Protein AF-A0A7S3DHS0-F1 (afdb_monomer_lite)

Secondary structure (DSSP, 8-state):
-HHHIIIIIS--SSTTPPPHHHHHHHHHHHHTT-BTTTB-TT---TTS---SSSSSS--------HHHHHHHHHHHHHHHHHHGGGGT--SS----HHHHHHHTSTTHHHHHHHHHHHHHH--TT-HHHHHHHHH-S--HHHHHHHHHHHHHHHHT-GGGT--TT----PPPHHHHHHHHHHT-HHHHHHHHHHHHHHHHHHHHGGGSTTTTT----STHHHHHHHHHHHHHH-HHHHHHHHHSGGGHHHHHHHHHHHHHHTTSSTTHHHHHHHHHHHHHHHTSHHHHHHHTSB-S---TT-SSPSS--BHHHHHHHHHHHHHHTTSGGGGGHHHHHHHHHHHHTT-SS--HHHHHHHHHHHHHHHHHHHHHHHHHTT----------PPPPPP-----------TTTHHHHHHHHHHHHHHHHHHHHHHHHHHHHHHHHHHHHHHHHTTS----PPPPTT-SS-----

pLDDT: mean 70.24, std 20.03, range [29.36, 96.0]

InterPro domains:
  IPR026705 HID1/Ecm30 [PF12722] (13-351)
  IPR026705 HID1/Ecm30 [PTHR21575] (18-349)

Structure (mmCIF, N/CA/C/O backbone):
data_AF-A0A7S3DHS0-F1
#
_entry.id   AF-A0A7S3DHS0-F1
#
loop_
_atom_site.group_PDB
_atom_site.id
_atom_site.type_symbol
_atom_site.label_atom_id
_atom_site.label_alt_id
_atom_site.label_comp_id
_atom_site.label_asym_id
_atom_site.label_entity_id
_atom_site.label_seq_id
_atom_site.pdbx_PDB_ins_code
_atom_site.Cartn_x
_atom_site.Cartn_y
_atom_site.Cartn_z
_atom_site.occupancy
_atom_site.B_iso_or_equiv
_atom_site.auth_seq_id
_atom_site.auth_comp_id
_atom_site.auth_asym_id
_atom_site.auth_atom_id
_atom_site.pdbx_PDB_model_num
ATOM 1 N N . MET A 1 1 ? -14.045 -25.131 14.639 1.00 63.12 1 MET A N 1
ATOM 2 C CA . MET A 1 1 ? -13.812 -23.672 14.746 1.00 63.12 1 MET A CA 1
ATOM 3 C C . MET A 1 1 ? -14.986 -22.861 14.208 1.00 63.12 1 MET A C 1
ATOM 5 O O . MET A 1 1 ? -15.593 -22.154 14.997 1.00 63.12 1 MET A O 1
ATOM 9 N N . GLN A 1 2 ? -15.382 -23.029 12.941 1.00 68.38 2 GLN A N 1
ATOM 10 C CA . GLN A 1 2 ? -16.522 -22.325 12.324 1.00 68.38 2 GLN A CA 1
ATOM 11 C C . GLN A 1 2 ? -17.827 -22.399 13.139 1.00 68.38 2 GLN A C 1
ATOM 13 O O . GLN A 1 2 ? -18.355 -21.374 13.555 1.00 68.38 2 GLN A O 1
ATOM 18 N N . LYS A 1 3 ? -18.266 -23.612 13.499 1.00 74.19 3 LYS A N 1
ATOM 19 C CA . LYS A 1 3 ? -19.457 -23.823 14.340 1.00 74.19 3 LYS A CA 1
ATOM 20 C C . LYS A 1 3 ? -19.386 -23.101 15.692 1.00 74.19 3 LYS A C 1
ATOM 22 O O . LYS A 1 3 ? -20.349 -22.467 16.096 1.00 74.19 3 LYS A O 1
ATOM 27 N N . TRP A 1 4 ? -18.236 -23.158 16.371 1.00 80.94 4 TRP A N 1
ATOM 28 C CA . TRP A 1 4 ? -18.047 -22.454 17.643 1.00 80.94 4 TRP A CA 1
ATOM 29 C C . TRP A 1 4 ? -18.216 -20.948 17.461 1.00 80.94 4 TRP A C 1
ATOM 31 O O . TRP A 1 4 ? -18.949 -20.326 18.211 1.00 80.94 4 TRP A O 1
ATOM 41 N N . ARG A 1 5 ? -17.598 -20.361 16.438 1.00 75.69 5 ARG A N 1
ATOM 42 C CA . ARG A 1 5 ? -17.698 -18.926 16.171 1.00 75.69 5 ARG A CA 1
ATOM 43 C C . ARG A 1 5 ? -19.134 -18.513 15.842 1.00 75.69 5 ARG A C 1
ATOM 45 O O . ARG A 1 5 ? -19.631 -17.554 16.428 1.00 75.69 5 ARG A O 1
ATOM 52 N N . ASP A 1 6 ? -19.805 -19.221 14.943 1.00 80.44 6 ASP A N 1
ATOM 53 C CA . ASP A 1 6 ? -21.162 -18.851 14.534 1.00 80.44 6 ASP A CA 1
ATOM 54 C C . ASP A 1 6 ? -22.158 -19.016 15.695 1.00 80.44 6 ASP A C 1
ATOM 56 O O . ASP A 1 6 ? -23.020 -18.162 15.893 1.00 80.44 6 ASP A O 1
ATOM 60 N N . GLU A 1 7 ? -21.987 -20.046 16.531 1.00 82.56 7 GLU A N 1
ATOM 61 C CA . GLU A 1 7 ? -22.860 -20.309 17.682 1.00 82.56 7 GLU A CA 1
ATOM 62 C C . GLU A 1 7 ? -22.520 -19.492 18.940 1.00 82.56 7 GLU A C 1
ATOM 64 O O . GLU A 1 7 ? -23.425 -19.219 19.729 1.00 82.56 7 GLU A O 1
ATOM 69 N N . TYR A 1 8 ? -21.258 -19.097 19.150 1.00 82.75 8 TYR A N 1
ATOM 70 C CA . TYR A 1 8 ? -20.826 -18.359 20.349 1.00 82.75 8 TYR A CA 1
ATOM 71 C C . TYR A 1 8 ? -20.532 -16.882 20.107 1.00 82.75 8 TYR A C 1
ATOM 73 O O . TYR A 1 8 ? -20.894 -16.063 20.949 1.00 82.75 8 TYR A O 1
ATOM 81 N N . MET A 1 9 ? -19.848 -16.525 19.018 1.00 86.25 9 MET A N 1
ATOM 82 C CA . MET A 1 9 ? -19.480 -15.131 18.749 1.00 86.25 9 MET A CA 1
ATOM 83 C C . MET A 1 9 ? -20.605 -14.388 18.045 1.00 86.25 9 MET A C 1
ATOM 85 O O . MET A 1 9 ? -20.939 -13.278 18.451 1.00 86.25 9 MET A O 1
ATOM 89 N N . TRP A 1 10 ? -21.206 -14.999 17.025 1.00 88.25 10 TRP A N 1
ATOM 90 C CA . TRP A 1 10 ? -22.152 -14.308 16.148 1.00 88.25 10 TRP A CA 1
ATOM 91 C C . TRP A 1 10 ? -23.624 -14.617 16.413 1.00 88.25 10 TRP A C 1
ATOM 93 O O . TRP A 1 10 ? -24.494 -13.958 15.843 1.00 88.25 10 TRP A O 1
ATOM 103 N N . LYS A 1 11 ? -23.927 -15.576 17.292 1.00 86.12 11 LYS A N 1
ATOM 104 C CA . LYS A 1 11 ? -25.299 -15.851 17.714 1.00 86.12 11 LYS A CA 1
ATOM 105 C C . LYS A 1 11 ? -25.810 -14.724 18.607 1.00 86.12 11 LYS A C 1
ATOM 107 O O . LYS A 1 11 ? -25.241 -14.435 19.661 1.00 86.12 11 LYS A O 1
ATOM 112 N N . VAL A 1 12 ? -26.914 -14.119 18.192 1.00 85.56 12 VAL A N 1
ATOM 113 C CA . VAL A 1 12 ? -27.645 -13.131 18.986 1.00 85.56 12 VAL A CA 1
ATOM 114 C C . VAL A 1 12 ? -28.438 -13.866 20.072 1.00 85.56 12 VAL A C 1
ATOM 116 O O . VAL A 1 12 ? -29.141 -14.833 19.780 1.00 85.56 12 VAL A O 1
ATOM 119 N N . GLN A 1 13 ? -28.276 -13.460 21.337 1.00 78.56 13 GLN A N 1
ATOM 120 C CA . GLN A 1 13 ? -28.912 -14.138 22.477 1.00 78.56 13 GLN A CA 1
ATOM 121 C C . GLN A 1 13 ? -30.364 -13.696 22.694 1.00 78.56 13 GLN A C 1
ATOM 123 O O . GLN A 1 13 ? -31.185 -14.516 23.107 1.00 78.56 13 GLN A O 1
ATOM 128 N N . LYS A 1 14 ? -30.684 -12.432 22.398 1.00 82.69 14 LYS A N 1
ATOM 129 C CA . LYS A 1 14 ? -32.039 -11.871 22.434 1.00 82.69 14 LYS A CA 1
ATOM 130 C C . LYS A 1 14 ? -32.261 -10.928 21.262 1.00 82.69 14 LYS A C 1
ATOM 132 O O . LYS A 1 14 ? -31.343 -10.237 20.833 1.00 82.69 14 LYS A O 1
ATOM 137 N N . GLU A 1 15 ? -33.487 -10.891 20.764 1.00 74.50 15 GLU A N 1
ATOM 138 C CA . GLU A 1 15 ? -33.879 -10.023 19.657 1.00 74.50 15 GLU A CA 1
ATOM 139 C C . GLU A 1 15 ? -33.606 -8.545 19.999 1.00 74.50 15 GLU A C 1
ATOM 141 O O . GLU A 1 15 ? -33.992 -8.064 21.064 1.00 74.50 15 GLU A O 1
ATOM 146 N N . GLY A 1 16 ? -32.861 -7.851 19.130 1.00 76.88 16 GLY A N 1
ATOM 147 C CA . GLY A 1 16 ? -32.389 -6.477 19.350 1.00 76.88 16 GLY A CA 1
ATOM 148 C C . GLY A 1 16 ? -31.020 -6.338 20.038 1.00 76.88 16 GLY A C 1
ATOM 149 O O . GLY A 1 16 ? -30.477 -5.234 20.072 1.00 76.88 16 GLY A O 1
ATOM 150 N N . GLU A 1 17 ? -30.421 -7.420 20.550 1.00 86.88 17 GLU A N 1
ATOM 151 C CA . GLU A 1 17 ? -29.062 -7.386 21.105 1.00 86.88 17 GLU A CA 1
ATOM 152 C C . GLU A 1 17 ? -27.987 -7.593 20.030 1.00 86.88 17 GLU A C 1
ATOM 154 O O . GLU A 1 17 ? -28.158 -8.318 19.050 1.00 86.88 17 GLU A O 1
ATOM 159 N N . LYS A 1 18 ? -26.828 -6.972 20.251 1.00 87.94 18 LYS A N 1
ATOM 160 C CA . LYS A 1 18 ? -25.637 -7.167 19.420 1.00 87.94 18 LYS A CA 1
ATOM 161 C C . LYS A 1 18 ? -24.979 -8.497 19.762 1.00 87.94 18 LYS A C 1
ATOM 163 O O . LYS A 1 18 ? -24.947 -8.910 20.922 1.00 87.94 18 LYS A O 1
ATOM 168 N N . SER A 1 19 ? -24.414 -9.154 18.757 1.00 90.94 19 SER A N 1
ATOM 169 C CA . SER A 1 19 ? -23.657 -10.390 18.980 1.00 90.94 19 SER A CA 1
ATOM 170 C C . SER A 1 19 ? -22.379 -10.133 19.797 1.00 90.94 19 SER A C 1
ATOM 172 O O . SER A 1 19 ? -21.867 -9.012 19.847 1.00 90.94 19 SER A O 1
ATOM 174 N N . ARG A 1 20 ? -21.818 -11.169 20.434 1.00 89.69 20 ARG A N 1
ATOM 175 C CA . ARG A 1 20 ? -20.585 -11.025 21.235 1.00 89.69 20 ARG A CA 1
ATOM 176 C C . ARG A 1 20 ? -19.402 -10.563 20.387 1.00 89.69 20 ARG A C 1
ATOM 178 O O . ARG A 1 20 ? -18.652 -9.693 20.823 1.00 89.69 20 ARG A O 1
ATOM 185 N N . GLY A 1 21 ? -19.261 -11.117 19.183 1.00 89.94 21 GLY A N 1
ATOM 186 C CA . GLY A 1 21 ? -18.223 -10.732 18.229 1.00 89.94 21 GLY A CA 1
ATOM 187 C C . GLY A 1 21 ? -18.326 -9.256 17.859 1.00 89.94 21 GLY A C 1
ATOM 188 O O . GLY A 1 21 ? -17.340 -8.529 17.935 1.00 89.94 21 GLY A O 1
ATOM 189 N N . GLU A 1 22 ? -19.540 -8.782 17.582 1.00 91.12 22 GLU A N 1
ATOM 190 C CA . GLU A 1 22 ? -19.804 -7.374 17.287 1.00 91.12 22 GLU A CA 1
ATOM 191 C C . GLU A 1 22 ? -19.477 -6.447 18.471 1.00 91.12 22 GLU A C 1
ATOM 193 O O . GLU A 1 22 ? -18.889 -5.382 18.277 1.00 91.12 22 GLU A O 1
ATOM 198 N N . VAL A 1 23 ? -19.821 -6.838 19.704 1.00 91.94 23 VAL A N 1
ATOM 199 C CA . VAL A 1 23 ? -19.509 -6.057 20.915 1.00 91.94 23 VAL A CA 1
ATOM 200 C C . VAL A 1 23 ? -17.998 -5.960 21.137 1.00 91.94 23 VAL A C 1
ATOM 202 O O . VAL A 1 23 ? -17.486 -4.858 21.338 1.00 91.94 23 VAL A O 1
ATOM 205 N N . ILE A 1 24 ? -17.279 -7.084 21.057 1.00 92.44 24 ILE A N 1
ATOM 206 C CA . ILE A 1 24 ? -15.818 -7.125 21.228 1.00 92.44 24 ILE A CA 1
ATOM 207 C C . ILE A 1 24 ? -15.135 -6.289 20.145 1.00 92.44 24 ILE A C 1
ATOM 209 O O . ILE A 1 24 ? -14.292 -5.448 20.453 1.00 92.44 24 ILE A O 1
ATOM 213 N N . LEU A 1 25 ? -15.531 -6.468 18.885 1.00 92.25 25 LEU A N 1
ATOM 214 C CA . LEU A 1 25 ? -14.944 -5.745 17.765 1.00 92.25 25 LEU A CA 1
ATOM 215 C C . LEU A 1 25 ? -15.156 -4.234 17.898 1.00 92.25 25 LEU A C 1
ATOM 217 O O . LEU A 1 25 ? -14.216 -3.462 17.712 1.00 92.25 25 LEU A O 1
ATOM 221 N N . ARG A 1 26 ? -16.360 -3.791 18.284 1.00 91.25 26 ARG A N 1
ATOM 222 C CA . ARG A 1 26 ? -16.609 -2.365 18.529 1.00 91.25 26 ARG A CA 1
ATOM 223 C C . ARG A 1 26 ? -15.814 -1.826 19.715 1.00 91.25 26 ARG A C 1
ATOM 225 O O . ARG A 1 26 ? -15.345 -0.695 19.628 1.00 91.25 26 ARG A O 1
ATOM 232 N N . ALA A 1 27 ? -15.617 -2.607 20.776 1.00 93.19 27 ALA A N 1
ATOM 233 C CA . ALA A 1 27 ? -14.764 -2.204 21.892 1.00 93.19 27 ALA A CA 1
ATOM 234 C C . ALA A 1 27 ? -13.305 -2.013 21.441 1.00 93.19 27 ALA A C 1
ATOM 236 O O . ALA A 1 27 ? -12.708 -0.980 21.734 1.00 93.19 27 ALA A O 1
ATOM 237 N N . VAL A 1 28 ? -12.756 -2.942 20.649 1.00 94.19 28 VAL A N 1
ATOM 238 C CA . VAL A 1 28 ? -11.406 -2.805 20.069 1.00 94.19 28 VAL A CA 1
ATOM 239 C C . VAL A 1 28 ? -11.320 -1.559 19.184 1.00 94.19 28 VAL A C 1
ATOM 241 O O . VAL A 1 28 ? -10.432 -0.734 19.381 1.00 94.19 28 VAL A O 1
ATOM 244 N N . MET A 1 29 ? -12.285 -1.355 18.281 1.00 91.88 29 MET A N 1
ATOM 245 C CA . MET A 1 29 ? -12.364 -0.153 17.438 1.00 91.88 29 MET A CA 1
ATOM 246 C C . MET A 1 29 ? -12.441 1.142 18.259 1.00 91.88 29 MET A C 1
ATOM 248 O O . MET A 1 29 ? -11.913 2.172 17.848 1.00 91.88 29 MET A O 1
ATOM 252 N N . GLN A 1 30 ? -13.098 1.123 19.421 1.00 91.19 30 GLN A N 1
ATOM 253 C CA . GLN A 1 30 ? -13.145 2.279 20.313 1.00 91.19 30 GLN A CA 1
ATOM 254 C C . GLN A 1 30 ? -11.798 2.538 20.989 1.00 91.19 30 GLN A C 1
ATOM 256 O O . GLN A 1 30 ? -11.353 3.685 21.004 1.00 91.19 30 GLN A O 1
ATOM 261 N N . LEU A 1 31 ? -11.144 1.488 21.491 1.00 93.31 31 LEU A N 1
ATOM 262 C CA . LEU A 1 31 ? -9.825 1.566 22.124 1.00 93.31 31 LEU A CA 1
ATOM 263 C C . LEU A 1 31 ? -8.749 2.056 21.151 1.00 93.31 31 LEU A C 1
ATOM 265 O O . LEU A 1 31 ? -7.884 2.831 21.545 1.00 93.31 31 LEU A O 1
ATOM 269 N N . MET A 1 32 ? -8.840 1.688 19.870 1.00 91.50 32 MET A N 1
ATOM 270 C CA . MET A 1 32 ? -7.913 2.156 18.830 1.00 91.50 32 MET A CA 1
ATOM 271 C C . MET A 1 32 ? -7.893 3.671 18.668 1.00 91.50 32 MET A C 1
ATOM 273 O O . MET A 1 32 ? -6.885 4.215 18.206 1.00 91.50 32 MET A O 1
ATOM 277 N N . PHE A 1 33 ? -8.966 4.346 19.087 1.00 89.12 33 PHE A N 1
ATOM 278 C CA . PHE A 1 33 ? -9.086 5.795 19.032 1.00 89.12 33 PHE A CA 1
ATOM 279 C C . PHE A 1 33 ? -9.271 6.463 20.399 1.00 89.12 33 PHE A C 1
ATOM 281 O O . PHE A 1 33 ? -9.823 7.559 20.481 1.00 89.12 33 PHE A O 1
ATOM 288 N N . MET A 1 34 ? -8.840 5.808 21.477 1.00 88.56 34 MET A N 1
ATOM 289 C CA . MET A 1 34 ? -9.015 6.312 22.834 1.00 88.56 34 MET A CA 1
ATOM 290 C C . MET A 1 34 ? -7.867 7.262 23.234 1.00 88.56 34 MET A C 1
ATOM 292 O O . MET A 1 34 ? -6.703 6.841 23.258 1.00 88.56 34 MET A O 1
ATOM 296 N N . PRO A 1 35 ? -8.165 8.529 23.592 1.00 85.00 35 PRO A N 1
ATOM 297 C CA . PRO A 1 35 ? -7.181 9.443 24.168 1.00 85.00 35 PRO A CA 1
ATOM 298 C C . PRO A 1 35 ? -6.570 8.879 25.452 1.00 85.00 35 PRO A C 1
ATOM 300 O O . PRO A 1 35 ? -7.268 8.279 26.264 1.00 85.00 35 PRO A O 1
ATOM 303 N N . GLY A 1 36 ? -5.264 9.057 25.626 1.00 81.94 36 GLY A N 1
ATOM 304 C CA . GLY A 1 36 ? -4.483 8.504 26.735 1.00 81.94 36 GLY A CA 1
ATOM 305 C C . GLY A 1 36 ? -4.052 7.047 26.544 1.00 81.94 36 GLY A C 1
ATOM 306 O O . GLY A 1 36 ? -3.126 6.610 27.217 1.00 81.94 36 GLY A O 1
ATOM 307 N N . LEU A 1 37 ? -4.673 6.304 25.618 1.00 88.06 37 LEU A N 1
ATOM 308 C CA . LEU A 1 37 ? -4.296 4.922 25.305 1.00 88.06 37 LEU A CA 1
ATOM 309 C C . LEU A 1 37 ? -3.520 4.837 23.989 1.00 88.06 37 LEU A C 1
ATOM 311 O O . LEU A 1 37 ? -2.373 4.393 23.963 1.00 88.06 37 LEU A O 1
ATOM 315 N N . THR A 1 38 ? -4.142 5.268 22.891 1.00 87.69 38 THR A N 1
ATOM 316 C CA . THR A 1 38 ? -3.539 5.251 21.548 1.00 87.69 38 THR A CA 1
ATOM 317 C C . THR A 1 38 ? -3.214 6.643 21.028 1.00 87.69 38 THR A C 1
ATOM 319 O O . THR A 1 38 ? -2.526 6.762 20.015 1.00 87.69 38 THR A O 1
ATOM 322 N N . PHE A 1 39 ? -3.658 7.691 21.717 1.00 79.94 39 PHE A N 1
ATOM 323 C CA . PHE A 1 39 ? -3.317 9.082 21.437 1.00 79.94 39 PHE A CA 1
ATOM 324 C C . PHE A 1 39 ? -2.810 9.775 22.688 1.00 79.94 39 PHE A C 1
ATOM 326 O O . PHE A 1 39 ? -3.250 9.458 23.790 1.00 79.94 39 PHE A O 1
ATOM 333 N N . ASP A 1 40 ? -1.949 10.771 22.513 1.00 70.31 40 ASP A N 1
ATOM 334 C CA . ASP A 1 40 ? -1.598 11.660 23.611 1.00 70.31 40 ASP A CA 1
ATOM 335 C C . ASP A 1 40 ? -2.794 12.575 23.945 1.00 70.31 40 ASP A C 1
ATOM 337 O O . ASP A 1 40 ? -3.381 13.215 23.070 1.00 70.31 40 ASP A O 1
ATOM 341 N N . THR A 1 41 ? -3.156 12.630 25.227 1.00 63.97 41 THR A N 1
ATOM 342 C CA . THR A 1 41 ? -4.192 13.504 25.801 1.00 63.97 41 THR A CA 1
ATOM 343 C C . THR A 1 41 ? -3.955 14.996 25.562 1.00 63.97 41 THR A C 1
ATOM 345 O O . THR A 1 41 ? -4.902 15.777 25.651 1.00 63.97 41 THR A O 1
ATOM 348 N N . THR A 1 42 ? -2.723 15.410 25.249 1.00 59.28 42 THR A N 1
ATOM 349 C CA . THR A 1 42 ? -2.391 16.817 24.964 1.00 59.28 42 THR A CA 1
ATOM 350 C C . THR A 1 42 ? -2.948 17.318 23.627 1.00 59.28 42 THR A C 1
ATOM 352 O O . THR A 1 42 ? -3.054 18.528 23.419 1.00 59.28 42 THR A O 1
ATOM 355 N N . VAL A 1 43 ? -3.381 16.418 22.735 1.00 56.53 43 VAL A N 1
ATOM 356 C CA . VAL A 1 43 ? -3.975 16.769 21.438 1.00 56.53 43 VAL A CA 1
ATOM 357 C C . VAL A 1 43 ? -5.477 17.020 21.589 1.00 56.53 43 VAL A C 1
ATOM 359 O O . VAL A 1 43 ? -6.321 16.283 21.089 1.00 56.53 43 VAL A O 1
ATOM 362 N N . SER A 1 44 ? -5.827 18.091 22.298 1.00 48.56 44 SER A N 1
ATOM 363 C CA . SER A 1 44 ? -7.143 18.719 22.161 1.00 48.56 44 SER A CA 1
ATOM 364 C C . SER A 1 44 ? -7.083 19.730 21.023 1.00 48.56 44 SER A C 1
ATOM 366 O O . SER A 1 44 ? -6.507 20.802 21.177 1.00 48.56 44 SER A O 1
ATOM 368 N N . THR A 1 45 ? -7.674 19.423 19.869 1.00 50.09 45 THR A N 1
ATOM 369 C CA . THR A 1 45 ? -8.090 20.464 18.914 1.00 50.09 45 THR A CA 1
ATOM 370 C C . THR A 1 45 ? -9.287 19.987 18.095 1.00 50.09 45 THR A C 1
ATOM 372 O O . THR A 1 45 ? -9.271 18.944 17.452 1.00 50.09 45 THR A O 1
ATOM 375 N N . SER A 1 46 ? -10.361 20.765 18.165 1.00 51.66 46 SER A N 1
ATOM 376 C CA . SER A 1 46 ? -11.751 20.420 17.858 1.00 51.66 46 SER A CA 1
ATOM 377 C C . SER A 1 46 ? -12.141 20.445 16.370 1.00 51.66 46 SER A C 1
ATOM 379 O O . SER A 1 46 ? -13.309 20.677 16.068 1.00 51.66 46 SER A O 1
ATOM 381 N N . ALA A 1 47 ? -11.211 20.237 15.429 1.00 55.16 47 ALA A N 1
ATOM 382 C CA . ALA A 1 47 ? -11.510 20.439 14.001 1.00 55.16 47 ALA A CA 1
ATOM 383 C C . ALA A 1 47 ? -10.940 19.403 13.014 1.00 55.16 47 ALA A C 1
ATOM 385 O O . ALA A 1 47 ? -11.448 19.316 11.897 1.00 55.16 47 ALA A O 1
ATOM 386 N N . SER A 1 48 ? -9.922 18.614 13.371 1.00 61.31 48 SER A N 1
ATOM 387 C CA . SER A 1 48 ? -9.337 17.608 12.470 1.00 61.31 48 SER A CA 1
ATOM 388 C C . SER A 1 48 ? -9.742 16.183 12.864 1.00 61.31 48 SER A C 1
ATOM 390 O O . SER A 1 48 ? -9.909 15.892 14.050 1.00 61.31 48 SER A O 1
ATOM 392 N N . PRO A 1 49 ? -9.908 15.265 11.890 1.00 71.06 49 PRO A N 1
ATOM 393 C CA . PRO A 1 49 ? -10.135 13.860 12.199 1.00 71.06 49 PRO A CA 1
ATOM 394 C C . PRO A 1 49 ? -8.927 13.302 12.958 1.00 71.06 49 PRO A C 1
ATOM 396 O O . PRO A 1 49 ? -7.775 13.527 12.581 1.00 71.06 49 PRO A O 1
ATOM 399 N N . LEU A 1 50 ? -9.199 12.569 14.035 1.00 80.38 50 LEU A N 1
ATOM 400 C CA . LEU A 1 50 ? -8.178 12.016 14.916 1.00 80.38 50 LEU A CA 1
ATOM 401 C C . LEU A 1 50 ? -7.524 10.785 14.258 1.00 80.38 50 LEU A C 1
ATOM 403 O O . LEU A 1 50 ? -8.037 9.672 14.368 1.00 80.38 50 LEU A O 1
ATOM 407 N N . LEU A 1 51 ? -6.413 10.996 13.543 1.00 87.88 51 LEU A N 1
ATOM 408 C CA . LEU A 1 51 ? -5.645 9.951 12.849 1.00 87.88 51 LEU A CA 1
ATOM 409 C C . LEU A 1 51 ? -4.332 9.611 13.569 1.00 87.88 51 LEU A C 1
ATOM 411 O O . LEU A 1 51 ? -3.716 10.458 14.220 1.00 87.88 51 LEU A O 1
ATOM 415 N N . TRP A 1 52 ? -3.876 8.365 13.409 1.00 87.62 52 TRP A N 1
ATOM 416 C CA . TRP A 1 52 ? -2.641 7.849 14.019 1.00 87.62 52 TRP A CA 1
ATOM 417 C C . TRP A 1 52 ? -1.337 8.432 13.501 1.00 87.62 52 TRP A C 1
ATOM 419 O O . TRP A 1 52 ? -0.319 8.153 14.123 1.00 87.62 52 TRP A O 1
ATOM 429 N N . CYS A 1 53 ? -1.342 9.156 12.387 1.00 83.88 53 CYS A N 1
ATOM 430 C CA . CYS A 1 53 ? -0.214 9.926 11.865 1.00 83.88 53 CYS A CA 1
ATOM 431 C C . CYS A 1 53 ? -0.678 10.820 10.712 1.00 83.88 53 CYS A C 1
ATOM 433 O O . CYS A 1 53 ? -1.752 10.619 10.130 1.00 83.88 53 CYS A O 1
ATOM 435 N N . GLY A 1 54 ? 0.132 11.839 10.420 1.00 85.19 54 GLY A N 1
ATOM 436 C CA . GLY A 1 54 ? -0.078 12.722 9.278 1.00 85.19 54 GLY A CA 1
ATOM 437 C C . GLY A 1 54 ? 0.179 12.006 7.948 1.00 85.19 54 GLY A C 1
ATOM 438 O O . GLY A 1 54 ? 0.926 11.031 7.887 1.00 85.19 54 GLY A O 1
ATOM 439 N N . GLY A 1 55 ? -0.443 12.500 6.884 1.00 87.19 55 GLY A N 1
ATOM 440 C CA . GLY A 1 55 ? -0.401 11.941 5.540 1.00 87.19 55 GLY A CA 1
ATOM 441 C C . GLY A 1 55 ? -1.617 12.388 4.733 1.00 87.19 55 GLY A C 1
ATOM 442 O O . GLY A 1 55 ? -1.931 13.578 4.658 1.00 87.19 55 GLY A O 1
ATOM 443 N N . VAL A 1 56 ? -2.329 11.428 4.147 1.00 88.81 56 VAL A N 1
ATOM 444 C CA . VAL A 1 56 ? -3.610 11.669 3.475 1.00 88.81 56 VAL A CA 1
ATOM 445 C C . VAL A 1 56 ? -4.599 12.262 4.489 1.00 88.81 56 VAL A C 1
ATOM 447 O O . VAL A 1 56 ? -4.627 11.851 5.653 1.00 88.81 56 VAL A O 1
ATOM 450 N N . LYS A 1 57 ? -5.384 13.258 4.058 1.00 83.88 57 LYS A N 1
ATOM 451 C CA . LYS A 1 57 ? -6.376 14.021 4.847 1.00 83.88 57 LYS A CA 1
ATOM 452 C C . LYS A 1 57 ? -5.832 14.931 5.964 1.00 83.88 57 LYS A C 1
ATOM 454 O O . LYS A 1 57 ? -6.419 15.984 6.208 1.00 83.88 57 LYS A O 1
ATOM 459 N N . VAL A 1 58 ? -4.719 14.596 6.623 1.00 82.25 58 VAL A N 1
ATOM 460 C CA . VAL A 1 58 ? -4.188 15.347 7.782 1.00 82.25 58 VAL A CA 1
ATOM 461 C C . VAL A 1 58 ? -2.701 15.649 7.619 1.00 82.25 58 VAL A C 1
ATOM 463 O O . VAL A 1 58 ? -1.888 14.739 7.578 1.00 82.25 58 VAL A O 1
ATOM 466 N N . ALA A 1 59 ? -2.314 16.927 7.604 1.00 67.50 59 ALA A N 1
ATOM 467 C CA . ALA A 1 59 ? -0.910 17.329 7.444 1.00 67.50 59 ALA A CA 1
ATOM 468 C C . ALA A 1 59 ? -0.065 17.219 8.731 1.00 67.50 59 ALA A C 1
ATOM 470 O O . ALA A 1 59 ? 1.158 17.127 8.661 1.00 67.50 59 ALA A O 1
ATOM 471 N N . SER A 1 60 ? -0.685 17.259 9.915 1.00 65.44 60 SER A N 1
ATOM 472 C CA . SER A 1 60 ? 0.035 17.295 11.192 1.00 65.44 60 SER A CA 1
ATOM 473 C C . SER A 1 60 ? 0.401 15.897 11.690 1.00 65.44 60 SER A C 1
ATOM 475 O O . SER A 1 60 ? -0.478 15.084 11.975 1.00 65.44 60 SER A O 1
ATOM 477 N N . THR A 1 61 ? 1.694 15.650 11.889 1.00 59.25 61 THR A N 1
ATOM 478 C CA . THR A 1 61 ? 2.186 14.490 12.639 1.00 59.25 61 THR A CA 1
ATOM 479 C C . THR A 1 61 ? 2.062 14.777 14.132 1.00 59.25 61 THR A C 1
ATOM 481 O O . THR A 1 61 ? 2.800 15.600 14.674 1.00 59.25 61 THR A O 1
ATOM 484 N N . ILE A 1 62 ? 1.130 14.109 14.809 1.00 61.88 62 ILE A N 1
ATOM 485 C CA . ILE A 1 62 ? 1.127 14.077 16.275 1.00 61.88 62 ILE A CA 1
ATOM 486 C C . ILE A 1 62 ? 2.354 13.250 16.690 1.00 61.88 62 ILE A C 1
ATOM 488 O O . ILE A 1 62 ? 2.609 12.196 16.117 1.00 61.88 62 ILE A O 1
ATOM 492 N N . LYS A 1 63 ? 3.162 13.730 17.638 1.00 57.94 63 LYS A N 1
ATOM 493 C CA . LYS A 1 63 ? 4.258 12.918 18.187 1.00 57.94 63 LYS A CA 1
ATOM 494 C C . LYS A 1 63 ? 3.666 11.889 19.147 1.00 57.94 63 LYS A C 1
ATOM 496 O O . LYS A 1 63 ? 2.854 12.248 19.993 1.00 57.94 63 LYS A O 1
ATOM 501 N N . TYR A 1 64 ? 4.063 10.630 19.004 1.00 67.81 64 TYR A N 1
ATOM 502 C CA . TYR A 1 64 ? 3.557 9.531 19.826 1.00 67.81 64 TYR A CA 1
ATOM 503 C C . TYR A 1 64 ? 4.596 9.104 20.854 1.00 67.81 64 TYR A C 1
ATOM 505 O O . TYR A 1 64 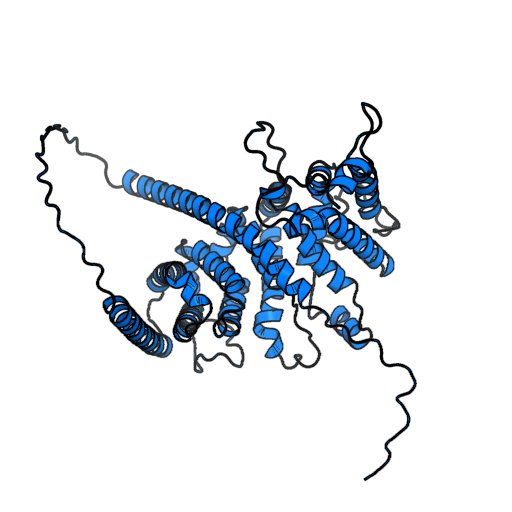? 5.798 9.155 20.596 1.00 67.81 64 TYR A O 1
ATOM 513 N N . GLY A 1 65 ? 4.118 8.682 22.021 1.00 72.12 65 GLY A N 1
ATOM 514 C CA . GLY A 1 65 ? 4.935 7.947 22.975 1.00 72.12 65 GLY A CA 1
ATOM 515 C C . GLY A 1 65 ? 5.074 6.485 22.554 1.00 72.12 65 GLY A C 1
ATOM 516 O O . GLY A 1 65 ? 4.185 5.926 21.911 1.00 72.12 65 GLY A O 1
ATOM 517 N N . TYR A 1 66 ? 6.169 5.858 22.978 1.00 81.56 66 TYR A N 1
ATOM 518 C CA . TYR A 1 66 ? 6.442 4.430 22.785 1.00 81.56 66 TYR A CA 1
ATOM 519 C C . TYR A 1 66 ? 5.278 3.532 23.251 1.00 81.56 66 TYR A C 1
ATOM 521 O O . TYR A 1 66 ? 4.891 2.592 22.562 1.00 81.56 66 TYR A O 1
ATOM 529 N N . GLU A 1 67 ? 4.649 3.856 24.384 1.00 85.62 67 GLU A N 1
ATOM 530 C CA . GLU A 1 67 ? 3.509 3.091 24.909 1.00 85.62 67 GLU A CA 1
ATOM 531 C C . GLU A 1 67 ? 2.277 3.150 23.997 1.00 85.62 67 GLU A C 1
ATOM 533 O O . GLU A 1 67 ? 1.628 2.130 23.765 1.00 85.62 67 GLU A O 1
ATOM 538 N N . SER A 1 68 ? 1.966 4.319 23.428 1.00 86.06 68 SER A N 1
ATOM 539 C CA . SER A 1 68 ? 0.826 4.462 22.518 1.00 86.06 68 SER A CA 1
ATOM 540 C C . SER A 1 68 ? 1.010 3.643 21.243 1.00 86.06 68 SER A C 1
ATOM 542 O O . SER A 1 68 ? 0.040 3.086 20.732 1.00 86.06 68 SER A O 1
ATOM 544 N N . GLU A 1 69 ? 2.240 3.541 20.741 1.00 87.56 69 GLU A N 1
ATOM 545 C CA . GLU A 1 69 ? 2.563 2.711 19.580 1.00 87.56 69 GLU A CA 1
ATOM 546 C C . GLU A 1 69 ? 2.372 1.218 19.881 1.00 87.56 69 GLU A C 1
ATOM 548 O O . GLU A 1 69 ? 1.714 0.511 19.118 1.00 87.56 69 GLU A O 1
ATOM 553 N N . ASN A 1 70 ? 2.811 0.765 21.056 1.00 90.25 70 ASN A N 1
ATOM 554 C CA . ASN A 1 70 ? 2.610 -0.615 21.511 1.00 90.25 70 ASN A CA 1
ATOM 555 C C . ASN A 1 70 ? 1.138 -0.969 21.711 1.00 90.25 70 ASN A C 1
ATOM 557 O O . ASN A 1 70 ? 0.701 -2.073 21.369 1.00 90.25 70 ASN A O 1
ATOM 561 N N . ASN A 1 71 ? 0.355 -0.023 22.227 1.00 92.75 71 ASN A N 1
ATOM 562 C CA . ASN A 1 71 ? -1.087 -0.185 22.371 1.00 92.75 71 ASN A CA 1
ATOM 563 C C . ASN A 1 71 ? -1.758 -0.308 20.997 1.00 92.75 71 ASN A C 1
ATOM 565 O O . ASN A 1 71 ? -2.569 -1.212 20.791 1.00 92.75 71 ASN A O 1
ATOM 569 N N . ARG A 1 72 ? -1.382 0.542 20.029 1.00 93.00 72 ARG A N 1
ATOM 570 C CA . ARG A 1 72 ? -1.873 0.445 18.641 1.00 93.00 72 ARG A CA 1
ATOM 571 C C . ARG A 1 72 ? -1.526 -0.898 18.023 1.00 93.00 72 ARG A C 1
ATOM 573 O O . ARG A 1 72 ? -2.411 -1.542 17.472 1.00 93.00 72 ARG A O 1
ATOM 580 N N . LEU A 1 73 ? -0.280 -1.340 18.163 1.00 94.06 73 LEU A N 1
ATOM 581 C CA . LEU A 1 73 ? 0.192 -2.620 17.647 1.00 94.06 73 LEU A CA 1
ATOM 582 C C . LEU A 1 73 ? -0.580 -3.802 18.244 1.00 94.06 73 LEU A C 1
ATOM 584 O O . LEU A 1 73 ? -1.041 -4.677 17.513 1.00 94.06 73 LEU A O 1
ATOM 588 N N . SER A 1 74 ? -0.788 -3.810 19.559 1.00 94.69 74 SER A N 1
ATOM 589 C CA . SER A 1 74 ? -1.534 -4.873 20.247 1.00 94.69 74 SER A CA 1
ATOM 590 C C . SER A 1 74 ? -3.001 -4.930 19.800 1.00 94.69 74 SER A C 1
ATOM 592 O O . SER A 1 74 ? -3.548 -6.010 19.553 1.00 94.69 74 SER A O 1
ATOM 594 N N . LEU A 1 75 ? -3.639 -3.768 19.634 1.00 96.00 75 LEU A N 1
ATOM 595 C CA . LEU A 1 75 ? -5.016 -3.668 19.144 1.00 96.00 75 LEU A CA 1
ATOM 596 C C . LEU A 1 75 ? -5.126 -4.046 17.659 1.00 96.00 75 LEU A C 1
ATOM 598 O O . LEU A 1 75 ? -6.050 -4.765 17.282 1.00 96.00 75 LEU A O 1
ATOM 602 N N . ALA A 1 76 ? -4.166 -3.634 16.829 1.00 95.50 76 ALA A N 1
ATOM 603 C CA . ALA A 1 76 ? -4.109 -3.980 15.412 1.00 95.50 76 ALA A CA 1
ATOM 604 C C . ALA A 1 76 ? -3.904 -5.491 15.208 1.00 95.50 76 ALA A C 1
ATOM 606 O O . ALA A 1 76 ? -4.604 -6.107 14.408 1.00 95.50 76 ALA A O 1
ATOM 607 N N . ARG A 1 77 ? -3.032 -6.125 16.003 1.00 94.81 77 ARG A N 1
ATOM 608 C CA . ARG A 1 77 ? -2.878 -7.589 16.038 1.00 94.81 77 ARG A CA 1
ATOM 609 C C . ARG A 1 77 ? -4.170 -8.291 16.428 1.00 94.81 77 ARG A C 1
ATOM 611 O O . ARG A 1 77 ? -4.534 -9.286 15.811 1.00 94.81 77 ARG A O 1
ATOM 618 N N . SER A 1 78 ? -4.878 -7.754 17.419 1.00 94.25 78 SER A N 1
ATOM 619 C CA . SER A 1 78 ? -6.169 -8.294 17.851 1.00 94.25 78 SER A CA 1
ATOM 620 C C . SER A 1 78 ? -7.208 -8.212 16.729 1.00 94.25 78 SER A C 1
ATOM 622 O O . SER A 1 78 ? -7.902 -9.194 16.471 1.00 94.25 78 SER A O 1
ATOM 624 N N . LEU A 1 79 ? -7.284 -7.079 16.016 1.00 93.25 79 LEU A N 1
ATOM 625 C CA . LEU A 1 79 ? -8.131 -6.944 14.827 1.00 93.25 79 LEU A CA 1
ATOM 626 C C . LEU A 1 79 ? -7.761 -7.958 13.742 1.00 93.25 79 LEU A C 1
ATOM 628 O O . LEU A 1 79 ? -8.641 -8.657 13.245 1.00 93.25 79 LEU A O 1
ATOM 632 N N . LEU A 1 80 ? -6.477 -8.058 13.397 1.00 91.25 80 LEU A N 1
ATOM 633 C CA . LEU A 1 80 ? -6.013 -8.958 12.344 1.00 91.25 80 LEU A CA 1
ATOM 634 C C . LEU A 1 80 ? -6.304 -10.420 12.702 1.00 91.25 80 LEU A C 1
ATOM 636 O O . LEU A 1 80 ? -6.796 -11.172 11.866 1.00 91.25 80 LEU A O 1
ATOM 640 N N . ALA A 1 81 ? -6.098 -10.807 13.963 1.00 89.25 81 ALA A N 1
ATOM 641 C CA . ALA A 1 81 ? -6.442 -12.134 14.462 1.00 89.25 81 ALA A CA 1
ATOM 642 C C . ALA A 1 81 ? -7.948 -12.422 14.344 1.00 89.25 81 ALA A C 1
ATOM 644 O O . ALA A 1 81 ? -8.323 -13.507 13.902 1.00 89.25 81 ALA A O 1
ATOM 645 N N . MET A 1 82 ? -8.815 -11.454 14.666 1.00 87.31 82 MET A N 1
ATOM 646 C CA . MET A 1 82 ? -10.267 -11.597 14.485 1.00 87.31 82 MET A CA 1
ATOM 647 C C . MET A 1 82 ? -10.659 -11.742 13.007 1.00 87.31 82 MET A C 1
ATOM 649 O O . MET A 1 82 ? -11.566 -12.505 12.690 1.00 87.31 82 MET A O 1
ATOM 653 N N . MET A 1 83 ? -9.962 -11.056 12.099 1.00 84.50 83 MET A N 1
ATOM 654 C CA . MET A 1 83 ? -10.247 -11.084 10.659 1.00 84.50 83 MET A CA 1
ATOM 655 C C . MET A 1 83 ? -9.526 -12.208 9.900 1.00 84.50 83 MET A C 1
ATOM 657 O O . MET A 1 83 ? -9.828 -12.433 8.729 1.00 84.50 83 MET A O 1
ATOM 661 N N . SER A 1 84 ? -8.630 -12.948 10.558 1.00 79.38 84 SER A N 1
ATOM 662 C CA . SER A 1 84 ? -7.791 -13.995 9.952 1.00 79.38 84 SER A CA 1
ATOM 663 C C . SER A 1 84 ? -8.567 -15.125 9.268 1.00 79.38 84 SER A C 1
ATOM 665 O O . SER A 1 84 ? -8.023 -15.807 8.411 1.00 79.38 84 SER A O 1
ATOM 667 N N . GLU A 1 85 ? -9.855 -15.300 9.570 1.00 69.75 85 GLU A N 1
ATOM 668 C CA . GLU A 1 85 ? -10.731 -16.234 8.851 1.00 69.75 85 GLU A CA 1
ATOM 669 C C . GLU A 1 85 ? -10.807 -15.935 7.351 1.00 69.75 85 GLU A C 1
ATOM 671 O O . GLU A 1 85 ? -10.768 -16.849 6.532 1.00 69.75 85 GLU A O 1
ATOM 676 N N . SER A 1 86 ? -10.875 -14.655 6.982 1.00 59.22 86 SER A N 1
ATOM 677 C CA . SER A 1 86 ? -10.872 -14.262 5.570 1.00 59.22 86 SER A CA 1
ATOM 678 C C . SER A 1 86 ? -9.592 -14.684 4.836 1.00 59.22 86 SER A C 1
ATOM 680 O O . SER A 1 86 ? -9.594 -14.770 3.613 1.00 59.22 86 SER A O 1
ATOM 682 N N . LEU A 1 87 ? -8.528 -15.012 5.579 1.00 54.41 87 LEU A N 1
ATOM 683 C CA . LEU A 1 87 ? -7.240 -15.457 5.054 1.00 54.41 87 LEU A CA 1
ATOM 684 C C . LEU A 1 87 ? -7.137 -16.989 4.912 1.00 54.41 87 LEU A C 1
ATOM 686 O O . LEU A 1 87 ? -6.215 -17.461 4.257 1.00 54.41 87 LEU A O 1
ATOM 690 N N . THR A 1 88 ? -8.037 -17.785 5.511 1.00 56.34 88 THR A N 1
ATOM 691 C CA . THR A 1 88 ? -7.927 -19.263 5.533 1.00 56.34 88 THR A CA 1
ATOM 692 C C . THR A 1 88 ? -8.869 -19.989 4.570 1.00 56.34 88 THR A C 1
ATOM 694 O O . THR A 1 88 ? -8.708 -21.193 4.350 1.00 56.34 88 THR A O 1
ATOM 697 N N . HIS A 1 89 ? -9.843 -19.299 3.974 1.00 56.03 89 HIS A N 1
ATOM 698 C CA . HIS A 1 89 ? -10.813 -19.909 3.064 1.00 56.03 89 HIS A CA 1
ATOM 699 C C . HIS A 1 89 ? -10.394 -19.739 1.594 1.00 56.03 89 HIS A C 1
ATOM 701 O O . HIS A 1 89 ? -10.367 -18.639 1.057 1.00 56.03 89 HIS A O 1
ATOM 707 N N . SER A 1 90 ? -10.064 -20.862 0.946 1.00 50.97 90 SER A N 1
ATOM 708 C CA . SER A 1 90 ? -9.406 -20.913 -0.371 1.00 50.97 90 SER A CA 1
ATOM 709 C C . SER A 1 90 ? -10.346 -21.080 -1.575 1.00 50.97 90 SER A C 1
ATOM 711 O O . SER A 1 90 ? -9.863 -21.039 -2.703 1.00 50.97 90 SER A O 1
ATOM 713 N N . THR A 1 91 ? -11.644 -21.340 -1.398 1.00 48.28 91 THR A N 1
ATOM 714 C CA . THR A 1 91 ? -12.458 -21.853 -2.523 1.00 48.28 91 THR A CA 1
ATOM 715 C C . THR A 1 91 ? -13.805 -21.181 -2.738 1.00 48.28 91 THR A C 1
ATOM 717 O O . THR A 1 91 ? -14.375 -21.347 -3.813 1.00 48.28 91 THR A O 1
ATOM 720 N N . VAL A 1 92 ? -14.309 -20.401 -1.780 1.00 51.22 92 VAL A N 1
ATOM 721 C CA . VAL A 1 92 ? -15.544 -19.625 -1.948 1.00 51.22 92 VAL A CA 1
ATOM 722 C C . VAL A 1 92 ? -15.384 -18.306 -1.192 1.00 51.22 92 VAL A C 1
ATOM 724 O O . VAL A 1 92 ? -15.018 -18.356 -0.013 1.00 51.22 92 VAL A O 1
ATOM 727 N N . PRO A 1 93 ? -15.625 -17.139 -1.821 1.00 54.66 93 PRO A N 1
ATOM 728 C CA . PRO A 1 93 ? -15.694 -15.880 -1.095 1.00 54.66 93 PRO A CA 1
ATOM 729 C C . PRO A 1 93 ? -16.806 -15.994 -0.050 1.00 54.66 93 PRO A C 1
ATOM 731 O O . PRO A 1 93 ? -17.991 -16.080 -0.364 1.00 54.66 93 PRO A O 1
ATOM 734 N N . HIS A 1 94 ? -16.404 -16.086 1.213 1.00 63.38 94 HIS A N 1
ATOM 735 C CA . HIS A 1 94 ? -17.321 -16.100 2.338 1.00 63.38 94 HIS A CA 1
ATOM 736 C C . HIS A 1 94 ? -17.313 -14.725 2.982 1.00 63.38 94 HIS A C 1
ATOM 738 O O . HIS A 1 94 ? -16.271 -14.219 3.406 1.00 63.38 94 HIS A O 1
ATOM 744 N N . ARG A 1 95 ? -18.506 -14.138 3.076 1.00 72.56 95 ARG A N 1
ATOM 745 C CA . ARG A 1 95 ? -18.741 -12.868 3.753 1.00 72.56 95 ARG A CA 1
ATOM 746 C C . ARG A 1 95 ? -18.181 -12.919 5.172 1.00 72.56 95 ARG A C 1
ATOM 748 O O . ARG A 1 95 ? -18.632 -13.709 6.006 1.00 72.56 95 ARG A O 1
ATOM 755 N N . SER A 1 96 ? -17.211 -12.058 5.460 1.00 80.44 96 SER A N 1
ATOM 756 C CA . SER A 1 96 ? -16.629 -11.973 6.796 1.00 80.44 96 SER A CA 1
ATOM 757 C C . SER A 1 96 ? -17.442 -11.004 7.643 1.00 80.44 96 SER A C 1
ATOM 759 O O . SER A 1 96 ? -17.337 -9.789 7.482 1.00 80.44 96 SER A O 1
ATOM 761 N N . ARG A 1 97 ? -18.213 -11.534 8.602 1.00 84.19 97 ARG A N 1
ATOM 762 C CA . ARG A 1 97 ? -18.970 -10.712 9.568 1.00 84.19 97 ARG A CA 1
ATOM 763 C C . ARG A 1 97 ? -18.065 -9.758 10.355 1.00 84.19 97 ARG A C 1
ATOM 765 O O . ARG A 1 97 ? -18.501 -8.676 10.742 1.00 84.19 97 ARG A O 1
ATOM 772 N N . TRP A 1 98 ? -16.798 -10.131 10.567 1.00 87.94 98 TRP A N 1
ATOM 773 C CA . TRP A 1 98 ? -15.798 -9.258 11.187 1.00 87.94 98 TRP A CA 1
ATOM 774 C C . TRP A 1 98 ? -15.507 -8.036 10.314 1.00 87.94 98 TRP A C 1
ATOM 776 O O . TRP A 1 98 ? -15.588 -6.911 10.800 1.00 87.94 98 TRP A O 1
ATOM 786 N N . VAL A 1 99 ? -15.212 -8.251 9.028 1.00 87.19 99 VAL A N 1
ATOM 787 C CA . VAL A 1 99 ? -14.905 -7.170 8.078 1.00 87.19 99 VAL A CA 1
ATOM 788 C C . VAL A 1 99 ? -16.135 -6.295 7.854 1.00 87.19 99 VAL A C 1
ATOM 790 O O . VAL A 1 99 ? -16.041 -5.079 7.982 1.00 87.19 99 VAL A O 1
ATOM 793 N N . GLU A 1 100 ? -17.305 -6.897 7.640 1.00 85.44 100 GLU A N 1
ATOM 794 C CA . GLU A 1 100 ? -18.580 -6.185 7.500 1.00 85.44 100 GLU A CA 1
ATOM 795 C C . GLU A 1 100 ? -18.861 -5.263 8.695 1.00 85.44 100 GLU A C 1
ATOM 797 O O . GLU A 1 100 ? -19.201 -4.092 8.522 1.00 85.44 100 GLU A O 1
ATOM 802 N N . THR A 1 101 ? -18.663 -5.757 9.920 1.00 88.06 101 THR A N 1
ATOM 803 C CA . THR A 1 101 ? -18.871 -4.962 11.139 1.00 88.06 101 THR A CA 1
ATOM 804 C C . THR A 1 101 ? -17.894 -3.782 11.234 1.00 88.06 101 THR A C 1
ATOM 806 O O . THR A 1 101 ? -18.255 -2.731 11.764 1.00 88.06 101 THR A O 1
ATOM 809 N N . VAL A 1 102 ? -16.658 -3.919 10.735 1.00 89.44 102 VAL A N 1
ATOM 810 C CA . VAL A 1 102 ? -15.705 -2.796 10.673 1.00 89.44 102 VAL A CA 1
ATOM 811 C C . VAL A 1 102 ? -16.091 -1.793 9.591 1.00 89.44 102 VAL A C 1
ATOM 813 O O . VAL A 1 102 ? -16.071 -0.593 9.858 1.00 89.44 102 VAL A O 1
ATOM 816 N N . VAL A 1 103 ? -16.470 -2.263 8.403 1.00 84.94 103 VAL A N 1
ATOM 817 C CA . VAL A 1 103 ? -16.877 -1.417 7.268 1.00 84.94 103 VAL A CA 1
ATOM 818 C C . VAL A 1 103 ? -18.111 -0.587 7.609 1.00 84.94 103 VAL A C 1
ATOM 820 O O . VAL A 1 103 ? -18.149 0.604 7.322 1.00 84.94 103 VAL A O 1
ATOM 823 N N . THR A 1 104 ? -19.083 -1.186 8.294 1.00 83.94 104 THR A N 1
ATOM 824 C CA . THR A 1 104 ? -20.314 -0.510 8.739 1.00 83.94 104 THR A CA 1
ATOM 825 C C . THR A 1 104 ? -20.140 0.309 10.021 1.00 83.94 104 THR A C 1
ATOM 827 O O . THR A 1 104 ? -21.071 0.978 10.470 1.00 83.94 104 THR A O 1
ATOM 830 N N . SER A 1 105 ? -18.959 0.277 10.643 1.00 87.31 105 SER A N 1
ATOM 831 C CA . SER A 1 105 ? -18.682 1.067 11.840 1.00 87.31 105 SER A CA 1
ATOM 832 C C . SER A 1 105 ? -18.488 2.540 11.493 1.00 87.31 105 SER A C 1
ATOM 834 O O . SER A 1 105 ? -17.762 2.880 10.562 1.00 87.31 105 SER A O 1
ATOM 836 N N . GLU A 1 106 ? -19.012 3.431 12.337 1.00 85.19 106 GLU A N 1
ATOM 837 C CA . GLU A 1 106 ? -18.810 4.883 12.235 1.00 85.19 106 GLU A CA 1
ATOM 838 C C . GLU A 1 106 ? -17.320 5.263 12.139 1.00 85.19 106 GLU A C 1
ATOM 840 O O . GLU A 1 106 ? -16.954 6.216 11.459 1.00 85.19 106 GLU A O 1
ATOM 845 N N . ARG A 1 107 ? -16.433 4.482 12.772 1.00 87.12 107 ARG A N 1
ATOM 846 C CA . ARG A 1 107 ? -14.978 4.723 12.794 1.00 87.12 107 ARG A CA 1
ATOM 847 C C . ARG A 1 107 ? -14.190 3.910 11.763 1.00 87.12 107 ARG A C 1
ATOM 849 O O . ARG A 1 107 ? -12.964 3.999 11.754 1.00 87.12 107 ARG A O 1
ATOM 856 N N . GLY A 1 108 ? -14.852 3.132 10.904 1.00 89.75 108 GLY A N 1
ATOM 857 C CA . GLY A 1 108 ? -14.190 2.292 9.897 1.00 89.75 108 GLY A CA 1
ATOM 858 C C . GLY A 1 108 ? -13.301 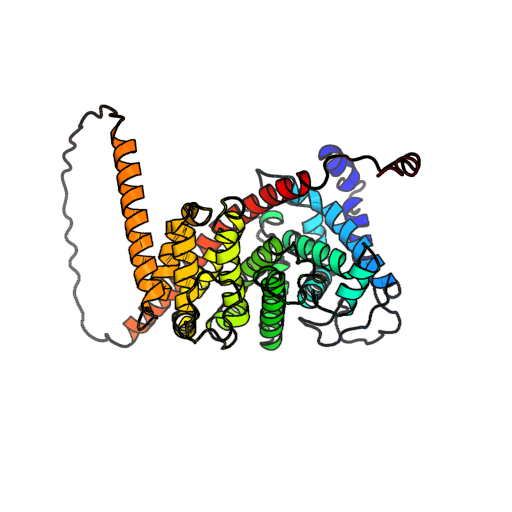3.102 8.949 1.00 89.75 108 GLY A C 1
ATOM 859 O O . GLY A 1 108 ? -12.142 2.760 8.726 1.00 89.75 108 GLY A O 1
ATOM 860 N N . HIS A 1 109 ? -13.800 4.248 8.481 1.00 88.38 109 HIS A N 1
ATOM 861 C CA . HIS A 1 109 ? -13.035 5.158 7.627 1.00 88.38 109 HIS A CA 1
ATOM 862 C C . HIS A 1 109 ? -11.795 5.751 8.327 1.00 88.38 109 HIS A C 1
ATOM 864 O O . HIS A 1 109 ? -10.727 5.836 7.723 1.00 88.38 109 HIS A O 1
ATOM 870 N N . LEU A 1 110 ? -11.907 6.123 9.611 1.00 90.19 110 LEU A N 1
ATOM 871 C CA . LEU A 1 110 ? -10.784 6.648 10.402 1.00 90.19 110 LEU A CA 1
ATOM 872 C C . LEU A 1 110 ? -9.705 5.590 10.625 1.00 90.19 110 LEU A C 1
ATOM 874 O O . LEU A 1 110 ? -8.518 5.915 10.577 1.00 90.19 110 LEU A O 1
ATOM 878 N N . LEU A 1 111 ? -10.112 4.336 10.851 1.00 92.81 111 LEU A N 1
ATOM 879 C CA . LEU A 1 111 ? -9.195 3.203 10.931 1.00 92.81 111 LEU A CA 1
ATOM 880 C C . LEU A 1 111 ? -8.392 3.084 9.647 1.00 92.81 111 LEU A C 1
ATOM 882 O O . LEU A 1 111 ? -7.170 3.148 9.689 1.00 92.81 111 LEU A O 1
ATOM 886 N N . VAL A 1 112 ? -9.066 2.971 8.511 1.00 92.69 112 VAL A N 1
ATOM 887 C CA . VAL A 1 112 ? -8.385 2.728 7.242 1.00 92.69 112 VAL A CA 1
ATOM 888 C C . VAL A 1 112 ? -7.453 3.879 6.853 1.00 92.69 112 VAL A C 1
ATOM 890 O O . VAL A 1 112 ? -6.330 3.623 6.425 1.00 92.69 112 VAL A O 1
ATOM 893 N N . LEU A 1 113 ? -7.838 5.135 7.095 1.00 92.25 113 LEU A N 1
ATOM 894 C CA . LEU A 1 113 ? -6.946 6.284 6.892 1.00 92.25 113 LEU A CA 1
ATOM 895 C C . LEU A 1 113 ? -5.746 6.281 7.854 1.00 92.25 113 LEU A C 1
ATOM 897 O O . LEU A 1 113 ? -4.634 6.630 7.460 1.00 92.25 113 LEU A O 1
ATOM 901 N N . SER A 1 114 ? -5.946 5.860 9.105 1.00 93.25 114 SER A N 1
ATOM 902 C CA . SER A 1 114 ? -4.865 5.742 10.091 1.00 93.25 114 SER A CA 1
ATOM 903 C C . SER A 1 114 ? -3.866 4.644 9.718 1.00 93.25 114 SER A C 1
ATOM 905 O O . SER A 1 114 ? -2.658 4.864 9.805 1.00 93.25 114 SER A O 1
ATOM 907 N N . LEU A 1 115 ? -4.354 3.490 9.255 1.00 95.06 115 LEU A N 1
ATOM 908 C CA . LEU A 1 115 ? -3.518 2.397 8.752 1.00 95.06 115 LEU A CA 1
ATOM 909 C C . LEU A 1 115 ? -2.751 2.833 7.495 1.00 95.06 115 LEU A C 1
ATOM 911 O O . LEU A 1 115 ? -1.541 2.633 7.420 1.00 95.06 115 LEU A O 1
ATOM 915 N N . LEU A 1 116 ? -3.428 3.496 6.548 1.00 95.25 116 LEU A N 1
ATOM 916 C CA . LEU A 1 116 ? -2.817 4.022 5.324 1.00 95.25 116 LEU A CA 1
ATOM 917 C C . LEU A 1 116 ? -1.666 4.974 5.643 1.00 95.25 116 LEU A C 1
ATOM 919 O O . LEU A 1 116 ? -0.553 4.783 5.160 1.00 95.25 116 LEU A O 1
ATOM 923 N N . ASN A 1 117 ? -1.908 5.975 6.489 1.00 93.62 117 ASN A N 1
ATOM 924 C CA . ASN A 1 117 ? -0.866 6.928 6.850 1.00 93.62 117 ASN A CA 1
ATOM 925 C C . ASN A 1 117 ? 0.277 6.246 7.610 1.00 93.62 117 ASN A C 1
ATOM 927 O O . ASN A 1 117 ? 1.428 6.628 7.422 1.00 93.62 117 ASN A O 1
ATOM 931 N N . THR A 1 118 ? -0.004 5.213 8.412 1.00 93.12 118 THR A N 1
ATOM 932 C CA . THR A 1 118 ? 1.033 4.451 9.130 1.00 93.12 118 THR A CA 1
ATOM 933 C C . THR A 1 118 ? 1.964 3.750 8.146 1.00 93.12 118 THR A C 1
ATOM 935 O O . THR A 1 118 ? 3.183 3.875 8.258 1.00 93.12 118 THR A O 1
ATOM 938 N N . VAL A 1 119 ? 1.399 3.104 7.122 1.00 94.94 119 VAL A N 1
ATOM 939 C CA . VAL A 1 119 ? 2.167 2.457 6.051 1.00 94.94 119 VAL A CA 1
ATOM 940 C C . VAL A 1 119 ? 2.980 3.479 5.251 1.00 94.94 119 VAL A C 1
ATOM 942 O O . VAL A 1 119 ? 4.180 3.306 5.050 1.00 94.94 119 VAL A O 1
ATOM 945 N N . LEU A 1 120 ? 2.358 4.579 4.821 1.00 93.56 120 LEU A N 1
ATOM 946 C CA . LEU A 1 120 ? 3.010 5.578 3.965 1.00 93.56 120 LEU A CA 1
ATOM 947 C C . LEU A 1 120 ? 4.038 6.447 4.707 1.00 93.56 120 LEU A C 1
ATOM 949 O O . LEU A 1 120 ? 4.977 6.959 4.089 1.00 93.56 120 LEU A O 1
ATOM 953 N N . ALA A 1 121 ? 3.890 6.627 6.020 1.00 91.12 121 ALA A N 1
ATOM 954 C CA . ALA A 1 121 ? 4.841 7.362 6.848 1.00 91.12 121 ALA A CA 1
ATOM 955 C C . ALA A 1 121 ? 6.076 6.527 7.221 1.00 91.12 121 ALA A C 1
ATOM 957 O O . ALA A 1 121 ? 7.092 7.106 7.606 1.00 91.12 121 ALA A O 1
ATOM 958 N N . TYR A 1 122 ? 6.024 5.197 7.082 1.00 90.62 122 TYR A N 1
ATOM 959 C CA . TYR A 1 122 ? 7.115 4.309 7.476 1.00 90.62 122 TYR A CA 1
ATOM 960 C C . TYR A 1 122 ? 8.404 4.571 6.678 1.00 90.62 122 TYR A C 1
ATOM 962 O O . TYR A 1 122 ? 8.411 4.650 5.443 1.00 90.62 122 TYR A O 1
ATOM 970 N N . GLN A 1 123 ? 9.521 4.721 7.393 1.00 86.12 123 GLN A N 1
ATOM 971 C CA . GLN A 1 123 ? 10.839 5.010 6.828 1.00 86.12 123 GLN A CA 1
ATOM 972 C C . GLN A 1 123 ? 11.831 3.902 7.215 1.00 86.12 123 GLN A C 1
ATOM 974 O O . GLN A 1 123 ? 12.406 3.967 8.307 1.00 86.12 123 GLN A O 1
ATOM 979 N N . PRO A 1 124 ? 12.081 2.923 6.323 1.00 80.31 124 PRO A N 1
ATOM 980 C CA . PRO A 1 124 ? 12.890 1.745 6.653 1.00 80.31 124 PRO A CA 1
ATOM 981 C C . PRO A 1 124 ? 14.358 2.070 6.956 1.00 80.31 124 PRO A C 1
ATOM 983 O O . PRO A 1 124 ? 15.001 1.362 7.723 1.00 80.31 124 PRO A O 1
ATOM 986 N N . ASN A 1 125 ? 14.866 3.176 6.399 1.00 75.06 125 ASN A N 1
ATOM 987 C CA . ASN A 1 125 ? 16.247 3.639 6.569 1.00 75.06 125 ASN A CA 1
ATOM 988 C C . ASN A 1 125 ? 16.358 4.809 7.567 1.00 75.06 125 ASN A C 1
ATOM 990 O O . ASN A 1 125 ? 17.320 5.576 7.522 1.00 75.06 125 ASN A O 1
ATOM 994 N N . SER A 1 126 ? 15.340 5.035 8.403 1.00 74.00 126 SER A N 1
ATOM 995 C CA . SER A 1 126 ? 15.408 6.096 9.412 1.00 74.00 126 SER A CA 1
ATOM 996 C C . SER A 1 126 ? 16.347 5.707 10.555 1.00 74.00 126 SER A C 1
ATOM 998 O O . SER A 1 126 ? 16.421 4.544 10.946 1.00 74.00 126 SER A O 1
ATOM 1000 N N . ILE A 1 127 ? 17.022 6.703 11.139 1.00 64.88 127 ILE A N 1
ATOM 1001 C CA . ILE A 1 127 ? 17.966 6.499 12.252 1.00 64.88 127 ILE A CA 1
ATOM 1002 C C . ILE A 1 127 ? 17.298 5.755 13.414 1.00 64.88 127 ILE A C 1
ATOM 1004 O O . ILE A 1 127 ? 17.918 4.882 14.008 1.00 64.88 127 ILE A O 1
ATOM 1008 N N . GLY A 1 128 ? 16.035 6.073 13.720 1.00 60.56 128 GLY A N 1
ATOM 1009 C CA . GLY A 1 128 ? 15.287 5.419 14.794 1.00 60.56 128 GLY A CA 1
ATOM 1010 C C . GLY A 1 128 ? 15.081 3.926 14.544 1.00 60.56 128 GLY A C 1
ATOM 1011 O O . GLY A 1 128 ? 15.368 3.124 15.423 1.00 60.56 128 GLY A O 1
ATOM 1012 N N . VAL A 1 129 ? 14.652 3.548 13.338 1.00 65.25 129 VAL A N 1
ATOM 1013 C CA . VAL A 1 129 ? 14.439 2.141 12.966 1.00 65.25 129 VAL A CA 1
ATOM 1014 C C . VAL A 1 129 ? 15.763 1.372 12.976 1.00 65.25 129 VAL A C 1
ATOM 1016 O O . VAL A 1 129 ? 15.855 0.320 13.602 1.00 65.25 129 VAL A O 1
ATOM 1019 N N . SER A 1 130 ? 16.817 1.924 12.367 1.00 68.06 130 SER A N 1
ATOM 1020 C CA . SER A 1 130 ? 18.145 1.298 12.356 1.00 68.06 130 SER A CA 1
ATOM 1021 C C . SER A 1 130 ? 18.755 1.169 13.756 1.00 68.06 130 SER A C 1
ATOM 1023 O O . SER A 1 130 ? 19.375 0.156 14.062 1.00 68.06 130 SER A O 1
ATOM 1025 N N . PHE A 1 131 ? 18.562 2.168 14.624 1.00 65.50 131 PHE A N 1
ATOM 1026 C CA . PHE A 1 131 ? 19.002 2.111 16.019 1.00 65.50 131 PHE A CA 1
ATOM 1027 C C . PHE A 1 131 ? 18.271 1.015 16.793 1.00 65.50 131 PHE A C 1
ATOM 1029 O O . PHE A 1 131 ? 18.920 0.210 17.459 1.00 65.50 131 PHE A O 1
ATOM 1036 N N . TRP A 1 132 ? 16.938 0.961 16.698 1.00 65.31 132 TRP A N 1
ATOM 1037 C CA . TRP A 1 132 ? 16.166 -0.046 17.419 1.00 65.31 132 TRP A CA 1
ATOM 1038 C C . TRP A 1 132 ? 16.524 -1.453 16.971 1.00 65.31 132 TRP A C 1
ATOM 1040 O O . TRP A 1 132 ? 16.771 -2.271 17.846 1.00 65.31 132 TRP A O 1
ATOM 1050 N N . ARG A 1 133 ? 16.688 -1.704 15.666 1.00 69.19 133 ARG A N 1
ATOM 1051 C CA . ARG A 1 133 ? 17.178 -2.998 15.157 1.00 69.19 133 ARG A CA 1
ATOM 1052 C C . ARG A 1 133 ? 18.567 -3.370 15.687 1.00 69.19 133 ARG A C 1
ATOM 1054 O O . ARG A 1 133 ? 18.827 -4.532 15.971 1.00 69.19 133 ARG A O 1
ATOM 1061 N N . ALA A 1 134 ? 19.462 -2.394 15.849 1.00 66.50 134 ALA A N 1
ATOM 1062 C CA . ALA A 1 134 ? 20.811 -2.644 16.360 1.00 66.50 134 ALA A CA 1
ATOM 1063 C C . ALA A 1 134 ? 20.844 -2.960 17.868 1.00 66.50 134 ALA A C 1
ATOM 1065 O O . ALA A 1 134 ? 21.747 -3.651 18.335 1.00 66.50 134 ALA A O 1
ATOM 1066 N N . VAL A 1 135 ? 19.891 -2.427 18.638 1.00 69.00 135 VAL A N 1
ATOM 1067 C CA . VAL A 1 135 ? 19.875 -2.519 20.110 1.00 69.00 135 VAL A CA 1
ATOM 1068 C C . VAL A 1 135 ? 18.872 -3.560 20.623 1.00 69.00 135 VAL A C 1
ATOM 1070 O O . VAL A 1 135 ? 19.019 -4.064 21.735 1.00 69.00 135 VAL A O 1
ATOM 1073 N N . SER A 1 136 ? 17.859 -3.896 19.830 1.00 64.31 136 SER A N 1
ATOM 1074 C CA . SER A 1 136 ? 16.742 -4.767 20.182 1.00 64.31 136 SER A CA 1
ATOM 1075 C C . SER A 1 136 ? 16.298 -5.559 18.953 1.00 64.31 136 SER A C 1
ATOM 1077 O O . SER A 1 136 ? 16.144 -5.009 17.869 1.00 64.31 136 SER A O 1
ATOM 1079 N N . SER A 1 137 ? 15.993 -6.845 19.125 1.00 62.66 137 SER A N 1
ATOM 1080 C CA . SER A 1 137 ? 15.333 -7.641 18.079 1.00 62.66 137 SER A CA 1
ATOM 1081 C C . SER A 1 137 ? 13.862 -7.258 17.869 1.00 62.66 137 SER A C 1
ATOM 1083 O O . SER A 1 137 ? 13.177 -7.859 17.048 1.00 62.66 137 SER A O 1
ATOM 1085 N N . TRP A 1 138 ? 13.349 -6.303 18.646 1.00 65.94 138 TRP A N 1
ATOM 1086 C CA . TRP A 1 138 ? 11.956 -5.893 18.636 1.00 65.94 138 TRP A CA 1
ATOM 1087 C C . TRP A 1 138 ? 11.803 -4.404 18.324 1.00 65.94 138 TRP A C 1
ATOM 1089 O O . TRP A 1 138 ? 12.401 -3.555 18.995 1.00 65.94 138 TRP A O 1
ATOM 1099 N N . ASN A 1 139 ? 10.967 -4.113 17.325 1.00 76.81 139 ASN A N 1
ATOM 1100 C CA . ASN A 1 139 ? 10.685 -2.777 16.816 1.00 76.81 139 ASN A CA 1
ATOM 1101 C C . ASN A 1 139 ? 9.180 -2.617 16.542 1.00 76.81 139 ASN A C 1
ATOM 1103 O O . ASN A 1 139 ? 8.677 -3.006 15.486 1.00 76.81 139 ASN A O 1
ATOM 1107 N N . ALA A 1 140 ? 8.460 -2.011 17.490 1.00 81.88 140 ALA A N 1
ATOM 1108 C CA . ALA A 1 140 ? 7.017 -1.806 17.386 1.00 81.88 140 ALA A CA 1
ATOM 1109 C C . ALA A 1 140 ? 6.599 -1.021 16.132 1.00 81.88 140 ALA A C 1
ATOM 1111 O O . ALA A 1 140 ? 5.532 -1.286 15.586 1.00 81.88 140 ALA A O 1
ATOM 1112 N N . THR A 1 141 ? 7.441 -0.106 15.642 1.00 85.50 141 THR A N 1
ATOM 1113 C CA . THR A 1 141 ? 7.151 0.702 14.450 1.00 85.50 141 THR A CA 1
ATOM 1114 C C . THR A 1 141 ? 7.074 -0.161 13.192 1.00 85.50 141 THR A C 1
ATOM 1116 O O . THR A 1 141 ? 6.196 0.027 12.352 1.00 85.50 141 THR A O 1
ATOM 1119 N N . GLU A 1 142 ? 8.000 -1.107 13.059 1.00 86.31 142 GLU A N 1
ATOM 1120 C CA . GLU A 1 142 ? 8.084 -2.026 11.924 1.00 86.31 142 GLU A CA 1
ATOM 1121 C C . GLU A 1 142 ? 6.965 -3.066 11.965 1.00 86.31 142 GLU A C 1
ATOM 1123 O O . GLU A 1 142 ? 6.226 -3.210 10.994 1.00 86.31 142 GLU A O 1
ATOM 1128 N N . GLU A 1 143 ? 6.733 -3.679 13.128 1.00 89.06 143 GLU A N 1
ATOM 1129 C CA . GLU A 1 143 ? 5.614 -4.610 13.304 1.00 89.06 143 GLU A CA 1
ATOM 1130 C C . GLU A 1 143 ? 4.258 -3.914 13.079 1.00 89.06 143 GLU A C 1
ATOM 1132 O O . GLU A 1 143 ? 3.331 -4.495 12.512 1.00 89.06 143 GLU A O 1
ATOM 1137 N N . LEU A 1 144 ? 4.117 -2.653 13.506 1.00 92.44 144 LEU A N 1
ATOM 1138 C CA . LEU A 1 144 ? 2.897 -1.878 13.285 1.00 92.44 144 LEU A CA 1
ATOM 1139 C C . LEU A 1 144 ? 2.710 -1.536 11.805 1.00 92.44 144 LEU A C 1
ATOM 1141 O O . LEU A 1 144 ? 1.573 -1.571 11.331 1.00 92.44 144 LEU A O 1
ATOM 1145 N N . PHE A 1 145 ? 3.787 -1.235 11.077 1.00 92.88 145 PHE A N 1
ATOM 1146 C CA . PHE A 1 145 ? 3.758 -1.059 9.624 1.00 92.88 145 PHE A CA 1
ATOM 1147 C C . PHE A 1 145 ? 3.219 -2.320 8.928 1.00 92.88 145 PHE A C 1
ATOM 1149 O O . PHE A 1 145 ? 2.250 -2.223 8.171 1.00 92.88 145 PHE A O 1
ATOM 1156 N N . GLU A 1 146 ? 3.765 -3.495 9.246 1.00 91.88 146 GLU A N 1
ATOM 1157 C CA . GLU A 1 146 ? 3.361 -4.765 8.629 1.00 91.88 146 GLU A CA 1
ATOM 1158 C C . GLU A 1 146 ? 1.907 -5.119 8.940 1.00 91.88 146 GLU A C 1
ATOM 1160 O O . GLU A 1 146 ? 1.103 -5.373 8.042 1.00 91.88 146 GLU A O 1
ATOM 1165 N N . VAL A 1 147 ? 1.525 -5.081 10.220 1.00 93.94 147 VAL A N 1
ATOM 1166 C CA . VAL A 1 147 ? 0.151 -5.388 10.639 1.00 93.94 147 VAL A CA 1
ATOM 1167 C C . VAL A 1 147 ? -0.839 -4.394 10.026 1.00 93.94 147 VAL A C 1
ATOM 1169 O O . VAL A 1 147 ? -1.944 -4.788 9.647 1.00 93.94 147 VAL A O 1
ATOM 1172 N N . SER A 1 148 ? -0.454 -3.121 9.879 1.00 95.62 148 SER A N 1
ATOM 1173 C CA . SER A 1 148 ? -1.304 -2.118 9.229 1.00 95.62 148 SER A CA 1
ATOM 1174 C C . SER A 1 148 ? -1.509 -2.411 7.749 1.00 95.62 148 SER A C 1
ATOM 1176 O O . SER A 1 148 ? -2.633 -2.307 7.258 1.00 95.62 148 SER A O 1
ATOM 1178 N N . LEU A 1 149 ? -0.454 -2.822 7.048 1.00 94.44 149 LEU A N 1
ATOM 1179 C CA . LEU A 1 149 ? -0.522 -3.203 5.644 1.00 94.44 149 LEU A CA 1
ATOM 1180 C C . LEU A 1 149 ? -1.396 -4.449 5.431 1.00 94.44 149 LEU A C 1
ATOM 1182 O O . LEU A 1 149 ? -2.256 -4.451 4.549 1.00 94.44 149 LEU A O 1
ATOM 1186 N N . HIS A 1 150 ? -1.265 -5.463 6.290 1.00 91.88 150 HIS A N 1
ATOM 1187 C CA . HIS A 1 150 ? -2.134 -6.644 6.263 1.00 91.88 150 HIS A CA 1
ATOM 1188 C C . HIS A 1 150 ? -3.605 -6.287 6.502 1.00 91.88 150 HIS A C 1
ATOM 1190 O O . HIS A 1 150 ? -4.485 -6.741 5.770 1.00 91.88 150 HIS A O 1
ATOM 1196 N N . LEU A 1 151 ? -3.889 -5.432 7.490 1.00 93.12 151 LEU A N 1
ATOM 1197 C CA . LEU A 1 151 ? -5.249 -4.956 7.740 1.00 93.12 151 LEU A CA 1
ATOM 1198 C C . LEU A 1 151 ? -5.811 -4.174 6.548 1.00 93.12 151 LEU A C 1
ATOM 1200 O O . LEU A 1 151 ? -6.981 -4.353 6.222 1.00 93.12 151 LEU A O 1
ATOM 1204 N N . LEU A 1 152 ? -5.009 -3.344 5.872 1.00 93.25 152 LEU A N 1
ATOM 1205 C CA . LEU A 1 152 ? -5.444 -2.646 4.658 1.00 93.25 152 LEU A CA 1
ATOM 1206 C C . LEU A 1 152 ? -5.822 -3.625 3.546 1.00 93.25 152 LEU A C 1
ATOM 1208 O O . LEU A 1 152 ? -6.866 -3.449 2.920 1.00 93.25 152 LEU A O 1
ATOM 1212 N N . LEU A 1 153 ? -5.019 -4.665 3.312 1.00 89.38 153 LEU A N 1
ATOM 1213 C CA . LEU A 1 153 ? -5.319 -5.681 2.298 1.00 89.38 153 LEU A CA 1
ATOM 1214 C C . LEU A 1 153 ? -6.642 -6.403 2.582 1.00 89.38 153 LEU A C 1
ATOM 1216 O O . LEU A 1 153 ? -7.447 -6.566 1.666 1.00 89.38 153 LEU A O 1
ATOM 1220 N N . VAL A 1 154 ? -6.892 -6.761 3.845 1.00 88.38 154 VAL A N 1
ATOM 1221 C CA . VAL A 1 154 ? -8.137 -7.420 4.273 1.00 88.38 154 VAL A CA 1
ATOM 1222 C C . VAL A 1 154 ? -9.338 -6.473 4.187 1.00 88.38 154 VAL A C 1
ATOM 1224 O O . VAL A 1 154 ? -10.366 -6.819 3.613 1.00 88.38 154 VAL A O 1
ATOM 1227 N N . LEU A 1 155 ? -9.229 -5.258 4.729 1.00 88.06 155 LEU A N 1
ATOM 1228 C CA . LEU A 1 155 ? -10.346 -4.307 4.820 1.00 88.06 155 LEU A CA 1
ATOM 1229 C C . LEU A 1 155 ? -10.736 -3.683 3.475 1.00 88.06 155 LEU A C 1
ATOM 1231 O O . LEU A 1 155 ? -11.845 -3.166 3.338 1.00 88.06 155 LEU A O 1
ATOM 1235 N N . THR A 1 156 ? -9.835 -3.706 2.493 1.00 85.25 156 THR A N 1
ATOM 1236 C CA . THR A 1 156 ? -10.101 -3.214 1.132 1.00 85.25 156 THR A CA 1
ATOM 1237 C C . THR A 1 156 ? -10.493 -4.321 0.158 1.00 85.25 156 THR A C 1
ATOM 1239 O O . THR A 1 156 ? -10.631 -4.046 -1.033 1.00 85.25 156 THR A O 1
ATOM 1242 N N . ASP A 1 157 ? -10.649 -5.566 0.617 1.00 81.81 157 ASP A N 1
ATOM 1243 C CA . ASP A 1 157 ? -11.055 -6.674 -0.248 1.00 81.81 157 ASP A CA 1
ATOM 1244 C C . ASP A 1 157 ? -12.574 -6.674 -0.468 1.00 81.81 157 ASP A C 1
ATOM 1246 O O . ASP A 1 157 ? -13.363 -6.987 0.427 1.00 81.81 157 ASP A O 1
ATOM 1250 N N . SER A 1 158 ? -12.990 -6.322 -1.684 1.00 68.06 158 SER A N 1
ATOM 1251 C CA . SER A 1 158 ? -14.394 -6.285 -2.103 1.00 68.06 158 SER A CA 1
ATOM 1252 C C . SER A 1 158 ? -15.047 -7.671 -2.158 1.00 68.06 158 SER A C 1
ATOM 1254 O O . SER A 1 158 ? -16.271 -7.774 -2.032 1.00 68.06 158 SER A O 1
ATOM 1256 N N . ASN A 1 159 ? -14.264 -8.748 -2.276 1.00 64.38 159 ASN A N 1
ATOM 1257 C CA . ASN A 1 159 ? -14.790 -10.116 -2.296 1.00 64.38 159 ASN A CA 1
ATOM 1258 C C . ASN A 1 159 ? -15.305 -10.563 -0.920 1.00 64.38 159 ASN A C 1
ATOM 1260 O O . ASN A 1 159 ? -16.121 -11.473 -0.828 1.00 64.38 159 ASN A O 1
ATOM 1264 N N . LEU A 1 160 ? -14.859 -9.917 0.164 1.00 59.91 160 LEU A N 1
ATOM 1265 C CA . LEU A 1 160 ? -15.317 -10.219 1.526 1.00 59.91 160 LEU A CA 1
ATOM 1266 C C . LEU A 1 160 ? -16.655 -9.554 1.873 1.00 59.91 160 LEU A C 1
ATOM 1268 O O . LEU A 1 160 ? -17.222 -9.839 2.932 1.00 59.91 160 LEU A O 1
ATOM 1272 N N . LEU A 1 161 ? -17.136 -8.662 1.001 1.00 61.69 161 LEU A N 1
ATOM 1273 C CA . LEU A 1 161 ? -18.322 -7.832 1.206 1.00 61.69 161 LEU A CA 1
ATOM 1274 C C . LEU A 1 161 ? -19.463 -8.127 0.226 1.00 61.69 161 LEU A C 1
ATOM 1276 O O . LEU A 1 161 ? -20.585 -7.710 0.497 1.00 61.69 161 LEU A O 1
ATOM 1280 N N . SER A 1 162 ? -19.201 -8.813 -0.889 1.00 57.12 162 SER A N 1
ATOM 1281 C CA . SER A 1 162 ? -20.192 -9.028 -1.947 1.00 57.12 162 SER A CA 1
ATOM 1282 C C . SER A 1 162 ? -21.095 -10.235 -1.674 1.00 57.12 162 SER A C 1
ATOM 1284 O O . SER A 1 162 ? -20.631 -11.361 -1.515 1.00 57.12 162 SER A O 1
ATOM 1286 N N . ASP A 1 163 ? -22.401 -9.970 -1.668 1.00 50.91 163 ASP A N 1
ATOM 1287 C CA . ASP A 1 163 ? -23.451 -10.901 -2.082 1.00 50.91 163 ASP A CA 1
ATOM 1288 C C . ASP A 1 163 ? -23.985 -10.358 -3.417 1.00 50.91 163 ASP A C 1
ATOM 1290 O O . ASP A 1 163 ? -24.085 -9.138 -3.580 1.00 50.91 163 ASP A O 1
ATOM 1294 N N . HIS A 1 164 ? -24.288 -11.211 -4.394 1.00 51.31 164 HIS A N 1
ATOM 1295 C CA . HIS A 1 164 ? -24.718 -10.763 -5.729 1.00 51.31 164 HIS A CA 1
ATOM 1296 C C . HIS A 1 164 ? -26.107 -10.072 -5.740 1.00 51.31 164 HIS A C 1
ATOM 1298 O O . HIS A 1 164 ? -26.537 -9.640 -6.806 1.00 51.31 164 HIS A O 1
ATOM 1304 N N . ASP A 1 165 ? -26.767 -9.910 -4.581 1.00 44.56 165 ASP A N 1
ATOM 1305 C CA . ASP A 1 165 ? -28.215 -9.662 -4.476 1.00 44.56 165 ASP A CA 1
ATOM 1306 C C . ASP A 1 165 ? -28.668 -8.478 -3.579 1.00 44.56 165 ASP A C 1
ATOM 1308 O O . ASP A 1 165 ? -29.860 -8.355 -3.303 1.00 44.56 165 ASP A O 1
ATOM 1312 N N . SER A 1 166 ? -27.796 -7.565 -3.118 1.00 48.72 166 SER A N 1
ATOM 1313 C CA . SER A 1 166 ? -28.241 -6.414 -2.294 1.00 48.72 166 SER A CA 1
ATOM 1314 C C . SER A 1 166 ? -28.077 -5.048 -2.979 1.00 48.72 166 SER A C 1
ATOM 1316 O O . SER A 1 166 ? -26.959 -4.557 -3.137 1.00 48.72 166 SER A O 1
ATOM 1318 N N . ASP A 1 167 ? -29.209 -4.409 -3.300 1.00 44.44 167 ASP A N 1
ATOM 1319 C CA . ASP A 1 167 ? -29.343 -3.082 -3.938 1.00 44.44 167 ASP A CA 1
ATOM 1320 C C . ASP A 1 167 ? -28.841 -1.885 -3.088 1.00 44.44 167 ASP A C 1
ATOM 1322 O O . ASP A 1 167 ? -28.694 -0.773 -3.599 1.00 44.44 167 ASP A O 1
ATOM 1326 N N . GLU A 1 168 ? -28.516 -2.074 -1.804 1.00 47.09 168 GLU A N 1
ATOM 1327 C CA . GLU A 1 168 ? -27.922 -1.029 -0.953 1.00 47.09 168 GLU A CA 1
ATOM 1328 C C . GLU A 1 168 ? -26.386 -1.090 -0.990 1.00 47.09 168 GLU A C 1
ATOM 1330 O O . GLU A 1 168 ? -25.735 -1.785 -0.208 1.00 47.09 168 GLU A O 1
ATOM 1335 N N . ARG A 1 169 ? -25.772 -0.332 -1.910 1.00 54.81 169 ARG A N 1
ATOM 1336 C CA . ARG A 1 169 ? -24.307 -0.192 -1.999 1.00 54.81 169 ARG A CA 1
ATOM 1337 C C . ARG A 1 169 ? -23.757 0.607 -0.814 1.00 54.81 169 ARG A C 1
ATOM 1339 O O . ARG A 1 169 ? -23.550 1.816 -0.915 1.00 54.81 169 ARG A O 1
ATOM 1346 N N . THR A 1 170 ? -23.449 -0.057 0.299 1.00 55.66 170 THR A N 1
ATOM 1347 C CA . THR A 1 170 ? -22.554 0.526 1.309 1.00 55.66 170 THR A CA 1
ATOM 1348 C C . THR A 1 170 ? -21.206 0.839 0.646 1.00 55.66 170 THR A C 1
ATOM 1350 O O . THR A 1 170 ? -20.618 -0.073 0.052 1.00 55.66 170 THR A O 1
ATOM 1353 N N . PRO A 1 171 ? -20.697 2.085 0.703 1.00 62.97 171 PRO A N 1
ATOM 1354 C CA . PRO A 1 171 ? -19.438 2.431 0.057 1.00 62.97 171 PRO A CA 1
ATOM 1355 C C . PRO A 1 171 ? -18.305 1.607 0.668 1.00 62.97 171 PRO A C 1
ATOM 1357 O O . PRO A 1 171 ? -18.133 1.559 1.887 1.00 62.97 171 PRO A O 1
ATOM 1360 N N . SER A 1 172 ? -17.532 0.933 -0.182 1.00 81.31 172 SER A N 1
ATOM 1361 C CA . SER A 1 172 ? -16.370 0.166 0.266 1.00 81.31 172 SER A CA 1
ATOM 1362 C C . SER A 1 172 ? -15.357 1.087 0.956 1.00 81.31 172 SER A C 1
ATOM 1364 O O . SER A 1 172 ? -15.189 2.243 0.563 1.00 81.31 172 SER A O 1
ATOM 1366 N N . LEU A 1 173 ? -14.615 0.587 1.947 1.00 85.06 173 LEU A N 1
ATOM 1367 C CA . LEU A 1 173 ? -13.554 1.385 2.579 1.00 85.06 173 LEU A CA 1
ATOM 1368 C C . LEU A 1 173 ? -12.460 1.785 1.576 1.00 85.06 173 LEU A C 1
ATOM 1370 O O . LEU A 1 173 ? -11.820 2.820 1.747 1.00 85.06 173 LEU A O 1
ATOM 1374 N N . LEU A 1 174 ? -12.299 1.012 0.497 1.00 85.88 174 LEU A N 1
ATOM 1375 C CA . LEU A 1 174 ? -11.450 1.371 -0.633 1.00 85.88 174 LEU A CA 1
ATOM 1376 C C . LEU A 1 174 ? -11.955 2.636 -1.338 1.00 85.88 174 LEU A C 1
ATOM 1378 O O . LEU A 1 174 ? -11.164 3.547 -1.541 1.00 85.88 174 LEU A O 1
ATOM 1382 N N . SER A 1 175 ? -13.262 2.745 -1.609 1.00 86.56 175 SER A N 1
ATOM 1383 C CA . SER A 1 175 ? -13.850 3.962 -2.195 1.00 86.56 175 SER A CA 1
ATOM 1384 C C . SER A 1 175 ? -13.699 5.195 -1.300 1.00 86.56 175 SER A C 1
ATOM 1386 O O . SER A 1 175 ? -13.550 6.310 -1.790 1.00 86.56 175 SER A O 1
ATOM 1388 N N . VAL A 1 176 ? -13.680 5.003 0.023 1.00 85.69 176 VAL A N 1
ATOM 1389 C CA . VAL A 1 176 ? -13.413 6.092 0.968 1.00 85.69 176 VAL A CA 1
ATOM 1390 C C . VAL A 1 176 ? -11.956 6.545 0.878 1.00 85.69 176 VAL A C 1
ATOM 1392 O O . VAL A 1 176 ? -11.695 7.744 0.833 1.00 85.69 176 VAL A O 1
ATOM 1395 N N . ILE A 1 177 ? -11.001 5.608 0.820 1.00 88.75 177 ILE A N 1
ATOM 1396 C CA . ILE A 1 177 ? -9.584 5.944 0.622 1.00 88.75 177 ILE A CA 1
ATOM 1397 C C . ILE A 1 177 ? -9.390 6.700 -0.693 1.00 88.75 177 ILE A C 1
ATOM 1399 O O . ILE A 1 177 ? -8.734 7.739 -0.699 1.00 88.75 177 ILE A O 1
ATOM 1403 N N . THR A 1 178 ? -9.934 6.185 -1.797 1.00 90.12 178 THR A N 1
ATOM 1404 C CA . THR A 1 178 ? -9.728 6.786 -3.120 1.00 90.12 178 THR A CA 1
ATOM 1405 C C . THR A 1 178 ? -10.331 8.181 -3.181 1.00 90.12 178 THR A C 1
ATOM 1407 O O . THR A 1 178 ? -9.628 9.113 -3.560 1.00 90.12 178 THR A O 1
ATOM 1410 N N . ALA A 1 179 ? -11.549 8.371 -2.666 1.00 90.50 179 ALA A N 1
ATOM 1411 C CA . ALA A 1 179 ? -12.174 9.688 -2.593 1.00 90.50 179 ALA A CA 1
ATOM 1412 C C . ALA A 1 179 ? -11.325 10.710 -1.819 1.00 90.50 179 ALA A C 1
ATOM 1414 O O . ALA A 1 179 ? -11.246 11.863 -2.227 1.00 90.50 179 ALA A O 1
ATOM 1415 N N . GLU A 1 180 ? -10.670 10.314 -0.722 1.00 90.44 180 GLU A N 1
ATOM 1416 C CA . GLU A 1 180 ? -9.798 11.204 0.064 1.00 90.44 180 GLU A CA 1
ATOM 1417 C C . GLU A 1 180 ? -8.474 11.519 -0.649 1.00 90.44 180 GLU A C 1
ATOM 1419 O O . GLU A 1 180 ? -7.964 12.635 -0.549 1.00 90.44 180 GLU A O 1
ATOM 1424 N N . ILE A 1 181 ? -7.919 10.558 -1.391 1.00 88.94 181 ILE A N 1
ATOM 1425 C CA . ILE A 1 181 ? -6.699 10.750 -2.190 1.00 88.94 181 ILE A CA 1
ATOM 1426 C C . ILE A 1 181 ? -6.946 11.727 -3.336 1.00 88.94 181 ILE A C 1
ATOM 1428 O O . ILE A 1 181 ? -6.107 12.583 -3.616 1.00 88.94 181 ILE A O 1
ATOM 1432 N N . GLU A 1 182 ? -8.101 11.607 -3.984 1.00 90.00 182 GLU A N 1
ATOM 1433 C CA . GLU A 1 182 ? -8.459 12.363 -5.184 1.00 90.00 182 GLU A CA 1
ATOM 1434 C C . GLU A 1 182 ? -8.714 13.845 -4.907 1.00 90.00 182 GLU A C 1
ATOM 1436 O O . GLU A 1 182 ? -8.624 14.666 -5.818 1.00 90.00 182 GLU A O 1
ATOM 1441 N N . GLN A 1 183 ? -8.952 14.225 -3.648 1.00 89.06 183 GLN A N 1
ATOM 1442 C CA . GLN A 1 183 ? -9.173 15.627 -3.292 1.00 89.06 183 GLN A CA 1
ATOM 1443 C C . GLN A 1 183 ? -7.952 16.512 -3.549 1.00 89.06 183 GLN A C 1
ATOM 1445 O O . GLN A 1 183 ? -8.108 17.717 -3.756 1.00 89.06 183 GLN A O 1
ATOM 1450 N N . LYS A 1 184 ? -6.734 15.961 -3.447 1.00 89.50 184 LYS A N 1
ATOM 1451 C CA . LYS A 1 184 ? -5.498 16.753 -3.416 1.00 89.50 184 LYS A CA 1
ATOM 1452 C C . LYS A 1 184 ? -4.358 16.077 -4.158 1.00 89.50 184 LYS A C 1
ATOM 1454 O O . LYS A 1 184 ? -3.958 14.956 -3.838 1.00 89.50 184 LYS A O 1
ATOM 1459 N N . LYS A 1 185 ? -3.727 16.824 -5.067 1.00 90.75 185 LYS A N 1
ATOM 1460 C CA . LYS A 1 185 ? -2.520 16.383 -5.783 1.00 90.75 185 LYS A CA 1
ATOM 1461 C C . LYS A 1 185 ? -1.390 16.010 -4.817 1.00 90.75 185 LYS A C 1
ATOM 1463 O O . LYS A 1 185 ? -0.650 15.060 -5.062 1.00 90.75 185 LYS A O 1
ATOM 1468 N N . GLU A 1 186 ? -1.292 16.707 -3.688 1.00 90.88 186 GLU A N 1
ATOM 1469 C CA . GLU A 1 186 ? -0.312 16.447 -2.634 1.00 90.88 186 GLU A CA 1
ATOM 1470 C C . GLU A 1 186 ? -0.490 15.059 -2.003 1.00 90.88 186 GLU A C 1
ATOM 1472 O O . GLU A 1 186 ? 0.499 14.431 -1.629 1.00 90.88 186 GLU A O 1
ATOM 1477 N N . SER A 1 187 ? -1.727 14.551 -1.907 1.00 92.12 187 SER A N 1
ATOM 1478 C CA . SER A 1 187 ? -1.998 13.203 -1.389 1.00 92.12 187 SER A CA 1
ATOM 1479 C C . SER A 1 187 ? -1.501 12.123 -2.350 1.00 92.12 187 SER A C 1
ATOM 1481 O O . SER A 1 187 ? -0.816 11.198 -1.914 1.00 92.12 187 SER A O 1
ATOM 1483 N N . MET A 1 188 ? -1.738 12.281 -3.656 1.00 92.56 188 MET A N 1
ATOM 1484 C CA . MET A 1 188 ? -1.176 11.385 -4.676 1.00 92.56 188 MET A CA 1
ATOM 1485 C C . MET A 1 188 ? 0.357 11.432 -4.682 1.00 92.56 188 MET A C 1
ATOM 1487 O O . MET A 1 188 ? 1.008 10.388 -4.655 1.00 92.56 188 MET A O 1
ATOM 1491 N N . GLN A 1 189 ? 0.950 12.629 -4.614 1.00 92.31 189 GLN A N 1
ATOM 1492 C CA . GLN A 1 189 ? 2.404 12.782 -4.542 1.00 92.31 189 GLN A CA 1
ATOM 1493 C C . GLN A 1 189 ? 2.998 12.108 -3.297 1.00 92.31 189 GLN A C 1
ATOM 1495 O O . GLN A 1 189 ? 4.038 11.452 -3.383 1.00 92.31 189 GLN A O 1
ATOM 1500 N N . PHE A 1 190 ? 2.352 12.267 -2.138 1.00 92.38 190 PHE A N 1
ATOM 1501 C CA . PHE A 1 190 ? 2.766 11.627 -0.892 1.00 92.38 190 PHE A CA 1
ATOM 1502 C C . PHE A 1 190 ? 2.767 10.099 -1.021 1.00 92.38 190 PHE A C 1
ATOM 1504 O O . PHE A 1 190 ? 3.761 9.466 -0.664 1.00 92.38 190 PHE A O 1
ATOM 1511 N N . ILE A 1 191 ? 1.708 9.522 -1.602 1.00 93.62 191 ILE A N 1
ATOM 1512 C CA . ILE A 1 191 ? 1.597 8.078 -1.849 1.00 93.62 191 ILE A CA 1
ATOM 1513 C C . ILE A 1 191 ? 2.710 7.590 -2.771 1.00 93.62 191 ILE A C 1
ATOM 1515 O O . ILE A 1 191 ? 3.439 6.670 -2.411 1.00 93.62 191 ILE A O 1
ATOM 1519 N N . VAL A 1 192 ? 2.884 8.221 -3.934 1.00 93.44 192 VAL A N 1
ATOM 1520 C CA . VAL A 1 192 ? 3.881 7.806 -4.932 1.00 93.44 192 VAL A CA 1
ATOM 1521 C C . VAL A 1 192 ? 5.296 7.855 -4.352 1.00 93.44 192 VAL A C 1
ATOM 1523 O O . VAL A 1 192 ? 6.054 6.896 -4.492 1.00 93.44 192 VAL A O 1
ATOM 1526 N N . LYS A 1 193 ? 5.643 8.920 -3.620 1.00 92.62 193 LYS A N 1
ATOM 1527 C CA . LYS A 1 193 ? 6.948 9.033 -2.950 1.00 92.62 193 LYS A CA 1
ATOM 1528 C C . LYS A 1 193 ? 7.140 7.992 -1.851 1.00 92.62 193 LYS A C 1
ATOM 1530 O O . LYS A 1 193 ? 8.234 7.444 -1.713 1.00 92.62 193 LYS A O 1
ATOM 1535 N N . ALA A 1 194 ? 6.107 7.728 -1.054 1.00 92.69 194 ALA A N 1
ATOM 1536 C CA . ALA A 1 194 ? 6.166 6.736 0.010 1.00 92.69 194 ALA A CA 1
ATOM 1537 C C . ALA A 1 194 ? 6.340 5.318 -0.548 1.00 92.69 194 ALA A C 1
ATOM 1539 O O . ALA A 1 194 ? 7.260 4.617 -0.136 1.00 92.69 194 ALA A O 1
ATOM 1540 N N . ILE A 1 195 ? 5.528 4.926 -1.532 1.00 93.62 195 ILE A N 1
ATOM 1541 C CA . ILE A 1 195 ? 5.619 3.605 -2.161 1.00 93.62 195 ILE A CA 1
ATOM 1542 C C . ILE A 1 195 ? 6.948 3.444 -2.898 1.00 93.62 195 ILE A C 1
ATOM 1544 O O . ILE A 1 195 ? 7.606 2.419 -2.741 1.00 93.62 195 ILE A O 1
ATOM 1548 N N . GLY A 1 196 ? 7.406 4.469 -3.622 1.00 91.38 196 GLY A N 1
ATOM 1549 C CA . GLY A 1 196 ? 8.714 4.442 -4.275 1.00 91.38 196 GLY A CA 1
ATOM 1550 C C . GLY A 1 196 ? 9.861 4.231 -3.291 1.00 91.38 196 GLY A C 1
ATOM 1551 O O . GLY A 1 196 ? 10.738 3.408 -3.546 1.00 91.38 196 GLY A O 1
ATOM 1552 N N . ARG A 1 197 ? 9.828 4.895 -2.126 1.00 90.56 197 ARG A N 1
ATOM 1553 C CA . ARG A 1 197 ? 10.797 4.674 -1.037 1.00 90.56 197 ARG A CA 1
ATOM 1554 C C . ARG A 1 197 ? 10.775 3.229 -0.534 1.00 90.56 197 ARG A C 1
ATOM 1556 O O . ARG A 1 197 ? 11.842 2.645 -0.365 1.00 90.56 197 ARG A O 1
ATOM 1563 N N . LEU A 1 198 ? 9.589 2.673 -0.284 1.00 91.31 198 LEU A N 1
ATOM 1564 C CA . LEU A 1 198 ? 9.436 1.309 0.230 1.00 91.31 198 LEU A CA 1
ATOM 1565 C C . LEU A 1 198 ? 9.924 0.265 -0.785 1.00 91.31 198 LEU A C 1
ATOM 1567 O O . LEU A 1 198 ? 10.733 -0.589 -0.439 1.00 91.31 198 LEU A O 1
ATOM 1571 N N . LEU A 1 199 ? 9.520 0.381 -2.054 1.00 89.50 199 LEU A N 1
ATOM 1572 C CA . LEU A 1 199 ? 9.967 -0.527 -3.115 1.00 89.50 199 LEU A CA 1
ATOM 1573 C C . LEU A 1 199 ? 11.470 -0.396 -3.391 1.00 89.50 199 LEU A C 1
ATOM 1575 O O . LEU A 1 199 ? 12.135 -1.397 -3.641 1.00 89.50 199 LEU A O 1
ATOM 1579 N N . SER A 1 200 ? 12.021 0.821 -3.324 1.00 87.62 200 SER A N 1
ATOM 1580 C CA . SER A 1 200 ? 13.461 1.056 -3.506 1.00 87.62 200 SER A CA 1
ATOM 1581 C C . SER A 1 200 ? 14.301 0.382 -2.424 1.00 87.62 200 SER A C 1
ATOM 1583 O O . SER A 1 200 ? 15.403 -0.070 -2.725 1.00 87.62 200 SER A O 1
ATOM 1585 N N . ASN A 1 201 ? 13.804 0.326 -1.179 1.00 85.69 201 ASN A N 1
ATOM 1586 C CA . ASN A 1 201 ? 14.506 -0.348 -0.087 1.00 85.69 201 ASN A CA 1
ATOM 1587 C C . ASN A 1 201 ? 14.734 -1.827 -0.426 1.00 85.69 201 ASN A C 1
ATOM 1589 O O . ASN A 1 201 ? 15.870 -2.272 -0.341 1.00 85.69 201 ASN A O 1
ATOM 1593 N N . PHE A 1 202 ? 13.717 -2.543 -0.908 1.00 82.50 202 PHE A N 1
ATOM 1594 C CA . PHE A 1 202 ? 13.897 -3.936 -1.319 1.00 82.50 202 PHE A CA 1
ATOM 1595 C C . PHE A 1 202 ? 14.691 -4.061 -2.630 1.00 82.50 202 PHE A C 1
ATOM 1597 O O . PHE A 1 202 ? 15.615 -4.859 -2.727 1.00 82.50 202 PHE A O 1
ATOM 1604 N N . ALA A 1 203 ? 14.364 -3.261 -3.652 1.00 81.06 203 ALA A N 1
ATOM 1605 C CA . ALA A 1 203 ? 14.968 -3.397 -4.980 1.00 81.06 203 ALA A CA 1
ATOM 1606 C C . ALA A 1 203 ? 16.477 -3.095 -5.007 1.00 81.06 203 ALA A C 1
ATOM 1608 O O . ALA A 1 203 ? 17.193 -3.644 -5.842 1.00 81.06 203 ALA A O 1
ATOM 1609 N N . PHE A 1 204 ? 16.953 -2.201 -4.132 1.00 77.88 204 PHE A N 1
ATOM 1610 C CA . PHE A 1 204 ? 18.327 -1.687 -4.162 1.00 77.88 204 PHE A CA 1
ATOM 1611 C C . PHE A 1 204 ? 19.060 -1.755 -2.812 1.00 77.88 204 PHE A C 1
ATOM 1613 O O . PHE A 1 204 ? 20.211 -1.322 -2.737 1.00 77.88 204 PHE A O 1
ATOM 1620 N N . GLY A 1 205 ? 18.429 -2.254 -1.743 1.00 64.31 205 GLY A N 1
ATOM 1621 C CA . GLY A 1 205 ? 18.978 -2.211 -0.381 1.00 64.31 205 GLY A CA 1
ATOM 1622 C C . GLY A 1 205 ? 20.316 -2.936 -0.225 1.00 64.31 205 GLY A C 1
ATOM 1623 O O . GLY A 1 205 ? 21.251 -2.356 0.335 1.00 64.31 205 GLY A O 1
ATOM 1624 N N . ASP A 1 206 ? 20.447 -4.115 -0.840 1.00 57.41 206 ASP A N 1
ATOM 1625 C CA . ASP A 1 206 ? 21.676 -4.928 -0.847 1.00 57.41 206 ASP A CA 1
ATOM 1626 C C . ASP A 1 206 ? 22.870 -4.238 -1.527 1.00 57.41 206 ASP A C 1
ATOM 1628 O O . ASP A 1 206 ? 24.024 -4.586 -1.285 1.00 57.41 206 ASP A O 1
ATOM 1632 N N . GLN A 1 207 ? 22.619 -3.243 -2.383 1.00 54.97 207 GLN A N 1
ATOM 1633 C CA . GLN A 1 207 ? 23.652 -2.565 -3.175 1.00 54.97 207 GLN A CA 1
ATOM 1634 C C . GLN A 1 207 ? 24.176 -1.280 -2.516 1.00 54.97 207 GLN A C 1
ATOM 1636 O O . GLN A 1 207 ? 25.056 -0.610 -3.064 1.00 54.97 207 GLN A O 1
ATOM 1641 N N . SER A 1 208 ? 23.645 -0.904 -1.348 1.00 50.62 208 SER A N 1
ATOM 1642 C CA . SER A 1 208 ? 24.109 0.267 -0.606 1.00 50.62 208 SER A CA 1
ATOM 1643 C C . SER A 1 208 ? 25.263 -0.099 0.336 1.00 50.62 208 SER A C 1
ATOM 1645 O O . SER A 1 208 ? 25.255 -1.150 0.964 1.00 50.62 208 SER A O 1
ATOM 1647 N N . MET A 1 209 ? 26.242 0.795 0.526 1.00 42.09 209 MET A N 1
ATOM 1648 C CA . MET A 1 209 ? 27.314 0.636 1.537 1.00 42.09 209 MET A CA 1
ATOM 1649 C C . MET A 1 209 ? 26.780 0.460 2.980 1.00 42.09 209 MET A C 1
ATOM 1651 O O . MET A 1 209 ? 27.550 0.149 3.883 1.00 42.09 209 MET A O 1
ATOM 1655 N N . MET A 1 210 ? 25.474 0.662 3.199 1.00 45.69 210 MET A N 1
ATOM 1656 C CA . MET A 1 210 ? 24.757 0.441 4.459 1.00 45.69 210 MET A CA 1
ATOM 1657 C C . MET A 1 210 ? 24.050 -0.928 4.524 1.00 45.69 210 MET A C 1
ATOM 1659 O O . MET A 1 210 ? 23.319 -1.178 5.478 1.00 45.69 210 MET A O 1
ATOM 1663 N N . ALA A 1 211 ? 24.274 -1.830 3.560 1.00 48.25 211 ALA A N 1
ATOM 1664 C CA . ALA A 1 211 ? 23.709 -3.185 3.539 1.00 48.25 211 ALA A CA 1
ATOM 1665 C C . ALA A 1 211 ? 24.097 -4.028 4.771 1.00 48.25 211 ALA A C 1
ATOM 1667 O O . ALA A 1 211 ? 23.397 -4.964 5.124 1.00 48.25 211 ALA A O 1
ATOM 1668 N N . TYR A 1 212 ? 25.177 -3.672 5.478 1.00 43.19 212 TYR A N 1
ATOM 1669 C CA . TYR A 1 212 ? 25.570 -4.353 6.717 1.00 43.19 212 TYR A CA 1
ATOM 1670 C C . TYR A 1 212 ? 24.649 -4.039 7.918 1.00 43.19 212 TYR A C 1
ATOM 1672 O O . TYR A 1 212 ? 24.684 -4.751 8.915 1.00 43.19 212 TYR A O 1
ATOM 1680 N N . ILE A 1 213 ? 23.849 -2.964 7.857 1.00 46.00 213 ILE A N 1
ATOM 1681 C CA . ILE A 1 213 ? 23.011 -2.484 8.980 1.00 46.00 213 ILE A CA 1
ATOM 1682 C C . ILE A 1 213 ? 21.526 -2.373 8.580 1.00 46.00 213 ILE A C 1
ATOM 1684 O O . ILE A 1 213 ? 20.644 -2.371 9.439 1.00 46.00 213 ILE A O 1
ATOM 1688 N N . ALA A 1 214 ? 21.226 -2.267 7.284 1.00 51.59 214 ALA A N 1
ATOM 1689 C CA . ALA A 1 214 ? 19.866 -2.153 6.775 1.00 51.59 214 ALA A CA 1
ATOM 1690 C C . ALA A 1 214 ? 19.291 -3.533 6.429 1.00 51.59 214 ALA A C 1
ATOM 1692 O O . ALA A 1 214 ? 19.539 -4.058 5.350 1.00 51.59 214 ALA A O 1
ATOM 1693 N N . GLU A 1 215 ? 18.497 -4.096 7.335 1.00 62.94 215 GLU A N 1
ATOM 1694 C CA . GLU A 1 215 ? 17.629 -5.234 7.025 1.00 62.94 215 GLU A CA 1
ATOM 1695 C C . GLU A 1 215 ? 16.518 -4.784 6.053 1.00 62.94 215 GLU A C 1
ATOM 1697 O O . GLU A 1 215 ? 15.972 -3.676 6.181 1.00 62.94 215 GLU A O 1
ATOM 1702 N N . LEU A 1 216 ? 16.259 -5.595 5.024 1.00 67.75 216 LEU A N 1
ATOM 1703 C CA . LEU A 1 216 ? 15.307 -5.287 3.955 1.00 67.75 216 LEU A CA 1
ATOM 1704 C C . LEU A 1 216 ? 13.868 -5.378 4.469 1.00 67.75 216 LEU A C 1
ATOM 1706 O O . LEU A 1 216 ? 13.539 -6.244 5.270 1.00 67.75 216 LEU A O 1
ATOM 1710 N N . VAL A 1 217 ? 12.982 -4.523 3.955 1.00 74.81 217 VAL A N 1
ATOM 1711 C CA . VAL A 1 217 ? 11.541 -4.677 4.192 1.00 74.81 217 VAL A CA 1
ATOM 1712 C C . VAL A 1 217 ? 11.045 -5.916 3.452 1.00 74.81 217 VAL A C 1
ATOM 1714 O O . VAL A 1 217 ? 10.941 -5.905 2.226 1.00 74.81 217 VAL A O 1
ATOM 1717 N N . GLU A 1 218 ? 10.692 -6.965 4.189 1.00 77.50 218 GLU A N 1
ATOM 1718 C CA . GLU A 1 218 ? 10.232 -8.233 3.606 1.00 77.50 218 GLU A CA 1
ATOM 1719 C C . GLU A 1 218 ? 8.798 -8.157 3.039 1.00 77.50 218 GLU A C 1
ATOM 1721 O O . GLU A 1 218 ? 8.440 -8.941 2.164 1.00 77.50 218 GLU A O 1
ATOM 1726 N N . ALA A 1 219 ? 8.008 -7.150 3.434 1.00 83.81 219 ALA A N 1
ATOM 1727 C CA . ALA A 1 219 ? 6.603 -6.965 3.035 1.00 83.81 219 ALA A CA 1
ATOM 1728 C C . ALA A 1 219 ? 6.389 -6.337 1.631 1.00 83.81 219 ALA A C 1
ATOM 1730 O O . ALA A 1 219 ? 5.426 -5.601 1.380 1.00 83.81 219 ALA A O 1
ATOM 1731 N N . TYR A 1 220 ? 7.320 -6.538 0.694 1.00 84.62 220 TYR A N 1
ATOM 1732 C CA . TYR A 1 220 ? 7.268 -5.911 -0.636 1.00 84.62 220 TYR A CA 1
ATOM 1733 C C . TYR A 1 220 ? 6.097 -6.442 -1.493 1.00 84.62 220 TYR A C 1
ATOM 1735 O O . TYR A 1 220 ? 5.564 -5.704 -2.327 1.00 84.62 220 TYR A O 1
ATOM 1743 N N . GLN A 1 221 ? 5.668 -7.696 -1.289 1.00 86.19 221 GLN A N 1
ATOM 1744 C CA . GLN A 1 221 ? 4.537 -8.306 -2.006 1.00 86.19 221 GLN A CA 1
ATOM 1745 C C . GLN A 1 221 ? 3.223 -7.616 -1.665 1.00 86.19 221 GLN A C 1
ATOM 1747 O O . GLN A 1 221 ? 2.405 -7.313 -2.539 1.00 86.19 221 GLN A O 1
ATOM 1752 N N . GLU A 1 222 ? 3.039 -7.350 -0.382 1.00 89.81 222 GLU A N 1
ATOM 1753 C CA . GLU A 1 222 ? 1.885 -6.696 0.195 1.00 89.81 222 GLU A CA 1
ATOM 1754 C C . GLU A 1 222 ? 1.829 -5.237 -0.256 1.00 89.81 222 GLU A C 1
ATOM 1756 O O . GLU A 1 222 ? 0.763 -4.760 -0.650 1.00 89.81 222 GLU A O 1
ATOM 1761 N N . ILE A 1 223 ? 2.982 -4.553 -0.294 1.00 92.81 223 ILE A N 1
ATOM 1762 C CA . ILE A 1 223 ? 3.093 -3.187 -0.823 1.00 92.81 223 ILE A CA 1
ATOM 1763 C C . ILE A 1 223 ? 2.650 -3.149 -2.290 1.00 92.81 223 ILE A C 1
ATOM 1765 O O . ILE A 1 223 ? 1.816 -2.318 -2.656 1.00 92.81 223 ILE A O 1
ATOM 1769 N N . LEU A 1 224 ? 3.183 -4.044 -3.132 1.00 91.56 224 LEU A N 1
ATOM 1770 C CA . LEU A 1 224 ? 2.832 -4.116 -4.555 1.00 91.56 224 LEU A CA 1
ATOM 1771 C C . LEU A 1 224 ? 1.341 -4.392 -4.756 1.00 91.56 224 LEU A C 1
ATOM 1773 O O . LEU A 1 224 ? 0.691 -3.723 -5.558 1.00 91.56 224 LEU A O 1
ATOM 1777 N N . SER A 1 225 ? 0.798 -5.353 -4.010 1.00 90.06 225 SER A N 1
ATOM 1778 C CA . SER A 1 225 ? -0.602 -5.766 -4.120 1.00 90.06 225 SER A CA 1
ATOM 1779 C C . SER A 1 225 ? -1.554 -4.654 -3.690 1.00 90.06 225 SER A C 1
ATOM 1781 O O . SER A 1 225 ? -2.504 -4.337 -4.408 1.00 90.06 225 SER A O 1
ATOM 1783 N N . PHE A 1 226 ? -1.277 -4.015 -2.549 1.00 92.31 226 PHE A N 1
ATOM 1784 C CA . PHE A 1 226 ? -2.070 -2.892 -2.062 1.00 92.31 226 PHE A CA 1
ATOM 1785 C C . PHE A 1 226 ? -2.015 -1.713 -3.036 1.00 92.31 226 PHE A C 1
ATOM 1787 O O . PHE A 1 226 ? -3.051 -1.146 -3.387 1.00 92.31 226 PHE A O 1
ATOM 1794 N N . PHE A 1 227 ? -0.821 -1.369 -3.525 1.00 93.69 227 PHE A N 1
ATOM 1795 C CA . PHE A 1 227 ? -0.657 -0.244 -4.436 1.00 93.69 227 PHE A CA 1
ATOM 1796 C C . PHE A 1 227 ? -1.324 -0.480 -5.791 1.00 93.69 227 PHE A C 1
ATOM 1798 O O . PHE A 1 227 ? -1.976 0.422 -6.311 1.00 93.69 227 PHE A O 1
ATOM 1805 N N . PHE A 1 228 ? -1.227 -1.691 -6.346 1.00 91.88 228 PHE A N 1
ATOM 1806 C CA . PHE A 1 228 ? -1.921 -2.033 -7.585 1.00 91.88 228 PHE A CA 1
ATOM 1807 C C . PHE A 1 228 ? -3.444 -1.973 -7.415 1.00 91.88 228 PHE A C 1
ATOM 1809 O O . PHE A 1 228 ? -4.133 -1.411 -8.263 1.00 91.88 228 PHE A O 1
ATOM 1816 N N . ARG A 1 229 ? -3.978 -2.458 -6.286 1.00 89.25 229 ARG A N 1
ATOM 1817 C CA . ARG A 1 229 ? -5.411 -2.342 -5.970 1.00 89.25 229 ARG A CA 1
ATOM 1818 C C . ARG A 1 229 ? -5.858 -0.880 -5.865 1.00 89.25 229 ARG A C 1
ATOM 1820 O O . ARG A 1 229 ? -6.915 -0.524 -6.387 1.00 89.25 229 ARG A O 1
ATOM 1827 N N . LEU A 1 230 ? -5.053 -0.035 -5.222 1.00 90.25 230 LEU A N 1
ATOM 1828 C CA . LEU A 1 230 ? -5.322 1.396 -5.114 1.00 90.25 230 LEU A CA 1
ATOM 1829 C C . LEU A 1 230 ? -5.314 2.079 -6.489 1.00 90.25 230 LEU A C 1
ATOM 1831 O O . LEU A 1 230 ? -6.192 2.889 -6.771 1.00 90.25 230 LEU A O 1
ATOM 1835 N N . LEU A 1 231 ? -4.363 1.708 -7.350 1.00 90.25 231 LEU A N 1
ATOM 1836 C CA . LEU A 1 231 ? -4.258 2.210 -8.717 1.00 90.25 231 LEU A CA 1
ATOM 1837 C C . LEU A 1 231 ? -5.492 1.861 -9.555 1.00 90.25 231 LEU A C 1
ATOM 1839 O O . LEU A 1 231 ? -6.053 2.739 -10.201 1.00 90.25 231 LEU A O 1
ATOM 1843 N N . LEU A 1 232 ? -5.934 0.600 -9.511 1.00 87.62 232 LEU A N 1
ATOM 1844 C CA . LEU A 1 232 ? -7.132 0.141 -10.225 1.00 87.62 232 LEU A CA 1
ATOM 1845 C C . LEU A 1 232 ? -8.408 0.851 -9.758 1.00 87.62 232 LEU A C 1
ATOM 1847 O O . LEU A 1 232 ? -9.366 0.955 -10.513 1.00 87.62 232 LEU A O 1
ATOM 1851 N N . SER A 1 233 ? -8.427 1.328 -8.513 1.00 88.44 233 SER A N 1
ATOM 1852 C CA . SER A 1 233 ? -9.618 1.927 -7.902 1.00 88.44 233 SER A CA 1
ATOM 1853 C C . SER A 1 233 ? -9.646 3.453 -7.981 1.00 88.44 233 SER A C 1
ATOM 1855 O O . SER A 1 233 ? -10.665 4.047 -7.638 1.00 88.44 233 SER A O 1
ATOM 1857 N N . SER A 1 234 ? -8.550 4.095 -8.400 1.00 89.12 234 SER A N 1
ATOM 1858 C CA . SER A 1 234 ? -8.442 5.554 -8.493 1.00 89.12 234 SER A CA 1
ATOM 1859 C C . SER A 1 234 ? -7.912 5.981 -9.868 1.00 89.12 234 SER A C 1
ATOM 1861 O O . SER A 1 234 ? -6.694 6.071 -10.075 1.00 89.12 234 SER A O 1
ATOM 1863 N N . PRO A 1 235 ? -8.811 6.290 -10.823 1.00 89.88 235 PRO A N 1
ATOM 1864 C CA . PRO A 1 235 ? -8.429 6.831 -12.125 1.00 89.88 235 PRO A CA 1
ATOM 1865 C C . PRO A 1 235 ? -7.553 8.099 -12.046 1.00 89.88 235 PRO A C 1
ATOM 1867 O O . PRO A 1 235 ? -6.597 8.200 -12.820 1.00 89.88 235 PRO A O 1
ATOM 1870 N N . PRO A 1 236 ? -7.767 9.048 -11.107 1.00 91.62 236 PRO A N 1
ATOM 1871 C CA . PRO A 1 236 ? -6.875 10.197 -10.953 1.00 91.62 236 PRO A CA 1
ATOM 1872 C C . PRO A 1 236 ? -5.453 9.816 -10.532 1.00 91.62 236 PRO A C 1
ATOM 1874 O O . PRO A 1 236 ? -4.503 10.387 -11.064 1.00 91.62 236 PRO A O 1
ATOM 1877 N N . LEU A 1 237 ? -5.278 8.825 -9.646 1.00 90.81 237 LEU A N 1
ATOM 1878 C CA . LEU A 1 237 ? -3.948 8.320 -9.283 1.00 90.81 237 LEU A CA 1
ATOM 1879 C C . LEU A 1 237 ? -3.255 7.661 -10.484 1.00 90.81 237 LEU A C 1
ATOM 1881 O O . LEU A 1 237 ? -2.049 7.838 -10.679 1.00 90.81 237 LEU A O 1
ATOM 1885 N N . HIS A 1 238 ? -4.020 6.945 -11.313 1.00 89.50 238 HIS A N 1
ATOM 1886 C CA . HIS A 1 238 ? -3.530 6.395 -12.574 1.00 89.50 238 HIS A CA 1
ATOM 1887 C C . HIS A 1 238 ? -3.056 7.499 -13.528 1.00 89.50 238 HIS A C 1
ATOM 1889 O O . HIS A 1 238 ? -1.919 7.446 -14.004 1.00 89.50 238 HIS A O 1
ATOM 1895 N N . SER A 1 239 ? -3.871 8.532 -13.754 1.00 90.12 239 SER A N 1
ATOM 1896 C CA . SER A 1 239 ? -3.486 9.695 -14.563 1.00 90.12 239 SER A CA 1
ATOM 1897 C C . SER A 1 239 ? -2.265 10.412 -14.004 1.00 90.12 239 SER A C 1
ATOM 1899 O O . SER A 1 239 ? -1.335 10.681 -14.756 1.00 90.12 239 SER A O 1
ATOM 1901 N N . TYR A 1 240 ? -2.208 10.631 -12.690 1.00 91.69 240 TYR A N 1
ATOM 1902 C CA . TYR A 1 240 ? -1.070 11.254 -12.017 1.00 91.69 240 TYR A CA 1
ATOM 1903 C C . TYR A 1 240 ? 0.238 10.495 -12.287 1.00 91.69 240 TYR A C 1
ATOM 1905 O O . TYR A 1 240 ? 1.227 11.092 -12.703 1.00 91.69 240 TYR A O 1
ATOM 1913 N N . LEU A 1 241 ? 0.252 9.169 -12.112 1.00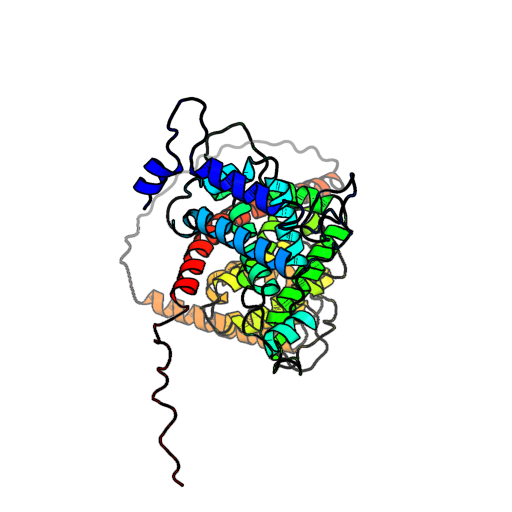 90.56 241 LEU A N 1
ATOM 1914 C CA . LEU A 1 241 ? 1.438 8.348 -12.387 1.00 90.56 241 LEU A CA 1
ATOM 1915 C C . LEU A 1 241 ? 1.820 8.324 -13.862 1.00 90.56 241 LEU A C 1
ATOM 1917 O O . LEU A 1 241 ? 3.007 8.269 -14.190 1.00 90.56 241 LEU A O 1
ATOM 1921 N N . ALA A 1 242 ? 0.824 8.325 -14.746 1.00 87.88 242 ALA A N 1
ATOM 1922 C CA . ALA A 1 242 ? 1.075 8.344 -16.169 1.00 87.88 242 ALA A CA 1
ATOM 1923 C C . ALA A 1 242 ? 1.672 9.683 -16.595 1.00 87.88 242 ALA A C 1
ATOM 1925 O O . ALA A 1 242 ? 2.572 9.649 -17.424 1.00 87.88 242 ALA A O 1
ATOM 1926 N N . GLU A 1 243 ? 1.192 10.811 -16.049 1.00 86.94 243 GLU A N 1
ATOM 1927 C CA . GLU A 1 243 ? 1.418 12.192 -16.508 1.00 86.94 243 GLU A CA 1
ATOM 1928 C C . GLU A 1 243 ? 2.563 12.951 -15.832 1.00 86.94 243 GLU A C 1
ATOM 1930 O O . GLU A 1 243 ? 3.209 13.776 -16.482 1.00 86.94 243 GLU A O 1
ATOM 1935 N N . GLU A 1 244 ? 2.849 12.678 -14.565 1.00 84.12 244 GLU A N 1
ATOM 1936 C CA . GLU A 1 244 ? 3.814 13.463 -13.798 1.00 84.12 244 GLU A CA 1
ATOM 1937 C C . GLU A 1 244 ? 5.270 13.040 -14.048 1.00 84.12 244 GLU A C 1
ATOM 1939 O O . GLU A 1 244 ? 5.583 11.895 -14.382 1.00 84.12 244 GLU A O 1
ATOM 1944 N N . GLU A 1 245 ? 6.200 13.980 -13.852 1.00 69.69 245 GLU A N 1
ATOM 1945 C CA . GLU A 1 245 ? 7.631 13.772 -14.129 1.00 69.69 245 GLU A CA 1
ATOM 1946 C C . GLU A 1 245 ? 8.298 12.729 -13.216 1.00 69.69 245 GLU A C 1
ATOM 1948 O O . GLU A 1 245 ? 9.319 12.145 -13.579 1.00 69.69 245 GLU A O 1
ATOM 1953 N N . ASP A 1 246 ? 7.724 12.464 -12.041 1.00 77.81 246 ASP A N 1
ATOM 1954 C CA . ASP A 1 246 ? 8.323 11.608 -11.011 1.00 77.81 246 ASP A CA 1
ATOM 1955 C C . ASP A 1 246 ? 7.943 10.119 -11.150 1.00 77.81 246 ASP A C 1
ATOM 1957 O O . ASP A 1 246 ? 8.118 9.325 -10.227 1.00 77.81 246 ASP A O 1
ATOM 1961 N N . MET A 1 247 ? 7.444 9.690 -12.317 1.00 85.44 247 MET A N 1
ATOM 1962 C CA . MET A 1 247 ? 7.090 8.281 -12.566 1.00 85.44 247 MET A CA 1
ATOM 1963 C C . MET A 1 247 ? 8.264 7.307 -12.338 1.00 85.44 247 MET A C 1
ATOM 1965 O O . MET A 1 247 ? 8.068 6.140 -11.985 1.00 85.44 247 MET A O 1
ATOM 1969 N N . ALA A 1 248 ? 9.501 7.792 -12.490 1.00 85.19 248 ALA A N 1
ATOM 1970 C CA . ALA A 1 248 ? 10.720 7.023 -12.258 1.00 85.19 248 ALA A CA 1
ATOM 1971 C C . ALA A 1 248 ? 10.830 6.520 -10.809 1.00 85.19 248 ALA A C 1
ATOM 1973 O O . ALA A 1 248 ? 11.392 5.447 -10.593 1.00 85.19 248 ALA A O 1
ATOM 1974 N N . THR A 1 249 ? 10.249 7.244 -9.845 1.00 88.00 249 THR A N 1
ATOM 1975 C CA . THR A 1 249 ? 10.223 6.867 -8.424 1.00 88.00 249 THR A CA 1
ATOM 1976 C C . THR A 1 249 ? 9.518 5.532 -8.173 1.00 88.00 249 THR A C 1
ATOM 1978 O O . THR A 1 249 ? 9.845 4.844 -7.210 1.00 88.00 249 THR A O 1
ATOM 1981 N N . ILE A 1 250 ? 8.609 5.117 -9.059 1.00 90.94 250 ILE A N 1
ATOM 1982 C CA . ILE A 1 250 ? 7.926 3.816 -8.989 1.00 90.94 250 ILE A CA 1
ATOM 1983 C C . ILE A 1 250 ? 8.495 2.824 -10.002 1.00 90.94 250 ILE A C 1
ATOM 1985 O O . ILE A 1 250 ? 8.768 1.672 -9.661 1.00 90.94 250 ILE A O 1
ATOM 1989 N N . VAL A 1 251 ? 8.700 3.265 -11.247 1.00 90.00 251 VAL A N 1
ATOM 1990 C CA . VAL A 1 251 ? 9.094 2.360 -12.334 1.00 90.00 251 VAL A CA 1
ATOM 1991 C C . VAL A 1 251 ? 10.504 1.811 -12.137 1.00 90.00 251 VAL A C 1
ATOM 1993 O O . VAL A 1 251 ? 10.720 0.628 -12.382 1.00 90.00 251 VAL A O 1
ATOM 1996 N N . LEU A 1 252 ? 11.467 2.617 -11.673 1.00 87.50 252 LEU A N 1
ATOM 1997 C CA . LEU A 1 252 ? 12.835 2.126 -11.481 1.00 87.50 252 LEU A CA 1
ATOM 1998 C C . LEU A 1 252 ? 12.915 1.020 -10.418 1.00 87.50 252 LEU A C 1
ATOM 2000 O O . LEU A 1 252 ? 13.504 -0.016 -10.731 1.00 87.50 252 LEU A O 1
ATOM 2004 N N . PRO A 1 253 ? 12.314 1.164 -9.219 1.00 88.88 253 PRO A N 1
ATOM 2005 C CA . PRO A 1 253 ? 12.224 0.057 -8.271 1.00 88.88 253 PRO A CA 1
ATOM 2006 C C . PRO A 1 253 ? 11.557 -1.184 -8.860 1.00 88.88 253 PRO A C 1
ATOM 2008 O O . PRO A 1 253 ? 12.102 -2.269 -8.724 1.00 88.88 253 PRO A O 1
ATOM 2011 N N . MET A 1 254 ? 10.440 -1.044 -9.583 1.00 90.69 254 MET A N 1
ATOM 2012 C CA . MET A 1 254 ? 9.761 -2.180 -10.225 1.00 90.69 254 MET A CA 1
ATOM 2013 C C . MET A 1 254 ? 10.646 -2.917 -11.237 1.00 90.69 254 MET A C 1
ATOM 2015 O O . MET A 1 254 ? 10.660 -4.145 -11.266 1.00 90.69 254 MET A O 1
ATOM 2019 N N . VAL A 1 255 ? 11.415 -2.180 -12.042 1.00 88.12 255 VAL A N 1
ATOM 2020 C CA . VAL A 1 255 ? 12.399 -2.765 -12.962 1.00 88.12 255 VAL A CA 1
ATOM 2021 C C . VAL A 1 255 ? 13.503 -3.488 -12.186 1.00 88.12 255 VAL A C 1
ATOM 2023 O O . VAL A 1 255 ? 13.836 -4.617 -12.533 1.00 88.12 255 VAL A O 1
ATOM 2026 N N . GLY A 1 256 ? 14.010 -2.896 -11.100 1.00 85.06 256 GLY A N 1
ATOM 2027 C CA . GLY A 1 256 ? 14.974 -3.551 -10.209 1.00 85.06 256 GLY A CA 1
ATOM 2028 C C . GLY A 1 256 ? 14.436 -4.851 -9.600 1.00 85.06 256 GLY A C 1
ATOM 2029 O O . GLY A 1 256 ? 15.127 -5.862 -9.606 1.00 85.06 256 GLY A O 1
ATOM 2030 N N . LEU A 1 257 ? 13.171 -4.873 -9.167 1.00 86.75 257 LEU A N 1
ATOM 2031 C CA . LEU A 1 257 ? 12.518 -6.092 -8.677 1.00 86.75 257 LEU A CA 1
ATOM 2032 C C . LEU A 1 257 ? 12.444 -7.177 -9.757 1.00 86.75 257 LEU A C 1
ATOM 2034 O O . LEU A 1 257 ? 12.709 -8.339 -9.463 1.00 86.75 257 LEU A O 1
ATOM 2038 N N . ILE A 1 258 ? 12.131 -6.819 -11.009 1.00 87.19 258 ILE A N 1
ATOM 2039 C CA . ILE A 1 258 ? 12.158 -7.771 -12.130 1.00 87.19 258 ILE A CA 1
ATOM 2040 C C . ILE A 1 258 ? 13.567 -8.351 -12.311 1.00 87.19 258 ILE A C 1
ATOM 2042 O O . ILE A 1 258 ? 13.704 -9.565 -12.471 1.00 87.19 258 ILE A O 1
ATOM 2046 N N . GLU A 1 259 ? 14.609 -7.519 -12.270 1.00 83.81 259 GLU A N 1
ATOM 2047 C CA . GLU A 1 259 ? 16.003 -7.972 -12.383 1.00 83.81 259 GLU A CA 1
ATOM 2048 C C . GLU A 1 259 ? 16.356 -8.978 -11.274 1.00 83.81 259 GLU A C 1
ATOM 2050 O O . GLU A 1 259 ? 16.890 -10.044 -11.576 1.00 83.81 259 GLU A O 1
ATOM 2055 N N . THR A 1 260 ? 15.985 -8.687 -10.024 1.00 80.88 260 THR A N 1
ATOM 2056 C CA . THR A 1 260 ? 16.271 -9.544 -8.860 1.00 80.88 260 THR A CA 1
ATOM 2057 C C . THR A 1 260 ? 15.458 -10.844 -8.860 1.00 80.88 260 THR A C 1
ATOM 2059 O O . THR A 1 260 ? 15.973 -11.902 -8.506 1.00 80.88 260 THR A O 1
ATOM 2062 N N . MET A 1 261 ? 14.186 -10.795 -9.264 1.00 83.56 261 MET A N 1
ATOM 2063 C CA . MET A 1 261 ? 13.238 -11.905 -9.086 1.00 83.56 261 MET A CA 1
ATOM 2064 C C . MET A 1 261 ? 13.096 -12.819 -10.307 1.00 83.56 261 MET A C 1
ATOM 2066 O O . MET A 1 261 ? 12.666 -13.964 -10.175 1.00 83.56 261 MET A O 1
ATOM 2070 N N . SER A 1 262 ? 13.423 -12.341 -11.511 1.00 81.50 262 SER A N 1
ATOM 2071 C CA . SER A 1 262 ? 13.087 -13.043 -12.762 1.00 81.50 262 SER A CA 1
ATOM 2072 C C . SER A 1 262 ? 13.799 -14.383 -12.974 1.00 81.50 262 SER A C 1
ATOM 2074 O O . SER A 1 262 ? 13.342 -15.190 -13.790 1.00 81.50 262 SER A O 1
ATOM 2076 N N . ALA A 1 263 ? 14.880 -14.644 -12.236 1.00 75.94 263 ALA A N 1
ATOM 2077 C CA . ALA A 1 263 ? 15.647 -15.880 -12.335 1.00 75.94 263 ALA A CA 1
ATOM 2078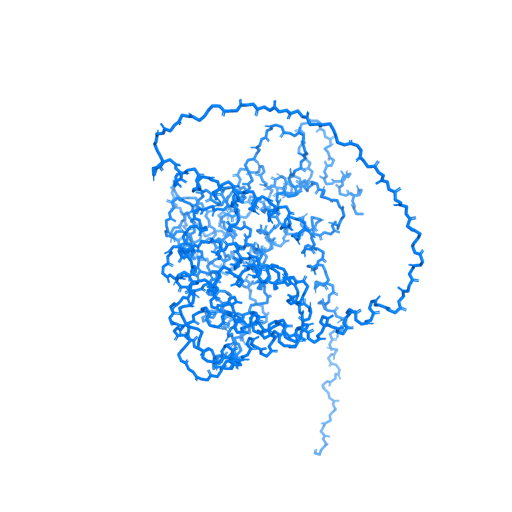 C C . ALA A 1 263 ? 14.927 -17.102 -11.734 1.00 75.94 263 ALA A C 1
ATOM 2080 O O . ALA A 1 263 ? 15.165 -18.216 -12.205 1.00 75.94 263 ALA A O 1
ATOM 2081 N N . SER A 1 264 ? 14.047 -16.929 -10.737 1.00 75.62 264 SER A N 1
ATOM 2082 C CA . SER A 1 264 ? 13.321 -18.048 -10.115 1.00 75.62 264 SER A CA 1
ATOM 2083 C C . SER A 1 264 ? 11.810 -17.999 -10.370 1.00 75.62 264 SER A C 1
ATOM 2085 O O . SER A 1 264 ? 11.229 -16.970 -10.719 1.00 75.62 264 SER A O 1
ATOM 2087 N N . SER A 1 265 ? 11.155 -19.157 -10.261 1.00 75.88 265 SER A N 1
ATOM 2088 C CA . SER A 1 265 ? 9.698 -19.287 -10.411 1.00 75.88 265 SER A CA 1
ATOM 2089 C C . SER A 1 265 ? 8.917 -18.900 -9.153 1.00 75.88 265 SER A C 1
ATOM 2091 O O . SER A 1 265 ? 7.706 -18.688 -9.233 1.00 75.88 265 SER A O 1
ATOM 2093 N N . ASP A 1 266 ? 9.595 -18.793 -8.009 1.00 78.81 266 ASP A N 1
ATOM 2094 C CA . ASP A 1 266 ? 8.972 -18.561 -6.699 1.00 78.81 266 ASP A CA 1
ATOM 2095 C C . ASP A 1 266 ? 8.297 -17.187 -6.616 1.00 78.81 266 ASP A C 1
ATOM 2097 O O . ASP A 1 266 ? 7.274 -17.024 -5.959 1.00 78.81 266 ASP A O 1
ATOM 2101 N N . TRP A 1 267 ? 8.812 -16.215 -7.371 1.00 82.00 267 TRP A N 1
ATOM 2102 C CA . TRP A 1 267 ? 8.299 -14.844 -7.426 1.00 82.00 267 TRP A CA 1
ATOM 2103 C C . TRP A 1 267 ? 7.290 -14.622 -8.557 1.00 82.00 267 TRP A C 1
ATOM 2105 O O . TRP A 1 267 ? 6.991 -13.477 -8.895 1.00 82.00 267 TRP A O 1
ATOM 2115 N N . SER A 1 268 ? 6.775 -15.689 -9.177 1.00 81.62 268 SER A N 1
ATOM 2116 C CA . SER A 1 268 ? 5.819 -15.601 -10.295 1.00 81.62 268 SER A CA 1
ATOM 2117 C C . SER A 1 268 ? 4.625 -14.694 -9.975 1.00 81.62 268 SER A C 1
ATOM 2119 O O . SER A 1 268 ? 4.257 -13.867 -10.807 1.00 81.62 268 SER A O 1
ATOM 2121 N N . GLY A 1 269 ? 4.090 -14.769 -8.751 1.00 82.12 269 GLY A N 1
ATOM 2122 C CA . GLY A 1 269 ? 3.012 -13.891 -8.299 1.00 82.12 269 GLY A CA 1
ATOM 2123 C C . GLY A 1 269 ? 3.406 -12.407 -8.273 1.00 82.12 269 GLY A C 1
ATOM 2124 O O . GLY A 1 269 ? 2.728 -11.574 -8.871 1.00 82.12 269 GLY A O 1
ATOM 2125 N N . SER A 1 270 ? 4.538 -12.065 -7.652 1.00 86.38 270 SER A N 1
ATOM 2126 C CA . SER A 1 270 ? 5.050 -10.685 -7.609 1.00 86.38 270 SER A CA 1
ATOM 2127 C C . SER A 1 270 ? 5.336 -10.142 -9.012 1.00 86.38 270 SER A C 1
ATOM 2129 O O . SER A 1 270 ? 4.960 -9.018 -9.344 1.00 86.38 270 SER A O 1
ATOM 2131 N N . LEU A 1 271 ? 5.958 -10.961 -9.865 1.00 87.19 271 LEU A N 1
ATOM 2132 C CA . LEU A 1 271 ? 6.273 -10.616 -11.250 1.00 87.19 271 LEU A CA 1
ATOM 2133 C C . LEU A 1 271 ? 5.006 -10.376 -12.078 1.00 87.19 271 LEU A C 1
ATOM 2135 O O . LEU A 1 271 ? 4.998 -9.474 -12.917 1.00 87.19 271 LEU A O 1
ATOM 2139 N N . PHE A 1 272 ? 3.930 -11.127 -11.828 1.00 86.62 272 PHE A N 1
ATOM 2140 C CA . PHE A 1 272 ? 2.634 -10.886 -12.458 1.00 86.62 272 PHE A CA 1
ATOM 2141 C C . PHE A 1 272 ? 2.053 -9.526 -12.068 1.00 86.62 272 PHE A C 1
ATOM 2143 O O . PHE A 1 272 ? 1.650 -8.771 -12.954 1.00 86.62 272 PHE A O 1
ATOM 2150 N N . VAL A 1 273 ? 2.055 -9.178 -10.775 1.00 89.81 273 VAL A N 1
ATOM 2151 C CA . VAL A 1 273 ? 1.554 -7.874 -10.300 1.00 89.81 273 VAL A CA 1
ATOM 2152 C C . VAL A 1 273 ? 2.367 -6.733 -10.902 1.00 89.81 273 VAL A C 1
ATOM 2154 O O . VAL A 1 273 ? 1.789 -5.807 -11.464 1.00 89.81 273 VAL A O 1
ATOM 2157 N N . ILE A 1 274 ? 3.702 -6.822 -10.870 1.00 91.06 274 ILE A N 1
ATOM 2158 C CA . ILE A 1 274 ? 4.580 -5.795 -11.449 1.00 91.06 274 ILE A CA 1
ATOM 2159 C C . ILE A 1 274 ? 4.327 -5.652 -12.955 1.00 91.06 274 ILE A C 1
ATOM 2161 O O . ILE A 1 274 ? 4.178 -4.541 -13.462 1.00 91.06 274 ILE A O 1
ATOM 2165 N N . THR A 1 275 ? 4.240 -6.768 -13.684 1.00 89.00 275 THR A N 1
ATOM 2166 C CA . THR A 1 275 ? 3.999 -6.736 -15.133 1.00 89.00 275 THR A CA 1
ATOM 2167 C C . THR A 1 275 ? 2.618 -6.164 -15.452 1.00 89.00 275 THR A C 1
ATOM 2169 O O . THR A 1 275 ? 2.497 -5.390 -16.396 1.00 89.00 275 THR A O 1
ATOM 2172 N N . SER A 1 276 ? 1.594 -6.488 -14.658 1.00 89.06 276 SER A N 1
ATOM 2173 C CA . SER A 1 276 ? 0.231 -5.957 -14.810 1.00 89.06 276 SER A CA 1
ATOM 2174 C C . SER A 1 276 ? 0.176 -4.457 -14.541 1.00 89.06 276 SER A C 1
ATOM 2176 O O . SER A 1 276 ? -0.436 -3.716 -15.305 1.00 89.06 276 SER A O 1
ATOM 2178 N N . PHE A 1 277 ? 0.880 -3.997 -13.505 1.00 92.06 277 PHE A N 1
ATOM 2179 C CA . PHE A 1 277 ? 1.027 -2.582 -13.186 1.00 92.06 277 PHE A CA 1
ATOM 2180 C C . PHE A 1 277 ? 1.661 -1.819 -14.355 1.00 92.06 277 PHE A C 1
ATOM 2182 O O . PHE A 1 277 ? 1.128 -0.816 -14.825 1.00 92.06 277 PHE A O 1
ATOM 2189 N N . LEU A 1 278 ? 2.783 -2.327 -14.875 1.00 91.88 278 LEU A N 1
ATOM 2190 C CA . LEU A 1 278 ? 3.471 -1.731 -16.018 1.00 91.88 278 LEU A CA 1
ATOM 2191 C C . LEU A 1 278 ? 2.636 -1.809 -17.298 1.00 91.88 278 LEU A C 1
ATOM 2193 O O . LEU A 1 278 ? 2.665 -0.870 -18.089 1.00 91.88 278 LEU A O 1
ATOM 2197 N N . HIS A 1 279 ? 1.881 -2.892 -17.497 1.00 90.69 279 HIS A N 1
ATOM 2198 C CA . HIS A 1 279 ? 0.964 -3.033 -18.622 1.00 90.69 279 HIS A CA 1
ATOM 2199 C C . HIS A 1 279 ? -0.093 -1.932 -18.606 1.00 90.69 279 HIS A C 1
ATOM 2201 O O . HIS A 1 279 ? -0.226 -1.207 -19.594 1.00 90.69 279 HIS A O 1
ATOM 2207 N N . LEU A 1 280 ? -0.770 -1.773 -17.464 1.00 90.44 280 LEU A N 1
ATOM 2208 C CA . LEU A 1 280 ? -1.810 -0.773 -17.259 1.00 90.44 280 LEU A CA 1
ATOM 2209 C C . LEU A 1 280 ? -1.288 0.630 -17.584 1.00 90.44 280 LEU A C 1
ATOM 2211 O O . LEU A 1 280 ? -1.877 1.319 -18.410 1.00 90.44 280 LEU A O 1
ATOM 2215 N N . LEU A 1 281 ? -0.130 1.016 -17.037 1.00 91.25 281 LEU A N 1
ATOM 2216 C CA . LEU A 1 281 ? 0.470 2.322 -17.330 1.00 91.25 281 LEU A CA 1
ATOM 2217 C C . LEU A 1 281 ? 0.923 2.456 -18.792 1.00 91.25 281 LEU A C 1
ATOM 2219 O O . LEU A 1 281 ? 0.767 3.518 -19.394 1.00 91.25 281 LEU A O 1
ATOM 2223 N N . SER A 1 282 ? 1.459 1.384 -19.387 1.00 89.94 282 SER A N 1
ATOM 2224 C CA . SER A 1 282 ? 1.932 1.384 -20.779 1.00 89.94 282 SER A CA 1
ATOM 2225 C C . SER A 1 282 ? 0.824 1.581 -21.810 1.00 89.94 282 SER A C 1
ATOM 2227 O O . SER A 1 282 ? 1.118 1.937 -22.946 1.00 89.94 282 SER A O 1
ATOM 2229 N N . SER A 1 283 ? -0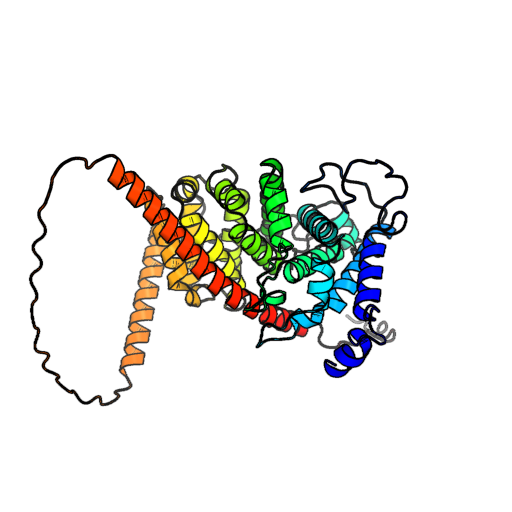.442 1.381 -21.439 1.00 88.69 283 SER A N 1
ATOM 2230 C CA . SER A 1 283 ? -1.571 1.698 -22.321 1.00 88.69 283 SER A CA 1
ATOM 2231 C C . SER A 1 283 ? -1.619 3.188 -22.695 1.00 88.69 283 SER A C 1
ATOM 2233 O O . SER A 1 283 ? -2.128 3.549 -23.754 1.00 88.69 283 SER A O 1
ATOM 2235 N N . ARG A 1 284 ? -1.029 4.066 -21.869 1.00 88.19 284 ARG A N 1
ATOM 2236 C CA . ARG A 1 284 ? -1.026 5.515 -22.078 1.00 88.19 284 ARG A CA 1
ATOM 2237 C C . ARG A 1 284 ? 0.241 5.970 -22.793 1.00 88.19 284 ARG A C 1
ATOM 2239 O O . ARG A 1 284 ? 1.352 5.863 -22.275 1.00 88.19 284 ARG A O 1
ATOM 2246 N N . ALA A 1 285 ? 0.062 6.611 -23.949 1.00 87.12 285 ALA A N 1
ATOM 2247 C CA . ALA A 1 285 ? 1.153 7.187 -24.742 1.00 87.12 285 ALA A CA 1
ATOM 2248 C C . ALA A 1 285 ? 2.042 8.143 -23.928 1.00 87.12 285 ALA A C 1
ATOM 2250 O O . ALA A 1 285 ? 3.262 8.177 -24.094 1.00 87.12 285 ALA A O 1
ATOM 2251 N N . SER A 1 286 ? 1.423 8.901 -23.021 1.00 87.88 286 SER A N 1
ATOM 2252 C CA . SER A 1 286 ? 2.089 9.881 -22.172 1.00 87.88 286 SER A CA 1
ATOM 2253 C C . SER A 1 286 ? 3.129 9.202 -21.260 1.00 87.88 286 SER A C 1
ATOM 2255 O O . SER A 1 286 ? 4.292 9.612 -21.244 1.00 87.88 286 SER A O 1
ATOM 2257 N N . PHE A 1 287 ? 2.763 8.099 -20.602 1.00 90.50 287 PHE A N 1
ATOM 2258 C CA . PHE A 1 287 ? 3.677 7.273 -19.810 1.00 90.50 287 PHE A CA 1
ATOM 2259 C C . PHE A 1 287 ? 4.814 6.698 -20.665 1.00 90.50 287 PHE A C 1
ATOM 2261 O O . PHE A 1 287 ? 5.989 6.866 -20.333 1.00 90.50 287 PHE A O 1
ATOM 2268 N N . CYS A 1 288 ? 4.495 6.081 -21.809 1.00 86.88 288 CYS A N 1
ATOM 2269 C CA . CYS A 1 288 ? 5.512 5.487 -22.680 1.00 86.88 288 CYS A CA 1
ATOM 2270 C C . CYS A 1 288 ? 6.520 6.514 -23.205 1.00 86.88 288 CYS A C 1
ATOM 2272 O O . CYS A 1 288 ? 7.718 6.236 -23.233 1.00 86.88 288 CYS A O 1
ATOM 2274 N N . SER A 1 289 ? 6.067 7.719 -23.559 1.00 85.12 289 SER A N 1
ATOM 2275 C CA . SER A 1 289 ? 6.958 8.798 -23.995 1.00 85.12 289 SER A CA 1
ATOM 2276 C C . SER A 1 289 ? 7.973 9.192 -22.914 1.00 85.12 289 SER A C 1
ATOM 2278 O O . SER A 1 289 ? 9.134 9.458 -23.225 1.00 85.12 289 SER A O 1
ATOM 2280 N N . ARG A 1 290 ? 7.589 9.140 -21.633 1.00 85.75 290 ARG A N 1
ATOM 2281 C CA . ARG A 1 290 ? 8.471 9.447 -20.499 1.00 85.75 290 ARG A CA 1
ATOM 2282 C C . ARG A 1 290 ? 9.448 8.328 -20.158 1.00 85.75 290 ARG A C 1
ATOM 2284 O O . ARG A 1 290 ? 10.504 8.615 -19.597 1.00 85.75 290 ARG A O 1
ATOM 2291 N N . LEU A 1 291 ? 9.180 7.081 -20.544 1.00 85.12 291 LEU A N 1
ATOM 2292 C CA . LEU A 1 291 ? 10.166 6.002 -20.400 1.00 85.12 291 LEU A CA 1
ATOM 2293 C C . LEU A 1 291 ? 11.442 6.265 -21.219 1.00 85.12 291 LEU A C 1
ATOM 2295 O O . LEU A 1 291 ? 12.496 5.727 -20.888 1.00 85.12 291 LEU A O 1
ATOM 2299 N N . SER A 1 292 ? 11.380 7.126 -22.241 1.00 79.00 292 SER A N 1
ATOM 2300 C CA . SER A 1 292 ? 12.552 7.568 -23.010 1.00 79.00 292 SER A CA 1
ATOM 2301 C C . SER A 1 292 ? 13.504 8.489 -22.227 1.00 79.00 292 SER A C 1
ATOM 2303 O O . SER A 1 292 ? 14.598 8.797 -22.699 1.00 79.00 292 SER A O 1
ATOM 2305 N N . THR A 1 293 ? 13.128 8.923 -21.020 1.00 80.25 293 THR A N 1
ATOM 2306 C CA . THR A 1 293 ? 14.018 9.701 -20.151 1.00 80.25 293 THR A CA 1
ATOM 2307 C C . THR A 1 293 ? 15.229 8.870 -19.725 1.00 80.25 293 THR A C 1
ATOM 2309 O O . THR A 1 293 ? 15.126 7.672 -19.453 1.00 80.25 293 THR A O 1
ATOM 2312 N N . VAL A 1 294 ? 16.407 9.505 -19.674 1.00 69.94 294 VAL A N 1
ATOM 2313 C CA . VAL A 1 294 ? 17.644 8.848 -19.224 1.00 69.94 294 VAL A CA 1
ATOM 2314 C C . VAL A 1 294 ? 17.495 8.461 -17.755 1.00 69.94 294 VAL A C 1
ATOM 2316 O O . VAL A 1 294 ? 17.205 9.310 -16.908 1.00 69.94 294 VAL A O 1
ATOM 2319 N N . ALA A 1 295 ? 17.723 7.185 -17.444 1.00 65.62 295 ALA A N 1
ATOM 2320 C CA . ALA A 1 295 ? 17.705 6.697 -16.077 1.00 65.62 295 ALA A CA 1
ATOM 2321 C C . ALA A 1 295 ? 18.846 7.367 -15.293 1.00 65.62 295 ALA A C 1
ATOM 2323 O O . ALA A 1 295 ? 20.024 7.164 -15.584 1.00 65.62 295 ALA A O 1
ATOM 2324 N N . LYS A 1 296 ? 18.497 8.196 -14.298 1.00 60.47 296 LYS A N 1
ATOM 2325 C CA . LYS A 1 296 ? 19.469 8.962 -13.492 1.00 60.47 296 LYS A CA 1
ATOM 2326 C C . LYS A 1 296 ? 20.380 8.074 -12.634 1.00 60.47 296 LYS A C 1
ATOM 2328 O O . LYS A 1 296 ? 21.438 8.529 -12.214 1.00 60.47 296 LYS A O 1
ATOM 2333 N N . TYR A 1 297 ? 19.984 6.823 -12.398 1.00 54.66 297 TYR A N 1
ATOM 2334 C CA . TYR A 1 297 ? 20.696 5.875 -11.550 1.00 54.66 297 TYR A CA 1
ATOM 2335 C C . TYR A 1 297 ? 20.783 4.513 -12.242 1.00 54.66 297 TYR A C 1
ATOM 2337 O O . TYR A 1 297 ? 19.759 3.887 -12.522 1.00 54.66 297 TYR A O 1
ATOM 2345 N N . ALA A 1 298 ? 22.010 4.058 -12.498 1.00 49.34 298 ALA A N 1
ATOM 2346 C CA . ALA A 1 298 ? 22.313 2.651 -12.715 1.00 49.34 298 ALA A CA 1
ATOM 2347 C C . ALA A 1 298 ? 22.706 2.069 -11.348 1.00 49.34 298 ALA A C 1
ATOM 2349 O O . ALA A 1 298 ? 23.721 2.494 -10.793 1.00 49.34 298 ALA A O 1
ATOM 2350 N N . PRO A 1 299 ? 21.902 1.177 -10.754 1.00 50.38 299 PRO A N 1
ATOM 2351 C CA . PRO A 1 299 ? 22.270 0.495 -9.527 1.00 50.38 299 PRO A CA 1
ATOM 2352 C C . PRO A 1 299 ? 23.514 -0.355 -9.771 1.00 50.38 299 PRO A C 1
ATOM 2354 O O . PRO A 1 299 ? 23.659 -1.007 -10.811 1.00 50.38 299 PRO A O 1
ATOM 2357 N N . THR A 1 300 ? 24.442 -0.295 -8.827 1.00 45.94 300 THR A N 1
ATOM 2358 C CA . THR A 1 300 ? 25.716 -1.003 -8.874 1.00 45.94 300 THR A CA 1
ATOM 2359 C C . THR A 1 300 ? 25.446 -2.509 -8.836 1.00 45.94 300 THR A C 1
ATOM 2361 O O . THR A 1 300 ? 25.112 -3.045 -7.788 1.00 45.94 300 THR A O 1
ATOM 2364 N N . GLY A 1 301 ? 25.568 -3.199 -9.974 1.00 51.50 301 GLY A N 1
ATOM 2365 C CA . GLY A 1 301 ? 25.277 -4.637 -10.083 1.00 51.50 301 GLY A CA 1
ATOM 2366 C C . GLY A 1 301 ? 24.193 -5.008 -11.098 1.00 51.50 301 GLY A C 1
ATOM 2367 O O . GLY A 1 301 ? 23.905 -6.192 -11.254 1.00 51.50 301 GLY A O 1
ATOM 2368 N N . SER A 1 302 ? 23.612 -4.041 -11.823 1.00 57.94 302 SER A N 1
ATOM 2369 C CA . SER A 1 302 ? 22.755 -4.355 -12.972 1.00 57.94 302 SER A CA 1
ATOM 2370 C C . SER A 1 302 ? 23.536 -5.155 -14.020 1.00 57.94 302 SER A C 1
ATOM 2372 O O . SER A 1 302 ? 24.644 -4.772 -14.393 1.00 57.94 302 SER A O 1
ATOM 2374 N N . SER A 1 303 ? 22.940 -6.218 -14.558 1.00 60.50 303 SER A N 1
ATOM 2375 C CA . SER A 1 303 ? 23.503 -7.006 -15.668 1.00 60.50 303 SER A CA 1
ATOM 2376 C C . SER A 1 303 ? 23.604 -6.222 -16.987 1.00 60.50 303 SER A C 1
ATOM 2378 O O . SER A 1 303 ? 24.245 -6.671 -17.940 1.00 60.50 303 SER A O 1
ATOM 2380 N N . LEU A 1 304 ? 23.017 -5.023 -17.034 1.00 66.19 304 LEU A N 1
ATOM 2381 C CA . LEU A 1 304 ? 23.158 -4.086 -18.137 1.00 66.19 304 LEU A CA 1
ATOM 2382 C C . LEU A 1 304 ? 24.595 -3.508 -18.178 1.00 66.19 304 LEU A C 1
ATOM 2384 O O . LEU A 1 304 ? 25.080 -3.024 -17.152 1.00 66.19 304 LEU A O 1
ATOM 2388 N N . PRO A 1 305 ? 25.290 -3.521 -19.336 1.00 65.12 305 PRO A N 1
ATOM 2389 C CA . PRO A 1 305 ? 26.644 -2.969 -19.468 1.00 65.12 305 PRO A CA 1
ATOM 2390 C C . PRO A 1 305 ? 26.705 -1.493 -19.068 1.00 65.12 305 PRO A C 1
ATOM 2392 O O . PRO A 1 305 ? 25.714 -0.799 -19.225 1.00 65.12 305 PRO A O 1
ATOM 2395 N N . ALA A 1 306 ? 27.852 -0.962 -18.643 1.00 63.09 306 ALA A N 1
ATOM 2396 C CA . ALA A 1 306 ? 27.968 0.463 -18.305 1.00 63.09 306 ALA A CA 1
ATOM 2397 C C . ALA A 1 306 ? 27.619 1.374 -19.505 1.00 63.09 306 ALA A C 1
ATOM 2399 O O . ALA A 1 306 ? 28.153 1.204 -20.600 1.00 63.09 306 ALA A O 1
ATOM 2400 N N . GLY A 1 307 ? 26.727 2.349 -19.306 1.00 65.38 307 GLY A N 1
ATOM 2401 C CA . GLY A 1 307 ? 26.253 3.228 -20.377 1.00 65.38 307 GLY A CA 1
ATOM 2402 C C . GLY A 1 307 ? 25.128 4.169 -19.944 1.00 65.38 307 GLY A C 1
ATOM 2403 O O . GLY A 1 307 ? 24.604 4.072 -18.835 1.00 65.38 307 GLY A O 1
ATOM 2404 N N . LYS A 1 308 ? 24.768 5.107 -20.829 1.00 69.00 308 LYS A N 1
ATOM 2405 C CA . LYS A 1 308 ? 23.589 5.968 -20.660 1.00 69.00 308 LYS A CA 1
ATOM 2406 C C . LYS A 1 308 ? 22.389 5.264 -21.283 1.00 69.00 308 LYS A C 1
ATOM 2408 O O . LYS A 1 308 ? 22.304 5.192 -22.504 1.00 69.00 308 LYS A O 1
ATOM 2413 N N . TYR A 1 309 ? 21.485 4.781 -20.442 1.00 76.38 309 TYR A N 1
ATOM 2414 C CA . TYR A 1 309 ? 20.270 4.093 -20.869 1.00 76.38 309 TYR A CA 1
ATOM 2415 C C . TYR A 1 309 ? 19.038 4.865 -20.441 1.00 76.38 309 TYR A C 1
ATOM 2417 O O . TYR A 1 309 ? 19.031 5.544 -19.410 1.00 76.38 309 TYR A O 1
ATOM 2425 N N . THR A 1 310 ? 17.987 4.746 -21.237 1.00 82.50 310 THR A N 1
ATOM 2426 C CA . THR A 1 310 ? 16.659 5.215 -20.862 1.00 82.50 310 THR A CA 1
ATOM 2427 C C . THR A 1 310 ? 16.005 4.251 -19.870 1.00 82.50 310 THR A C 1
ATOM 2429 O O . THR A 1 310 ? 16.442 3.108 -19.699 1.00 82.50 310 THR A O 1
ATOM 2432 N N . ILE A 1 311 ? 14.938 4.692 -19.204 1.00 84.06 311 ILE A N 1
ATOM 2433 C CA . ILE A 1 311 ? 14.120 3.797 -18.369 1.00 84.06 311 ILE A CA 1
ATOM 2434 C C . ILE A 1 311 ? 13.523 2.674 -19.237 1.00 84.06 311 ILE A C 1
ATOM 2436 O O . ILE A 1 311 ? 13.477 1.522 -18.805 1.00 84.06 311 ILE A O 1
ATOM 2440 N N . ALA A 1 312 ? 13.137 2.986 -20.479 1.00 83.69 312 ALA A N 1
ATOM 2441 C CA . ALA A 1 312 ? 12.636 2.019 -21.450 1.00 83.69 312 ALA A CA 1
ATOM 2442 C C . ALA A 1 312 ? 13.676 0.945 -21.797 1.00 83.69 312 ALA A C 1
ATOM 2444 O O . ALA A 1 312 ? 13.344 -0.237 -21.771 1.00 83.69 312 ALA A O 1
ATOM 2445 N N . ASP A 1 313 ? 14.928 1.335 -22.074 1.00 79.19 313 ASP A N 1
ATOM 2446 C CA . ASP A 1 313 ? 16.023 0.396 -22.364 1.00 79.19 313 ASP A CA 1
ATOM 2447 C C . ASP A 1 313 ? 16.196 -0.612 -21.222 1.00 79.19 313 ASP A C 1
ATOM 2449 O O . ASP A 1 313 ? 16.321 -1.816 -21.454 1.00 79.19 313 ASP A O 1
ATOM 2453 N N . ARG A 1 314 ? 16.170 -0.127 -19.975 1.00 81.81 314 ARG A N 1
ATOM 2454 C CA . ARG A 1 314 ? 16.345 -0.975 -18.796 1.00 81.81 314 ARG A CA 1
ATOM 2455 C C . ARG A 1 314 ? 15.152 -1.895 -18.567 1.00 81.81 314 ARG A C 1
ATOM 2457 O O . ARG A 1 314 ? 15.347 -3.077 -18.292 1.00 81.81 314 ARG A O 1
ATOM 2464 N N . LEU A 1 315 ? 13.930 -1.383 -18.715 1.00 85.81 315 LEU A N 1
ATOM 2465 C CA . LEU A 1 315 ? 12.715 -2.194 -18.643 1.00 85.81 315 LEU A CA 1
ATOM 2466 C C . LEU A 1 315 ? 12.750 -3.317 -19.688 1.00 85.81 315 LEU A C 1
ATOM 2468 O O . LEU A 1 315 ? 12.562 -4.482 -19.344 1.00 85.81 315 LEU A O 1
ATOM 2472 N N . LEU A 1 316 ? 13.045 -2.969 -20.945 1.00 80.50 316 LEU A N 1
ATOM 2473 C CA . LEU A 1 316 ? 13.159 -3.916 -22.053 1.00 80.50 316 LEU A CA 1
ATOM 2474 C C . LEU A 1 316 ? 14.186 -4.999 -21.742 1.00 80.50 316 LEU A C 1
ATOM 2476 O O . LEU A 1 316 ? 13.874 -6.186 -21.818 1.00 80.50 316 LEU A O 1
ATOM 2480 N N . TYR A 1 317 ? 15.393 -4.595 -21.352 1.00 78.88 317 TYR A N 1
ATOM 2481 C CA . TYR A 1 317 ? 16.463 -5.522 -21.017 1.00 78.88 317 TYR A CA 1
ATOM 2482 C C . TYR A 1 317 ? 16.070 -6.464 -19.871 1.00 78.88 317 TYR A C 1
ATOM 2484 O O . TYR A 1 317 ? 16.190 -7.678 -20.015 1.00 78.88 317 TYR A O 1
ATOM 2492 N N . SER A 1 318 ? 15.539 -5.930 -18.770 1.00 81.81 318 SER A N 1
ATOM 2493 C CA . SER A 1 318 ? 15.180 -6.703 -17.570 1.00 81.81 318 SER A CA 1
ATOM 2494 C C . SER A 1 318 ? 14.122 -7.758 -17.864 1.00 81.81 318 SER A C 1
ATOM 2496 O O . SER A 1 318 ? 14.250 -8.921 -17.484 1.00 81.81 318 SER A O 1
ATOM 2498 N N . VAL A 1 319 ? 13.089 -7.360 -18.603 1.00 80.62 319 VAL A N 1
ATOM 2499 C CA . VAL A 1 319 ? 11.980 -8.228 -18.988 1.00 80.62 319 VAL A CA 1
ATOM 2500 C C . VAL A 1 319 ? 12.437 -9.315 -19.964 1.00 80.62 319 VAL A C 1
ATOM 2502 O O . VAL A 1 319 ? 12.096 -10.487 -19.793 1.00 80.62 319 VAL A O 1
ATOM 2505 N N . LEU A 1 320 ? 13.230 -8.959 -20.977 1.00 76.56 320 LEU A N 1
ATOM 2506 C CA . LEU A 1 320 ? 13.717 -9.911 -21.978 1.00 76.56 320 LEU A CA 1
ATOM 2507 C C . LEU A 1 320 ? 14.718 -10.902 -21.390 1.00 76.56 320 LEU A C 1
ATOM 2509 O O . LEU A 1 320 ? 14.624 -12.100 -21.667 1.00 76.56 320 LEU A O 1
ATOM 2513 N N . ASN A 1 321 ? 15.629 -10.420 -20.546 1.00 75.88 321 ASN A N 1
ATOM 2514 C CA . ASN A 1 321 ? 16.553 -11.261 -19.801 1.00 75.88 321 ASN A CA 1
ATOM 2515 C C . ASN A 1 321 ? 15.774 -12.222 -18.892 1.00 75.88 321 ASN A C 1
ATOM 2517 O O . ASN A 1 321 ? 16.025 -13.427 -18.897 1.00 75.88 321 ASN A O 1
ATOM 2521 N N . GLY A 1 322 ? 14.758 -11.721 -18.188 1.00 74.94 322 GLY A N 1
ATOM 2522 C CA . GLY A 1 322 ? 13.908 -12.532 -17.323 1.00 74.94 322 GLY A CA 1
ATOM 2523 C C . GLY A 1 322 ? 13.110 -13.619 -18.056 1.00 74.94 322 GLY A C 1
ATOM 2524 O O . GLY A 1 322 ? 13.031 -14.753 -17.583 1.00 74.94 322 GLY A O 1
ATOM 2525 N N . ILE A 1 323 ? 12.587 -13.340 -19.258 1.00 72.88 323 ILE A N 1
ATOM 2526 C CA . ILE A 1 323 ? 11.983 -14.378 -20.118 1.00 72.88 323 ILE A CA 1
ATOM 2527 C C . ILE A 1 323 ? 13.045 -15.384 -20.592 1.00 72.88 323 ILE A C 1
ATOM 2529 O O . ILE A 1 323 ? 12.789 -16.592 -20.632 1.00 72.88 323 ILE A O 1
ATOM 2533 N N . GLY A 1 324 ? 14.237 -14.903 -20.959 1.00 67.31 324 GLY A N 1
ATOM 2534 C CA . GLY A 1 324 ? 15.341 -15.716 -21.473 1.00 67.31 324 GLY A CA 1
ATOM 2535 C C . GLY A 1 324 ? 15.771 -16.834 -20.521 1.00 67.31 324 GLY A C 1
ATOM 2536 O O . GLY A 1 324 ? 16.049 -17.949 -20.970 1.00 67.31 324 GLY A O 1
ATOM 2537 N N . HIS A 1 325 ? 15.721 -16.597 -19.211 1.00 68.06 325 HIS A N 1
ATOM 2538 C CA . HIS A 1 325 ? 16.065 -17.601 -18.200 1.00 68.06 325 HIS A CA 1
ATOM 2539 C C . HIS A 1 325 ? 15.027 -18.734 -18.078 1.00 68.06 325 HIS A C 1
ATOM 2541 O O . HIS A 1 325 ? 15.362 -19.820 -17.613 1.00 68.06 325 HIS A O 1
ATOM 2547 N N . GLY A 1 326 ? 13.803 -18.564 -18.598 1.00 60.31 326 GLY A N 1
ATOM 2548 C CA . GLY A 1 326 ? 12.716 -19.541 -18.432 1.00 60.31 326 GLY A CA 1
ATOM 2549 C C . GLY A 1 326 ? 12.125 -19.562 -17.015 1.00 60.31 326 GLY A C 1
ATOM 2550 O O . GLY A 1 326 ? 11.623 -20.596 -16.582 1.00 60.31 326 GLY A O 1
ATOM 2551 N N . GLY A 1 327 ? 12.239 -18.440 -16.291 1.00 67.19 327 GLY A N 1
ATOM 2552 C CA . GLY A 1 327 ? 11.744 -18.254 -14.923 1.00 67.19 327 GLY A CA 1
ATOM 2553 C C . GLY A 1 327 ? 10.288 -17.771 -14.851 1.00 67.19 327 GLY A C 1
ATOM 2554 O O . GLY A 1 327 ? 9.498 -17.984 -15.772 1.00 67.19 327 GLY A O 1
ATOM 2555 N N . GLY A 1 328 ? 9.920 -17.091 -13.757 1.00 69.19 328 GLY A N 1
ATOM 2556 C CA . GLY A 1 328 ? 8.531 -16.709 -13.450 1.00 69.19 328 GLY A CA 1
ATOM 2557 C C . GLY A 1 328 ? 7.816 -15.876 -14.526 1.00 69.19 328 GLY A C 1
ATOM 2558 O O . GLY A 1 328 ? 6.618 -16.052 -14.741 1.00 69.19 328 GLY A O 1
ATOM 2559 N N . LEU A 1 329 ? 8.541 -15.040 -15.279 1.00 74.31 329 LEU A N 1
ATOM 2560 C CA . LEU A 1 329 ? 7.965 -14.238 -16.372 1.00 74.31 329 LEU A CA 1
ATOM 2561 C C . LEU A 1 329 ? 7.496 -15.073 -17.572 1.00 74.31 329 LEU A C 1
ATOM 2563 O O . LEU A 1 329 ? 6.674 -14.607 -18.362 1.00 74.31 329 LEU A O 1
ATOM 2567 N N . GLN A 1 330 ? 7.979 -16.311 -17.722 1.00 73.69 330 GLN A N 1
ATOM 2568 C CA . GLN A 1 330 ? 7.560 -17.183 -18.819 1.00 73.69 330 GLN A CA 1
ATOM 2569 C C . GLN A 1 330 ? 6.060 -17.519 -18.755 1.00 73.69 330 GLN A C 1
ATOM 2571 O O . GLN A 1 330 ? 5.419 -17.666 -19.794 1.00 73.69 330 GLN A O 1
ATOM 2576 N N . GLN A 1 331 ? 5.491 -17.625 -17.553 1.00 72.06 331 GLN A N 1
ATOM 2577 C CA . GLN A 1 331 ? 4.080 -17.981 -17.370 1.00 72.06 331 GLN A CA 1
ATOM 2578 C C . GLN A 1 331 ? 3.126 -16.886 -17.872 1.00 72.06 331 GLN A C 1
ATOM 2580 O O . GLN A 1 331 ? 1.995 -17.179 -18.247 1.00 72.06 331 GLN A O 1
ATOM 2585 N N . PHE A 1 332 ? 3.605 -15.642 -17.954 1.00 77.69 332 PHE A N 1
ATOM 2586 C CA . PHE A 1 332 ? 2.813 -14.462 -18.312 1.00 77.69 332 PHE A CA 1
ATOM 2587 C C . PHE A 1 332 ? 3.324 -13.787 -19.590 1.00 77.69 332 PHE A C 1
ATOM 2589 O O . PHE A 1 332 ? 3.189 -12.578 -19.768 1.00 77.69 332 PHE A O 1
ATOM 2596 N N . GLN A 1 333 ? 3.914 -14.570 -20.499 1.00 77.50 333 GLN A N 1
ATOM 2597 C CA . GLN A 1 333 ? 4.523 -14.076 -21.738 1.00 77.50 333 GLN A CA 1
ATOM 2598 C C . GLN A 1 333 ? 3.599 -13.187 -22.571 1.00 77.50 333 GLN A C 1
ATOM 2600 O O . GLN A 1 333 ? 4.063 -12.194 -23.120 1.00 77.50 333 GLN A O 1
ATOM 2605 N N . SER A 1 334 ? 2.309 -13.511 -22.664 1.00 79.06 334 SER A N 1
ATOM 2606 C CA . SER A 1 334 ? 1.335 -12.701 -23.406 1.00 79.06 334 SER A CA 1
ATOM 2607 C C . SER A 1 334 ? 1.223 -11.283 -22.846 1.00 79.06 334 SER A C 1
ATOM 2609 O O . SER A 1 334 ? 1.350 -10.320 -23.599 1.00 79.06 334 SER A O 1
ATOM 2611 N N . LEU A 1 335 ? 1.059 -11.157 -21.526 1.00 81.50 335 LEU A N 1
ATOM 2612 C CA . LEU A 1 335 ? 0.985 -9.875 -20.829 1.00 81.50 335 LEU A CA 1
ATOM 2613 C C . LEU A 1 335 ? 2.293 -9.095 -20.983 1.00 81.50 335 LEU A C 1
ATOM 2615 O O . LEU A 1 335 ? 2.283 -7.918 -21.331 1.00 81.50 335 LEU A O 1
ATOM 2619 N N . VAL A 1 336 ? 3.423 -9.779 -20.794 1.00 83.38 336 VAL A N 1
ATOM 2620 C CA . VAL A 1 336 ? 4.748 -9.191 -20.976 1.00 83.38 336 VAL A CA 1
ATOM 2621 C C . VAL A 1 336 ? 4.908 -8.627 -22.390 1.00 83.38 336 VAL A C 1
ATOM 2623 O O . VAL A 1 336 ? 5.299 -7.472 -22.551 1.00 83.38 336 VAL A O 1
ATOM 2626 N N . PHE A 1 337 ? 4.575 -9.400 -23.426 1.00 82.38 337 PHE A N 1
ATOM 2627 C CA . PHE A 1 337 ? 4.682 -8.938 -24.809 1.00 82.38 337 PHE A CA 1
ATOM 2628 C C . PHE A 1 337 ? 3.732 -7.790 -25.124 1.00 82.38 337 PHE A C 1
ATOM 2630 O O . PHE A 1 337 ? 4.122 -6.899 -25.872 1.00 82.38 337 PHE A O 1
ATOM 2637 N N . ALA A 1 338 ? 2.533 -7.772 -24.544 1.00 81.94 338 ALA A N 1
ATOM 2638 C CA . ALA A 1 338 ? 1.609 -6.658 -24.707 1.00 81.94 338 ALA A CA 1
ATOM 2639 C C . ALA A 1 338 ? 2.193 -5.361 -24.113 1.00 81.94 338 ALA A C 1
ATOM 2641 O O . ALA A 1 338 ? 2.206 -4.327 -24.780 1.00 81.94 338 ALA A O 1
ATOM 2642 N N . THR A 1 339 ? 2.783 -5.428 -22.914 1.00 85.75 339 THR A N 1
ATOM 2643 C CA . THR A 1 339 ? 3.506 -4.295 -22.306 1.00 85.75 339 THR A CA 1
ATOM 2644 C C . THR A 1 339 ? 4.681 -3.845 -23.171 1.00 85.75 339 THR A C 1
ATOM 2646 O O . THR A 1 339 ? 4.832 -2.656 -23.447 1.00 85.75 339 THR A O 1
ATOM 2649 N N . LEU A 1 340 ? 5.502 -4.783 -23.657 1.00 83.62 340 LEU A N 1
ATOM 2650 C CA . LEU A 1 340 ? 6.632 -4.452 -24.529 1.00 83.62 340 LEU A CA 1
ATOM 2651 C C . LEU A 1 340 ? 6.172 -3.816 -25.847 1.00 83.62 340 LEU A C 1
ATOM 2653 O O . LEU A 1 340 ? 6.766 -2.837 -26.288 1.00 83.62 340 LEU A O 1
ATOM 2657 N N . ALA A 1 341 ? 5.104 -4.329 -26.460 1.00 81.25 341 ALA A N 1
ATOM 2658 C CA . ALA A 1 341 ? 4.554 -3.795 -27.701 1.00 81.25 341 ALA A CA 1
ATOM 2659 C C . ALA A 1 341 ? 4.085 -2.342 -27.550 1.00 81.25 341 ALA A C 1
ATOM 2661 O O . ALA A 1 341 ? 4.215 -1.560 -28.493 1.00 81.25 341 ALA A O 1
ATOM 2662 N N . ASN A 1 342 ? 3.583 -1.964 -26.374 1.00 84.94 342 ASN A N 1
ATOM 2663 C CA . ASN A 1 342 ? 3.241 -0.580 -26.072 1.00 84.94 342 ASN A CA 1
ATOM 2664 C C . ASN A 1 342 ? 4.491 0.293 -25.928 1.00 84.94 342 ASN A C 1
ATOM 2666 O O . ASN A 1 342 ? 4.591 1.326 -26.583 1.00 84.94 342 ASN A O 1
ATOM 2670 N N . VAL A 1 343 ? 5.477 -0.146 -25.141 1.00 84.69 343 VAL A N 1
ATOM 2671 C CA . VAL A 1 343 ? 6.694 0.635 -24.852 1.00 84.69 343 VAL A CA 1
ATOM 2672 C C . VAL A 1 343 ? 7.570 0.837 -26.093 1.00 84.69 343 VAL A C 1
ATOM 2674 O O . VAL A 1 343 ? 8.037 1.949 -26.337 1.00 84.69 343 VAL A O 1
ATOM 2677 N N . VAL A 1 344 ? 7.767 -0.204 -26.909 1.00 79.69 344 VAL A N 1
ATOM 2678 C CA . VAL A 1 344 ? 8.689 -0.183 -28.063 1.00 79.69 344 VAL A CA 1
ATOM 2679 C C . VAL A 1 344 ? 8.291 0.848 -29.124 1.00 79.69 344 VAL A C 1
ATOM 2681 O O . VAL A 1 344 ? 9.158 1.388 -29.810 1.00 79.69 344 VAL A O 1
ATOM 2684 N N . LYS A 1 345 ? 7.001 1.192 -29.234 1.00 76.50 345 LYS A N 1
ATOM 2685 C CA . LYS A 1 345 ? 6.517 2.250 -30.144 1.00 76.50 345 LYS A CA 1
ATOM 2686 C C . LYS A 1 345 ? 7.128 3.623 -29.839 1.00 76.50 345 LYS A C 1
ATOM 2688 O O . LYS A 1 345 ? 7.199 4.464 -30.729 1.00 76.50 345 LYS A O 1
ATOM 2693 N N . TYR A 1 346 ? 7.563 3.842 -28.599 1.00 73.06 346 TYR A N 1
ATOM 2694 C CA . TYR A 1 346 ? 8.036 5.132 -28.093 1.00 73.06 346 TYR A CA 1
ATOM 2695 C C . TYR A 1 346 ? 9.538 5.148 -27.794 1.00 73.06 346 TYR A C 1
ATOM 2697 O O . TYR A 1 346 ? 10.046 6.127 -27.250 1.00 73.06 346 TYR A O 1
ATOM 2705 N N . THR A 1 347 ? 10.267 4.092 -28.162 1.00 67.81 347 THR A N 1
ATOM 2706 C CA . THR A 1 347 ? 11.730 4.041 -28.061 1.00 67.81 347 THR A CA 1
ATOM 2707 C C . THR A 1 347 ? 12.348 4.383 -29.421 1.00 67.81 347 THR A C 1
ATOM 2709 O O . THR A 1 347 ? 12.376 3.511 -30.292 1.00 67.81 347 THR A O 1
ATOM 2712 N N . PRO A 1 348 ? 12.818 5.629 -29.643 1.00 55.34 348 PRO A N 1
ATOM 2713 C CA . PRO A 1 348 ? 13.229 6.109 -30.968 1.00 55.34 348 PRO A CA 1
ATOM 2714 C C . PRO A 1 348 ? 14.445 5.367 -31.536 1.00 55.34 348 PRO A C 1
ATOM 2716 O O . PRO A 1 348 ? 14.573 5.233 -32.750 1.00 55.34 348 PRO A O 1
ATOM 2719 N N . THR A 1 349 ? 15.309 4.836 -30.675 1.00 56.22 349 THR A N 1
ATOM 2720 C CA . THR A 1 349 ? 16.418 3.956 -31.037 1.00 56.22 349 THR A CA 1
ATOM 2721 C C . THR A 1 349 ? 16.687 3.033 -29.861 1.00 56.22 349 THR A C 1
ATOM 2723 O O . THR A 1 349 ? 16.876 3.486 -28.736 1.00 56.22 349 THR A O 1
ATOM 2726 N N . TRP A 1 350 ? 16.703 1.725 -30.102 1.00 57.81 350 TRP A N 1
ATOM 2727 C CA . TRP A 1 350 ? 17.255 0.813 -29.111 1.00 57.81 350 TRP A CA 1
ATOM 2728 C C . TRP A 1 350 ? 18.743 1.118 -28.999 1.00 57.81 350 TRP A C 1
ATOM 2730 O O . TRP A 1 350 ? 19.440 1.187 -30.017 1.00 57.81 350 TRP A O 1
ATOM 2740 N N . SER A 1 351 ? 19.249 1.290 -27.782 1.00 58.16 351 SER A N 1
ATOM 2741 C CA . SER A 1 351 ? 20.696 1.221 -27.600 1.00 58.16 351 SER A CA 1
ATOM 2742 C C . SER A 1 351 ? 21.189 -0.170 -28.054 1.00 58.16 351 SER A C 1
ATOM 2744 O O . SER A 1 351 ? 20.465 -1.166 -27.961 1.00 58.16 351 SER A O 1
ATOM 2746 N N . ALA A 1 352 ? 22.397 -0.252 -28.627 1.00 56.53 352 ALA A N 1
ATOM 2747 C CA . ALA A 1 352 ? 22.879 -1.473 -29.291 1.00 56.53 352 ALA A CA 1
ATOM 2748 C C . ALA A 1 352 ? 22.851 -2.716 -28.373 1.00 56.53 352 ALA A C 1
ATOM 2750 O O . ALA A 1 352 ? 22.536 -3.814 -28.823 1.00 56.53 352 ALA A O 1
ATOM 2751 N N . ALA A 1 353 ? 23.088 -2.535 -27.068 1.00 56.88 353 ALA A N 1
ATOM 2752 C CA . ALA A 1 353 ? 23.126 -3.623 -26.091 1.00 56.88 353 ALA A CA 1
ATOM 2753 C C . ALA A 1 353 ? 21.747 -4.281 -25.813 1.00 56.88 353 ALA A C 1
ATOM 2755 O O . ALA A 1 353 ? 21.652 -5.505 -25.942 1.00 56.88 353 ALA A O 1
ATOM 2756 N N . PRO A 1 354 ? 20.661 -3.544 -25.487 1.00 55.44 354 PRO A N 1
ATOM 2757 C CA . PRO A 1 354 ? 19.306 -4.099 -25.450 1.00 55.44 354 PRO A CA 1
ATOM 2758 C C . PRO A 1 354 ? 18.880 -4.768 -26.755 1.00 55.44 354 PRO A C 1
ATOM 2760 O O . PRO A 1 354 ? 18.201 -5.790 -26.710 1.00 55.44 354 PRO A O 1
ATOM 2763 N N . LEU A 1 355 ? 19.286 -4.228 -27.910 1.00 56.81 355 LEU A N 1
ATOM 2764 C CA . LEU A 1 355 ? 18.920 -4.780 -29.216 1.00 56.81 355 LEU A CA 1
ATOM 2765 C C . LEU A 1 355 ? 19.581 -6.141 -29.458 1.00 56.81 355 LEU A C 1
ATOM 2767 O O . LEU A 1 355 ? 18.897 -7.100 -29.814 1.00 56.81 355 LEU A O 1
ATOM 2771 N N . ASP A 1 356 ? 20.883 -6.255 -29.203 1.00 59.97 356 ASP A N 1
ATOM 2772 C CA . ASP A 1 356 ? 21.617 -7.516 -29.332 1.00 59.97 356 ASP A CA 1
ATOM 2773 C C . ASP A 1 356 ? 21.097 -8.572 -28.348 1.00 59.97 356 ASP A C 1
ATOM 2775 O O . ASP A 1 356 ? 20.888 -9.734 -28.720 1.00 59.97 356 ASP A O 1
ATOM 2779 N N . HIS A 1 357 ? 20.801 -8.164 -27.109 1.00 56.84 357 HIS A N 1
ATOM 2780 C CA . HIS A 1 357 ? 20.215 -9.050 -26.107 1.00 56.84 357 HIS A CA 1
ATOM 2781 C C . HIS A 1 357 ? 18.794 -9.484 -26.493 1.00 56.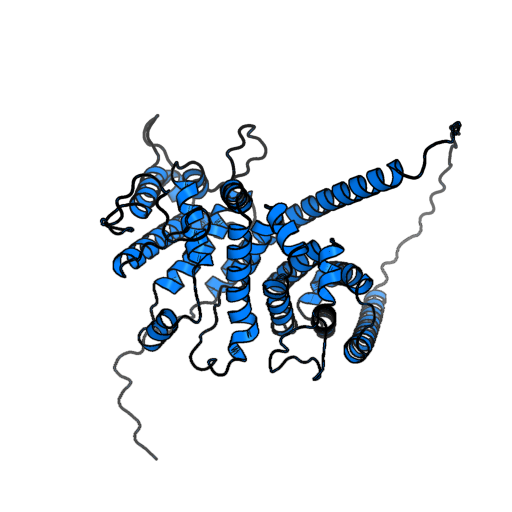84 357 HIS A C 1
ATOM 2783 O O . HIS A 1 357 ? 18.459 -10.660 -26.370 1.00 56.84 357 HIS A O 1
ATOM 2789 N N . ALA A 1 358 ? 17.965 -8.585 -27.028 1.00 56.19 358 ALA A N 1
ATOM 2790 C CA . ALA A 1 358 ? 16.626 -8.912 -27.512 1.00 56.19 358 ALA A CA 1
ATOM 2791 C C . ALA A 1 358 ? 16.644 -9.858 -28.701 1.00 56.19 358 ALA A C 1
ATOM 2793 O O . ALA A 1 358 ? 15.866 -10.809 -28.744 1.00 56.19 358 ALA A O 1
ATOM 2794 N N . VAL A 1 359 ? 17.554 -9.645 -29.650 1.00 56.94 359 VAL A N 1
ATOM 2795 C CA . VAL A 1 359 ? 17.769 -10.571 -30.763 1.00 56.94 359 VAL A CA 1
ATOM 2796 C C . VAL A 1 359 ? 18.203 -11.941 -30.233 1.00 56.94 359 VAL A C 1
ATOM 2798 O O . VAL A 1 359 ? 17.702 -12.963 -30.709 1.00 56.94 359 VAL A O 1
ATOM 2801 N N . GLY A 1 360 ? 19.077 -11.986 -29.225 1.00 59.22 360 GLY A N 1
ATOM 2802 C CA . GLY A 1 360 ? 19.458 -13.213 -28.523 1.00 59.22 360 GLY A CA 1
ATOM 2803 C C . GLY A 1 360 ? 18.275 -13.912 -27.846 1.00 59.22 360 GLY A C 1
ATOM 2804 O O . GLY A 1 360 ? 18.030 -15.094 -28.099 1.00 59.22 360 GLY A O 1
ATOM 2805 N N . ALA A 1 361 ? 17.490 -13.180 -27.055 1.00 54.38 361 ALA A N 1
ATOM 2806 C CA . ALA A 1 361 ? 16.313 -13.683 -26.352 1.00 54.38 361 ALA A CA 1
ATOM 2807 C C . ALA A 1 361 ? 15.240 -14.190 -27.328 1.00 54.38 361 ALA A C 1
ATOM 2809 O O . ALA A 1 361 ? 14.726 -15.296 -27.164 1.00 54.38 361 ALA A O 1
ATOM 2810 N N . MET A 1 362 ? 14.965 -13.451 -28.408 1.00 53.34 362 MET A N 1
ATOM 2811 C CA . MET A 1 362 ? 14.046 -13.872 -29.471 1.00 53.34 362 MET A CA 1
ATOM 2812 C C . MET A 1 362 ? 14.534 -15.138 -30.190 1.00 53.34 362 MET A C 1
ATOM 2814 O O . MET A 1 362 ? 13.731 -16.024 -30.490 1.00 53.34 362 MET A O 1
ATOM 2818 N N . LYS A 1 363 ? 15.844 -15.281 -30.436 1.00 53.62 363 LYS A N 1
ATOM 2819 C CA . LYS A 1 363 ? 16.427 -16.511 -31.003 1.00 53.62 363 LYS A CA 1
ATOM 2820 C C . LYS A 1 363 ? 16.293 -17.699 -30.044 1.00 53.62 363 LYS A C 1
ATOM 2822 O O . LYS A 1 363 ? 15.870 -18.772 -30.479 1.00 53.62 363 LYS A O 1
ATOM 2827 N N . ALA A 1 364 ? 16.591 -17.512 -28.758 1.00 55.72 364 ALA A N 1
ATOM 2828 C CA . ALA A 1 364 ? 16.450 -18.543 -27.726 1.00 55.72 364 ALA A CA 1
ATOM 2829 C C . ALA A 1 364 ? 14.984 -18.981 -27.548 1.00 55.72 364 ALA A C 1
ATOM 2831 O O . ALA A 1 364 ? 14.681 -20.174 -27.483 1.00 55.72 364 ALA A O 1
ATOM 2832 N N . MET A 1 365 ? 14.059 -18.021 -27.567 1.00 53.53 365 MET A N 1
ATOM 2833 C CA . MET A 1 365 ? 12.614 -18.246 -27.550 1.00 53.53 365 MET A CA 1
ATOM 2834 C C . MET A 1 365 ? 12.161 -19.055 -28.770 1.00 53.53 365 MET A C 1
ATOM 2836 O O . MET A 1 365 ? 11.492 -20.078 -28.625 1.00 53.53 365 MET A O 1
ATOM 2840 N N . LYS A 1 366 ? 12.573 -18.654 -29.981 1.00 48.09 366 LYS A N 1
ATOM 2841 C CA . LYS A 1 366 ? 12.254 -19.377 -31.221 1.00 48.09 366 LYS A CA 1
ATOM 2842 C C . LYS A 1 366 ? 12.768 -20.819 -31.173 1.00 48.09 366 LYS A C 1
ATOM 2844 O O . LYS A 1 366 ? 12.048 -21.734 -31.569 1.00 48.09 366 LYS A O 1
ATOM 2849 N N . ALA A 1 367 ? 13.977 -21.037 -30.656 1.00 60.25 367 ALA A N 1
ATOM 2850 C CA . ALA A 1 367 ? 14.542 -22.372 -30.472 1.00 60.25 367 ALA A CA 1
ATOM 2851 C C . ALA A 1 367 ? 13.720 -23.221 -29.482 1.00 60.25 367 ALA A C 1
ATOM 2853 O O . ALA A 1 367 ? 13.430 -24.383 -29.768 1.00 60.25 367 ALA A O 1
ATOM 2854 N N . ARG A 1 368 ? 13.268 -22.634 -28.366 1.00 59.69 368 ARG A N 1
ATOM 2855 C CA . ARG A 1 368 ? 12.399 -23.294 -27.377 1.00 59.69 368 ARG A CA 1
ATOM 2856 C C . ARG A 1 368 ? 11.011 -23.630 -27.928 1.00 59.69 368 ARG A C 1
ATOM 2858 O O . ARG A 1 368 ? 10.549 -24.748 -27.724 1.00 59.69 368 ARG A O 1
ATOM 2865 N N . ILE A 1 369 ? 10.378 -22.722 -28.675 1.00 55.75 369 ILE A N 1
ATOM 2866 C CA . ILE A 1 369 ? 9.092 -22.977 -29.352 1.00 55.75 369 ILE A CA 1
ATOM 2867 C C . ILE A 1 369 ? 9.248 -24.110 -30.370 1.00 55.75 369 ILE A C 1
ATOM 2869 O O . ILE A 1 369 ? 8.428 -25.026 -30.404 1.00 55.75 369 ILE A O 1
ATOM 2873 N N . MET A 1 370 ? 10.320 -24.096 -31.171 1.00 63.66 370 MET A N 1
ATOM 2874 C CA . MET A 1 370 ? 10.608 -25.185 -32.110 1.00 63.66 370 MET A CA 1
ATOM 2875 C C . MET A 1 370 ? 10.822 -26.521 -31.388 1.00 63.66 370 MET A C 1
ATOM 2877 O O . MET A 1 370 ? 10.293 -27.541 -31.829 1.00 63.66 370 MET A O 1
ATOM 2881 N N . TYR A 1 371 ? 11.532 -26.525 -30.258 1.00 59.91 371 TYR A N 1
ATOM 2882 C CA . TYR A 1 371 ? 11.738 -27.718 -29.435 1.00 59.91 371 TYR A CA 1
ATOM 2883 C C . TYR A 1 371 ? 10.426 -28.249 -28.826 1.00 59.91 371 TYR A C 1
ATOM 2885 O O . TYR A 1 371 ? 10.139 -29.441 -28.931 1.00 59.91 371 TYR A O 1
ATOM 2893 N N . ALA A 1 372 ? 9.587 -27.375 -28.263 1.00 53.69 372 ALA A N 1
ATOM 2894 C CA . ALA A 1 372 ? 8.282 -27.740 -27.709 1.00 53.69 372 ALA A CA 1
ATOM 2895 C C . ALA A 1 372 ? 7.334 -28.295 -28.786 1.00 53.69 372 ALA A C 1
ATOM 2897 O O . ALA A 1 372 ? 6.691 -29.322 -28.578 1.00 53.69 372 ALA A O 1
ATOM 2898 N N . ARG A 1 373 ? 7.313 -27.683 -29.978 1.00 50.88 373 ARG A N 1
ATOM 2899 C CA . ARG A 1 373 ? 6.510 -28.142 -31.123 1.00 50.88 373 ARG A CA 1
ATOM 2900 C C . ARG A 1 373 ? 6.981 -29.502 -31.649 1.00 50.88 373 ARG A C 1
ATOM 2902 O O . ARG A 1 373 ? 6.155 -30.341 -31.993 1.00 50.88 373 ARG A O 1
ATOM 2909 N N . LYS A 1 374 ? 8.296 -29.757 -31.638 1.00 61.69 374 LYS A N 1
ATOM 2910 C CA . LYS A 1 374 ? 8.888 -31.062 -31.983 1.00 61.69 374 LYS A CA 1
ATOM 2911 C C . LYS A 1 374 ? 8.517 -32.157 -30.974 1.00 61.69 374 LYS A C 1
ATOM 2913 O O . LYS A 1 374 ? 8.375 -33.309 -31.366 1.00 61.69 374 LYS A O 1
ATOM 2918 N N . ARG A 1 375 ? 8.324 -31.799 -29.701 1.00 51.28 375 ARG A N 1
ATOM 2919 C CA . ARG A 1 375 ? 7.899 -32.716 -28.630 1.00 51.28 375 ARG A CA 1
ATOM 2920 C C . ARG A 1 375 ? 6.386 -32.972 -28.632 1.00 51.28 375 ARG A C 1
ATOM 2922 O O . ARG A 1 375 ? 5.964 -34.087 -28.364 1.00 51.28 375 ARG A O 1
ATOM 2929 N N . ALA A 1 376 ? 5.577 -31.976 -28.994 1.00 50.22 376 ALA A N 1
ATOM 2930 C CA . ALA A 1 376 ? 4.127 -32.128 -29.156 1.00 50.22 376 ALA A CA 1
ATOM 2931 C C . ALA A 1 376 ? 3.739 -32.941 -30.410 1.00 50.22 376 ALA A C 1
ATOM 2933 O O . ALA A 1 376 ? 2.682 -33.559 -30.441 1.00 50.22 376 ALA A O 1
ATOM 2934 N N . GLY A 1 377 ? 4.603 -32.984 -31.430 1.00 46.31 377 GLY A N 1
ATOM 2935 C CA . GLY A 1 377 ? 4.385 -33.759 -32.656 1.00 46.31 377 GLY A CA 1
ATOM 2936 C C . GLY A 1 377 ? 4.635 -35.271 -32.548 1.00 46.31 377 GLY A C 1
ATOM 2937 O O . GLY A 1 377 ? 4.483 -35.961 -33.550 1.00 46.31 377 GLY A O 1
ATOM 2938 N N . SER A 1 378 ? 5.030 -35.806 -31.383 1.00 43.16 378 SER A N 1
ATOM 2939 C CA . SER A 1 378 ? 5.326 -37.242 -31.212 1.00 43.16 378 SER A CA 1
ATOM 2940 C C . SER A 1 378 ? 4.165 -38.080 -30.661 1.00 43.16 378 SER A C 1
ATOM 2942 O O . SER A 1 378 ? 4.352 -39.260 -30.366 1.00 43.16 378 SER A O 1
ATOM 2944 N N . HIS A 1 379 ? 2.969 -37.510 -30.510 1.00 40.56 379 HIS A N 1
ATOM 2945 C CA . HIS A 1 379 ? 1.749 -38.265 -30.229 1.00 40.56 379 HIS A CA 1
ATOM 2946 C C . HIS A 1 379 ? 0.729 -37.964 -31.323 1.00 40.56 379 HIS A C 1
ATOM 2948 O O . HIS A 1 379 ? 0.177 -36.872 -31.385 1.00 40.56 379 HIS A O 1
ATOM 2954 N N . HIS A 1 380 ? 0.505 -38.935 -32.207 1.00 35.81 380 HIS A N 1
ATOM 2955 C CA . HIS A 1 380 ? -0.630 -38.937 -33.121 1.00 35.81 380 HIS A CA 1
ATOM 2956 C C . HIS A 1 380 ? -1.885 -39.373 -32.352 1.00 35.81 380 HIS A C 1
ATOM 2958 O O . HIS A 1 380 ? -1.962 -40.543 -31.976 1.00 35.81 380 HIS A O 1
ATOM 2964 N N . PRO A 1 381 ? -2.911 -38.524 -32.174 1.00 35.44 381 PRO A N 1
ATOM 2965 C CA . PRO A 1 381 ? -4.271 -39.013 -32.130 1.00 35.44 381 PRO A CA 1
ATOM 2966 C C . PRO A 1 381 ? -4.757 -39.139 -33.578 1.00 35.44 381 PRO A C 1
ATOM 2968 O O . PRO A 1 381 ? -4.770 -38.173 -34.342 1.00 35.44 381 PRO A O 1
ATOM 2971 N N . SER A 1 382 ? -5.121 -40.356 -33.970 1.00 45.81 382 SER A N 1
ATOM 2972 C CA . SER A 1 382 ? -5.869 -40.614 -35.199 1.00 45.81 382 SER A CA 1
ATOM 2973 C C . SER A 1 382 ? -7.195 -39.852 -35.135 1.00 45.81 382 SER A C 1
ATOM 2975 O O . SER A 1 382 ? -8.083 -40.235 -34.377 1.00 45.81 382 SER A O 1
ATOM 2977 N N . ALA A 1 383 ? -7.327 -38.770 -35.902 1.00 32.69 383 ALA A N 1
ATOM 2978 C CA . ALA A 1 383 ? -8.569 -38.018 -36.035 1.00 32.69 383 ALA A CA 1
ATOM 2979 C C . ALA A 1 383 ? -9.152 -38.242 -37.435 1.00 32.69 383 ALA A C 1
ATOM 2981 O O . ALA A 1 383 ? -8.541 -37.897 -38.448 1.00 32.69 383 ALA A O 1
ATOM 2982 N N . HIS A 1 384 ? -10.335 -38.851 -37.472 1.00 37.72 384 HIS A N 1
ATOM 2983 C CA . HIS A 1 384 ? -11.145 -39.021 -38.669 1.00 37.72 384 HIS A CA 1
ATOM 2984 C C . HIS A 1 384 ? -11.639 -37.662 -39.186 1.00 37.72 384 HIS A C 1
ATOM 2986 O O . HIS A 1 384 ? -12.130 -36.830 -38.427 1.00 37.72 384 HIS A O 1
ATOM 2992 N N . SER A 1 385 ? -11.510 -37.460 -40.497 1.00 29.36 385 SER A N 1
ATOM 2993 C CA . SER A 1 385 ? -12.069 -36.328 -41.237 1.00 29.36 385 SER A CA 1
ATOM 2994 C C . SER A 1 385 ? -13.568 -36.540 -41.462 1.00 29.36 385 SER A C 1
ATOM 2996 O O . SER A 1 385 ? -13.959 -37.533 -42.077 1.00 29.36 385 SER A O 1
ATOM 2998 N N . HIS A 1 386 ? -14.395 -35.593 -41.016 1.00 34.94 386 HIS A N 1
ATOM 2999 C CA . HIS A 1 386 ? -15.757 -35.427 -41.516 1.00 34.94 386 HIS A CA 1
ATOM 3000 C C . HIS A 1 386 ? -15.856 -34.096 -42.265 1.00 34.94 386 HIS A C 1
ATOM 3002 O O . HIS A 1 386 ? -15.596 -33.027 -41.717 1.00 34.94 386 HIS A O 1
ATOM 3008 N N . SER A 1 387 ? -16.216 -34.190 -43.545 1.00 32.84 387 SER A N 1
ATOM 3009 C CA . SER A 1 387 ? -16.561 -33.063 -44.407 1.00 32.84 387 SER A CA 1
ATOM 3010 C C . SER A 1 387 ? -18.031 -32.708 -44.186 1.00 32.84 387 SER A C 1
ATOM 3012 O O . SER A 1 387 ? -18.898 -33.565 -44.352 1.00 32.84 387 SER A O 1
ATOM 3014 N N . HIS A 1 388 ? -18.313 -31.454 -43.833 1.00 35.69 388 HIS A N 1
ATOM 3015 C CA . HIS A 1 388 ? -19.658 -30.890 -43.898 1.00 35.69 388 HIS A CA 1
ATOM 3016 C C . HIS A 1 388 ? -19.701 -29.798 -44.967 1.00 35.69 388 HIS A C 1
ATOM 3018 O O . HIS A 1 388 ? -18.904 -28.861 -44.961 1.00 35.69 388 HIS A O 1
ATOM 3024 N N . THR A 1 389 ? -20.640 -29.944 -45.899 1.00 36.06 389 THR A N 1
ATOM 3025 C CA . THR A 1 389 ? -20.983 -28.959 -46.926 1.00 36.06 389 THR A CA 1
ATOM 3026 C C . THR A 1 389 ? -22.029 -28.006 -46.345 1.00 36.06 389 THR A C 1
ATOM 3028 O O . THR A 1 389 ? -23.118 -28.449 -45.988 1.00 36.06 389 THR A O 1
ATOM 3031 N N . HIS A 1 390 ? -21.717 -26.712 -46.242 1.00 36.16 390 HIS A N 1
ATOM 3032 C CA . HIS A 1 390 ? -22.697 -25.679 -45.889 1.00 36.16 390 HIS A CA 1
ATOM 3033 C C . HIS A 1 390 ? -23.172 -24.935 -47.143 1.00 36.16 390 HIS A C 1
ATOM 3035 O O . HIS A 1 390 ? -22.369 -24.413 -47.914 1.00 36.16 390 HIS A O 1
ATOM 3041 N N . THR A 1 391 ? -24.492 -24.872 -47.316 1.00 36.97 391 THR A N 1
ATOM 3042 C CA . THR A 1 391 ? -25.190 -24.046 -48.309 1.00 36.97 391 THR A CA 1
ATOM 3043 C C . THR A 1 391 ? -25.395 -22.645 -47.727 1.00 36.97 391 THR A C 1
ATOM 3045 O O . THR A 1 391 ? -26.049 -22.506 -46.695 1.00 36.97 391 THR A O 1
ATOM 3048 N N . HIS A 1 392 ? -24.844 -21.609 -48.366 1.00 37.59 392 HIS A N 1
ATOM 3049 C CA . HIS A 1 392 ? -25.078 -20.209 -47.994 1.00 37.59 392 HIS A CA 1
ATOM 3050 C C . HIS A 1 392 ? -26.293 -19.632 -48.736 1.00 37.59 392 HIS A C 1
ATOM 3052 O O . HIS A 1 392 ? -26.360 -19.689 -49.963 1.00 37.59 392 HIS A O 1
ATOM 3058 N N . THR A 1 393 ? -27.212 -19.011 -47.992 1.00 34.44 393 THR A N 1
ATOM 3059 C CA . THR A 1 393 ? -28.262 -18.121 -48.512 1.00 34.44 393 THR A CA 1
ATOM 3060 C C . THR A 1 393 ? -27.790 -16.676 -48.338 1.00 34.44 393 THR A C 1
ATOM 3062 O O . THR A 1 393 ? -27.497 -16.262 -47.218 1.00 34.44 393 THR A O 1
ATOM 3065 N N . HIS A 1 394 ? -27.691 -15.912 -49.429 1.00 34.72 394 HIS A N 1
ATOM 3066 C CA . HIS A 1 394 ? -27.344 -14.486 -49.399 1.00 34.72 394 HIS A CA 1
ATOM 3067 C C . HIS A 1 394 ? -28.603 -13.613 -49.290 1.00 34.72 394 HIS A C 1
ATOM 3069 O O . HIS A 1 394 ? -29.500 -13.716 -50.124 1.00 34.72 394 HIS A O 1
ATOM 3075 N N . THR A 1 395 ? -28.618 -12.695 -48.320 1.00 32.97 395 THR A N 1
ATOM 3076 C CA . THR A 1 395 ? -29.555 -11.563 -48.246 1.00 32.97 395 THR A CA 1
ATOM 3077 C C . THR A 1 395 ? -28.771 -10.284 -48.545 1.00 32.97 395 THR A C 1
ATOM 3079 O O . THR A 1 395 ? -27.795 -9.991 -47.857 1.00 32.97 395 THR A O 1
ATOM 3082 N N . HIS A 1 396 ? -29.162 -9.536 -49.579 1.00 35.81 396 HIS A N 1
ATOM 3083 C CA . HIS A 1 396 ? -28.580 -8.229 -49.899 1.00 35.81 396 HIS A CA 1
ATOM 3084 C C . HIS A 1 396 ? -29.350 -7.112 -49.183 1.00 35.81 396 HIS A C 1
ATOM 3086 O O . HIS A 1 396 ? -30.550 -6.956 -49.400 1.00 35.81 396 HIS A O 1
ATOM 3092 N N . THR A 1 397 ? -28.642 -6.294 -48.402 1.00 33.69 397 THR A N 1
ATOM 3093 C CA . THR A 1 397 ? -29.135 -5.012 -47.875 1.00 33.69 397 THR A CA 1
ATOM 3094 C C . THR A 1 397 ? -28.416 -3.882 -48.609 1.00 33.69 397 THR A C 1
ATOM 3096 O O . THR A 1 397 ? -27.188 -3.853 -48.657 1.00 33.69 397 THR A O 1
ATOM 3099 N N . HIS A 1 398 ? -29.179 -2.973 -49.216 1.00 37.53 398 HIS A N 1
ATOM 3100 C CA . HIS A 1 398 ? -28.669 -1.784 -49.899 1.00 37.53 398 HIS A CA 1
ATOM 3101 C C . HIS A 1 398 ? -28.580 -0.622 -48.900 1.00 37.53 398 HIS A C 1
ATOM 3103 O O . HIS A 1 398 ? -29.601 -0.221 -48.343 1.00 37.53 398 HIS A O 1
ATOM 3109 N N . THR A 1 399 ? -27.389 -0.050 -48.712 1.00 33.66 399 THR A N 1
ATOM 3110 C CA . THR A 1 399 ? -27.186 1.165 -47.904 1.00 33.66 399 THR A CA 1
ATOM 3111 C C . THR A 1 399 ? -26.845 2.335 -48.823 1.00 33.66 399 THR A C 1
ATOM 3113 O O . THR A 1 399 ? -25.896 2.272 -49.603 1.00 33.66 399 THR A O 1
ATOM 3116 N N . HIS A 1 400 ? -27.640 3.405 -48.748 1.00 35.47 400 HIS A N 1
ATOM 3117 C CA . HIS A 1 400 ? -27.375 4.680 -49.411 1.00 35.47 400 HIS A CA 1
ATOM 3118 C C . HIS A 1 400 ? -26.329 5.473 -48.615 1.00 35.47 400 HIS A C 1
ATOM 3120 O O . HIS A 1 400 ? -26.560 5.816 -47.459 1.00 35.47 400 HIS A O 1
ATOM 3126 N N . ALA A 1 401 ? -25.204 5.799 -49.254 1.00 32.88 401 ALA A N 1
ATOM 3127 C CA . ALA A 1 401 ? -24.206 6.719 -48.722 1.00 32.88 401 ALA A CA 1
ATOM 3128 C C . ALA A 1 401 ? -24.677 8.176 -48.880 1.00 32.88 401 ALA A C 1
ATOM 3130 O O . ALA A 1 401 ? -25.031 8.608 -49.981 1.00 32.88 401 ALA A O 1
ATOM 3131 N N . LYS A 1 402 ? -24.644 8.945 -47.788 1.00 35.06 402 LYS A N 1
ATOM 3132 C CA . LYS A 1 402 ? -24.635 10.412 -47.811 1.00 35.06 402 LYS A CA 1
ATOM 3133 C C . LYS A 1 402 ? -23.285 10.871 -47.264 1.00 35.06 402 LYS A C 1
ATOM 3135 O O . LYS A 1 402 ? -23.010 10.707 -46.084 1.00 35.06 402 LYS A O 1
ATOM 3140 N N . ASN A 1 403 ? -22.466 11.416 -48.159 1.00 40.19 403 ASN A N 1
ATOM 3141 C CA . ASN A 1 403 ? -21.198 12.070 -47.855 1.00 40.19 403 ASN A CA 1
ATOM 3142 C C . ASN A 1 403 ? -21.424 13.390 -47.110 1.00 40.19 403 ASN A C 1
ATOM 3144 O O . ASN A 1 403 ? -22.249 14.198 -47.543 1.00 40.19 403 ASN A O 1
ATOM 3148 N N . GLY A 1 404 ? -20.590 13.652 -46.102 1.00 39.78 404 GLY A N 1
ATOM 3149 C CA . GLY A 1 404 ? -20.250 15.011 -45.677 1.00 39.78 404 GLY A CA 1
ATOM 3150 C C . GLY A 1 404 ? -20.024 15.153 -44.174 1.00 39.78 404 GLY A C 1
ATOM 3151 O O . GLY A 1 404 ? -20.997 15.294 -43.443 1.00 39.78 404 GLY A O 1
ATOM 3152 N N . GLY A 1 405 ? -18.756 15.198 -43.741 1.00 44.81 405 GLY A N 1
ATOM 3153 C CA . GLY A 1 405 ? -18.394 15.650 -42.387 1.00 44.81 405 GLY A CA 1
ATOM 3154 C C . GLY A 1 405 ? -17.199 14.977 -41.699 1.00 44.81 405 GLY A C 1
ATOM 3155 O O . GLY A 1 405 ? -16.994 15.199 -40.513 1.00 44.81 405 GLY A O 1
ATOM 3156 N N . GLU A 1 406 ? -16.401 14.164 -42.389 1.00 46.00 406 GLU A N 1
ATOM 3157 C CA . GLU A 1 406 ? -15.282 13.427 -41.784 1.00 46.00 406 GLU A CA 1
ATOM 3158 C C . GLU A 1 406 ? -14.066 14.340 -41.573 1.00 46.00 406 GLU A C 1
ATOM 3160 O O . GLU A 1 406 ? -13.402 14.719 -42.534 1.00 46.00 406 GLU A O 1
ATOM 3165 N N . ASN A 1 407 ? -13.810 14.744 -40.326 1.00 49.28 407 ASN A N 1
ATOM 3166 C CA . ASN A 1 407 ? -12.455 14.998 -39.794 1.00 49.28 407 ASN A CA 1
ATOM 3167 C C . ASN A 1 407 ? -12.468 15.395 -38.304 1.00 49.28 407 ASN A C 1
ATOM 3169 O O . ASN A 1 407 ? -11.431 15.311 -37.649 1.00 49.28 407 ASN A O 1
ATOM 3173 N N . GLY A 1 408 ? -13.617 15.815 -37.756 1.00 43.16 408 GLY A N 1
ATOM 3174 C CA . GLY A 1 408 ? -13.781 16.112 -36.324 1.00 43.16 408 GLY A CA 1
ATOM 3175 C C . GLY A 1 408 ? -14.344 14.937 -35.519 1.00 43.16 408 GLY A C 1
ATOM 3176 O O . GLY A 1 408 ? -13.767 14.548 -34.508 1.00 43.16 408 GLY A O 1
ATOM 3177 N N . GLU A 1 409 ? -15.428 14.329 -36.007 1.00 44.72 409 GLU A N 1
ATOM 3178 C CA . GLU A 1 409 ? -16.173 13.286 -35.282 1.00 44.72 409 GLU A CA 1
ATOM 3179 C C . GLU A 1 409 ? -15.443 11.935 -35.243 1.00 44.72 409 GLU A C 1
ATOM 3181 O O . GLU A 1 409 ? -15.528 11.223 -34.250 1.00 44.72 409 GLU A O 1
ATOM 3186 N N . GLU A 1 410 ? -14.644 11.603 -36.261 1.00 46.69 410 GLU A N 1
ATOM 3187 C CA . GLU A 1 410 ? -13.904 10.331 -36.315 1.00 46.69 410 GLU A CA 1
ATOM 3188 C C . GLU A 1 410 ? -12.736 10.279 -35.312 1.00 46.69 410 GLU A C 1
ATOM 3190 O O . GLU A 1 410 ? -12.334 9.207 -34.865 1.00 46.69 410 GLU A O 1
ATOM 3195 N N . LYS A 1 411 ? -12.182 11.440 -34.930 1.00 45.47 411 LYS A N 1
ATOM 3196 C CA . LYS A 1 411 ? -11.171 11.517 -33.866 1.00 45.47 411 LYS A CA 1
ATOM 3197 C C . LYS A 1 411 ? -11.808 11.332 -32.495 1.00 45.47 411 LYS A C 1
ATOM 3199 O O . LYS A 1 411 ? -11.268 10.588 -31.688 1.00 45.47 411 LYS A O 1
ATOM 3204 N N . GLN A 1 412 ? -12.958 11.963 -32.279 1.00 42.66 412 GLN A N 1
ATOM 3205 C CA . GLN A 1 412 ? -13.679 11.910 -31.013 1.00 42.66 412 GLN A CA 1
ATOM 3206 C C . GLN A 1 412 ? -14.316 10.530 -30.783 1.00 42.66 412 GLN A C 1
ATOM 3208 O O . GLN A 1 412 ? -14.221 9.999 -29.684 1.00 42.66 412 GLN A O 1
ATOM 3213 N N . SER A 1 413 ? -14.850 9.887 -31.832 1.00 46.78 413 SER A N 1
ATOM 3214 C CA . SER A 1 413 ? -15.398 8.528 -31.725 1.00 46.78 413 SER A CA 1
ATOM 3215 C C . SER A 1 413 ? -14.313 7.479 -31.503 1.00 46.78 413 SER A C 1
ATOM 3217 O O . SER A 1 413 ? -14.536 6.540 -30.751 1.00 46.78 413 SER A O 1
ATOM 3219 N N . LYS A 1 414 ? -13.134 7.631 -32.125 1.00 47.09 414 LYS A N 1
ATOM 3220 C CA . LYS A 1 414 ? -11.995 6.738 -31.873 1.00 47.09 414 LYS A CA 1
ATOM 3221 C C . LYS A 1 414 ? -11.471 6.913 -30.454 1.00 47.09 414 LYS A C 1
ATOM 3223 O O . LYS A 1 414 ? -11.164 5.921 -29.814 1.00 47.09 414 LYS A O 1
ATOM 3228 N N . GLU A 1 415 ? -11.380 8.142 -29.954 1.00 48.19 415 GLU A N 1
ATOM 3229 C CA . GLU A 1 415 ? -10.927 8.422 -28.587 1.00 48.19 415 GLU A CA 1
ATOM 3230 C C . GLU A 1 415 ? -11.909 7.868 -27.536 1.00 48.19 415 GLU A C 1
ATOM 3232 O O . GLU A 1 415 ? -11.468 7.192 -26.612 1.00 48.19 415 GLU A O 1
ATOM 3237 N N . GLU A 1 416 ? -13.224 8.004 -27.748 1.00 46.19 416 GLU A N 1
ATOM 3238 C CA . GLU A 1 416 ? -14.259 7.372 -26.909 1.00 46.19 416 GLU A CA 1
ATOM 3239 C C . GLU A 1 416 ? -14.281 5.834 -27.019 1.00 46.19 416 GLU A C 1
ATOM 3241 O O . GLU A 1 416 ? -14.599 5.142 -26.052 1.00 46.19 416 GLU A O 1
ATOM 3246 N N . GLU A 1 417 ? -13.957 5.272 -28.186 1.00 44.75 417 GLU A N 1
ATOM 3247 C CA . GLU A 1 417 ? -13.848 3.823 -28.395 1.00 44.75 417 GLU A CA 1
ATOM 3248 C C . GLU A 1 417 ? -12.597 3.250 -27.713 1.00 44.75 417 GLU A C 1
ATOM 3250 O O . GLU A 1 417 ? -12.689 2.212 -27.063 1.00 44.75 417 GLU A O 1
ATOM 3255 N N . TYR A 1 418 ? -11.464 3.965 -27.752 1.00 48.56 418 TYR A N 1
ATOM 3256 C CA . TYR A 1 418 ? -10.262 3.626 -26.982 1.00 48.56 418 TYR A CA 1
ATOM 3257 C C . TYR A 1 418 ? -10.482 3.765 -25.473 1.00 48.56 418 TYR A C 1
ATOM 3259 O O . TYR A 1 418 ? -9.954 2.958 -24.712 1.00 48.56 418 TYR A O 1
ATOM 3267 N N . GLU A 1 419 ? -11.250 4.761 -25.026 1.00 47.75 419 GLU A N 1
ATOM 3268 C CA . GLU A 1 419 ? -11.588 4.943 -23.612 1.00 47.75 419 GLU A CA 1
ATOM 3269 C C . GLU A 1 419 ? -12.513 3.822 -23.120 1.00 47.75 419 GLU A C 1
ATOM 3271 O O . GLU A 1 419 ? -12.243 3.224 -22.082 1.00 47.75 419 GLU A O 1
ATOM 3276 N N . LYS A 1 420 ? -13.508 3.416 -23.921 1.00 45.44 420 LYS A N 1
ATOM 3277 C CA . LYS A 1 420 ? -14.361 2.251 -23.627 1.00 45.44 420 LYS A CA 1
ATOM 3278 C C . LYS A 1 420 ? -13.621 0.916 -23.702 1.00 45.44 420 LYS A C 1
ATOM 3280 O O . LYS A 1 420 ? -13.891 0.035 -22.890 1.00 45.44 420 LYS A O 1
ATOM 3285 N N . GLU A 1 421 ? -12.694 0.734 -24.642 1.00 42.84 421 GLU A N 1
ATOM 3286 C CA . GLU A 1 421 ? -11.820 -0.448 -24.669 1.00 42.84 421 GLU A CA 1
ATOM 3287 C C . GLU A 1 421 ? -10.872 -0.471 -23.467 1.00 42.84 421 GLU A C 1
ATOM 3289 O O . GLU A 1 421 ? -10.632 -1.540 -22.908 1.00 42.84 421 GLU A O 1
ATOM 3294 N N . ALA A 1 422 ? -10.362 0.685 -23.035 1.00 43.66 422 ALA A N 1
ATOM 3295 C CA . ALA A 1 422 ? -9.545 0.800 -21.834 1.00 43.66 422 ALA A CA 1
ATOM 3296 C C . ALA A 1 422 ? -10.364 0.505 -20.570 1.00 43.66 422 ALA A C 1
ATOM 3298 O O . ALA A 1 422 ? -9.893 -0.247 -19.723 1.00 43.66 422 ALA A O 1
ATOM 3299 N N . GLU A 1 423 ? -11.594 1.010 -20.461 1.00 44.66 423 GLU A N 1
ATOM 3300 C CA . GLU A 1 423 ? -12.524 0.677 -19.374 1.00 44.66 423 GLU A CA 1
ATOM 3301 C C . GLU A 1 423 ? -12.859 -0.821 -19.358 1.00 44.66 423 GLU A C 1
ATOM 3303 O O . GLU A 1 423 ? -12.805 -1.456 -18.308 1.00 44.66 423 GLU A O 1
ATOM 3308 N N . MET A 1 424 ? -13.109 -1.425 -20.523 1.00 38.91 424 MET A N 1
ATOM 3309 C CA . MET A 1 424 ? -13.382 -2.860 -20.647 1.00 38.91 424 MET A CA 1
ATOM 3310 C C . MET A 1 424 ? -12.147 -3.718 -20.332 1.00 38.91 424 MET A C 1
ATOM 3312 O O . MET A 1 424 ? -12.264 -4.769 -19.701 1.00 38.91 424 MET A O 1
ATOM 3316 N N . MET A 1 425 ? -10.947 -3.274 -20.722 1.00 37.34 425 MET A N 1
ATOM 3317 C CA . MET A 1 425 ? -9.689 -3.904 -20.315 1.00 37.34 425 MET A CA 1
ATOM 3318 C C . MET A 1 425 ? -9.452 -3.769 -18.815 1.00 37.34 425 MET A C 1
ATOM 3320 O O . MET A 1 425 ? -8.989 -4.732 -18.211 1.00 37.34 425 MET A O 1
ATOM 3324 N N . VAL A 1 426 ? -9.779 -2.623 -18.213 1.00 42.78 426 VAL A N 1
ATOM 3325 C CA . VAL A 1 426 ? -9.710 -2.421 -16.763 1.00 42.78 426 VAL A CA 1
ATOM 3326 C C . VAL A 1 426 ? -10.656 -3.384 -16.059 1.00 42.78 426 VAL A C 1
ATOM 3328 O O . VAL A 1 426 ? -10.207 -4.034 -15.126 1.00 42.78 426 VAL A O 1
ATOM 3331 N N . ASP A 1 427 ? -11.883 -3.577 -16.549 1.00 37.38 427 ASP A N 1
ATOM 3332 C CA . ASP A 1 427 ? -12.867 -4.511 -15.980 1.00 37.38 427 ASP A CA 1
ATOM 3333 C C . ASP A 1 427 ? -12.409 -5.979 -16.083 1.00 37.38 427 ASP A C 1
ATOM 3335 O O . ASP A 1 427 ? -12.451 -6.736 -15.108 1.00 37.38 427 ASP A O 1
ATOM 3339 N N . VAL A 1 428 ? -11.882 -6.388 -17.243 1.00 36.88 428 VAL A N 1
ATOM 3340 C CA . VAL A 1 428 ? -11.304 -7.729 -17.440 1.00 36.88 428 VAL A CA 1
ATOM 3341 C C . VAL A 1 428 ? -10.056 -7.906 -16.568 1.00 36.88 428 VAL A C 1
ATOM 3343 O O . VAL A 1 428 ? -9.897 -8.932 -15.904 1.00 36.88 428 VAL A O 1
ATOM 3346 N N . GLN A 1 429 ? -9.185 -6.899 -16.476 1.00 42.19 429 GLN A N 1
ATOM 3347 C CA . GLN A 1 429 ? -8.036 -6.917 -15.572 1.00 42.19 429 GLN A CA 1
ATOM 3348 C C . GLN A 1 429 ? -8.450 -6.898 -14.099 1.00 42.19 429 GLN A C 1
ATOM 3350 O O . GLN A 1 429 ? -7.765 -7.528 -13.302 1.00 42.19 429 GLN A O 1
ATOM 3355 N N . GLN A 1 430 ? -9.564 -6.263 -13.725 1.00 42.22 430 GLN A N 1
ATOM 3356 C CA . GLN A 1 430 ? -10.122 -6.273 -12.371 1.00 42.22 430 GLN A CA 1
ATOM 3357 C C . GLN A 1 430 ? -10.686 -7.646 -12.015 1.00 42.22 430 GLN A C 1
ATOM 3359 O O . GLN A 1 430 ? -10.461 -8.111 -10.902 1.00 42.22 430 GLN A O 1
ATOM 3364 N N . GLN A 1 431 ? -11.335 -8.339 -12.955 1.00 39.91 431 GLN A N 1
ATOM 3365 C CA . GLN A 1 431 ? -11.795 -9.719 -12.765 1.00 39.91 431 GLN A CA 1
ATOM 3366 C C . GLN A 1 431 ? -10.623 -10.704 -12.636 1.00 39.91 431 GLN A C 1
ATOM 3368 O O . GLN A 1 431 ? -10.611 -11.545 -11.733 1.00 39.91 431 GLN A O 1
ATOM 3373 N N . HIS A 1 432 ? -9.591 -10.564 -13.474 1.00 38.56 432 HIS A N 1
ATOM 3374 C CA . HIS A 1 432 ? -8.362 -11.352 -13.356 1.00 38.56 432 HIS A CA 1
ATOM 3375 C C . HIS A 1 432 ? -7.565 -11.000 -12.089 1.00 38.56 432 HIS A C 1
ATOM 3377 O O . HIS A 1 432 ? -7.025 -11.899 -11.448 1.00 38.56 432 HIS A O 1
ATOM 3383 N N . ALA A 1 433 ? -7.532 -9.729 -11.678 1.00 39.09 433 ALA A N 1
ATOM 3384 C CA . ALA A 1 433 ? -6.911 -9.281 -10.435 1.00 39.09 433 ALA A CA 1
ATOM 3385 C C . ALA A 1 433 ? -7.688 -9.763 -9.206 1.00 39.09 433 ALA A C 1
ATOM 3387 O O . ALA A 1 433 ? -7.058 -10.159 -8.238 1.00 39.09 433 ALA A O 1
ATOM 3388 N N . ALA A 1 434 ? -9.023 -9.805 -9.231 1.00 38.56 434 ALA A N 1
ATOM 3389 C CA . ALA A 1 434 ? -9.841 -10.324 -8.134 1.00 38.56 434 ALA A CA 1
ATOM 3390 C C . ALA A 1 434 ? -9.631 -11.836 -7.934 1.00 38.56 434 ALA A C 1
ATOM 3392 O O . ALA A 1 434 ? -9.388 -12.280 -6.810 1.00 38.56 434 ALA A O 1
ATOM 3393 N N . GLY A 1 435 ? -9.611 -12.616 -9.023 1.00 39.09 435 GLY A N 1
ATOM 3394 C CA . GLY A 1 435 ? -9.259 -14.041 -8.979 1.00 39.09 435 GLY A CA 1
ATOM 3395 C C . GLY A 1 435 ? -7.803 -14.290 -8.560 1.00 39.09 435 GLY A C 1
ATOM 3396 O O . GLY A 1 435 ? -7.512 -15.226 -7.818 1.00 39.09 435 GLY A O 1
ATOM 3397 N N . PHE A 1 436 ? -6.881 -13.416 -8.969 1.00 43.16 436 PHE A N 1
ATOM 3398 C CA . PHE A 1 436 ? -5.468 -13.486 -8.598 1.00 43.16 436 PHE A CA 1
ATOM 3399 C C . PHE A 1 436 ? -5.194 -13.030 -7.153 1.00 43.16 436 PHE A C 1
ATOM 3401 O O . PHE A 1 436 ? -4.341 -13.601 -6.487 1.00 43.16 436 PHE A O 1
ATOM 3408 N N . LEU A 1 437 ? -5.934 -12.055 -6.623 1.00 44.69 437 LEU A N 1
ATOM 3409 C CA . LEU A 1 437 ? -5.854 -11.617 -5.224 1.00 44.69 437 LEU A CA 1
ATOM 3410 C C . LEU A 1 437 ? -6.413 -12.692 -4.278 1.00 44.69 437 LEU A C 1
ATOM 3412 O O . LEU A 1 437 ? -5.849 -12.913 -3.212 1.00 44.69 437 LEU A O 1
ATOM 3416 N N . SER A 1 438 ? -7.434 -13.441 -4.712 1.00 44.12 438 SER A N 1
ATOM 3417 C CA . SER A 1 438 ? -7.887 -14.664 -4.034 1.00 44.12 438 SER A CA 1
ATOM 3418 C C . SER A 1 438 ? -6.817 -15.773 -4.053 1.00 44.12 438 SER A C 1
ATOM 3420 O O . SER A 1 438 ? -6.576 -16.419 -3.032 1.00 44.12 438 SER A O 1
ATOM 3422 N N . PHE A 1 439 ? -6.090 -15.935 -5.168 1.00 40.22 439 PHE A N 1
ATOM 3423 C CA . PHE A 1 439 ? -4.904 -16.802 -5.255 1.00 40.22 439 PHE A CA 1
ATOM 3424 C C . PHE A 1 439 ? -3.735 -16.301 -4.377 1.00 40.22 439 PHE A C 1
ATOM 3426 O O . PHE A 1 439 ? -2.971 -17.100 -3.835 1.00 40.22 439 PHE A O 1
ATOM 3433 N N . PHE A 1 440 ? -3.618 -14.988 -4.167 1.00 44.69 440 PHE A N 1
ATOM 3434 C CA . PHE A 1 440 ? -2.605 -14.370 -3.310 1.00 44.69 440 PHE A CA 1
ATOM 3435 C C . PHE A 1 440 ? -2.845 -14.660 -1.825 1.00 44.69 440 PHE A C 1
ATOM 3437 O O . PHE A 1 440 ? -1.898 -15.005 -1.126 1.00 44.69 440 PHE A O 1
ATOM 3444 N N . SER A 1 441 ? -4.100 -14.639 -1.358 1.00 41.78 441 SER A N 1
ATOM 3445 C CA . SER A 1 441 ? -4.462 -15.094 -0.003 1.00 41.78 441 SER A CA 1
ATOM 3446 C C . SER A 1 441 ? -4.063 -16.556 0.249 1.00 41.78 441 SER A C 1
ATOM 3448 O O . SER A 1 441 ? -3.652 -16.909 1.352 1.00 41.78 441 SER A O 1
ATOM 3450 N N . TYR A 1 442 ? -4.103 -17.406 -0.785 1.00 40.50 442 TYR A N 1
ATOM 3451 C CA . TYR A 1 442 ? -3.634 -18.794 -0.708 1.00 40.50 442 TYR A CA 1
ATOM 3452 C C . TYR A 1 442 ? -2.098 -18.898 -0.628 1.00 40.50 442 TYR A C 1
ATOM 3454 O O . TYR A 1 442 ? -1.569 -19.677 0.164 1.00 40.50 442 TYR A O 1
ATOM 3462 N N . PHE A 1 443 ? -1.359 -18.088 -1.394 1.00 40.03 443 PHE A N 1
ATOM 3463 C CA . PHE A 1 443 ? 0.112 -18.079 -1.360 1.00 40.03 443 PHE A CA 1
ATOM 3464 C C . PHE A 1 443 ? 0.674 -17.452 -0.067 1.00 40.03 443 PHE A C 1
ATOM 3466 O O . PHE A 1 443 ? 1.665 -17.946 0.478 1.00 40.03 443 PHE A O 1
ATOM 3473 N N . PHE A 1 444 ? -0.013 -16.438 0.470 1.00 45.12 444 PHE A N 1
ATOM 3474 C CA . PHE A 1 444 ? 0.233 -15.807 1.774 1.00 45.12 444 PHE A CA 1
ATOM 3475 C C . PHE A 1 444 ? 0.277 -16.843 2.915 1.00 45.12 444 PHE A C 1
ATOM 3477 O O . PHE A 1 444 ? 1.136 -16.788 3.797 1.00 45.12 444 PHE A O 1
ATOM 3484 N N . PHE A 1 445 ? -0.574 -17.873 2.850 1.00 44.88 445 PHE A N 1
ATOM 3485 C CA . PHE A 1 445 ? -0.593 -18.973 3.817 1.00 44.88 445 PHE A CA 1
ATOM 3486 C C . PHE A 1 445 ? 0.652 -19.877 3.737 1.00 44.88 445 PHE A C 1
ATOM 3488 O O . PHE A 1 445 ? 1.186 -20.295 4.766 1.00 44.88 445 PHE A O 1
ATOM 3495 N N . CYS A 1 446 ? 1.162 -20.158 2.534 1.00 34.41 446 CYS A N 1
ATOM 3496 C CA . CYS A 1 446 ? 2.351 -20.998 2.357 1.00 34.41 446 CYS A CA 1
ATOM 3497 C C . CYS A 1 446 ? 3.634 -20.341 2.890 1.00 34.41 446 CYS A C 1
ATOM 3499 O O . CYS A 1 446 ? 4.531 -21.054 3.346 1.00 34.41 446 CYS A O 1
ATOM 3501 N N . HIS A 1 447 ? 3.722 -19.007 2.861 1.00 37.81 447 HIS A N 1
ATOM 3502 C CA . HIS A 1 447 ? 4.858 -18.274 3.425 1.00 37.81 447 HIS A CA 1
ATOM 3503 C C . HIS A 1 447 ? 4.801 -18.235 4.962 1.00 37.81 447 HIS A C 1
ATOM 3505 O O . HIS A 1 447 ? 5.809 -18.490 5.621 1.00 37.81 447 HIS A O 1
ATOM 3511 N N . PHE A 1 448 ? 3.612 -18.044 5.549 1.00 39.09 448 PHE A N 1
ATOM 3512 C CA . PHE A 1 448 ? 3.422 -18.101 7.006 1.00 39.09 448 PHE A CA 1
ATOM 3513 C C . PHE A 1 448 ? 3.658 -19.508 7.583 1.00 39.09 448 PHE A C 1
ATOM 3515 O O . PHE A 1 448 ? 4.218 -19.647 8.666 1.00 39.09 448 PHE A O 1
ATOM 3522 N N . ALA A 1 449 ? 3.305 -20.566 6.842 1.00 35.50 449 ALA A N 1
ATOM 3523 C CA . ALA A 1 449 ? 3.551 -21.952 7.250 1.00 35.50 449 ALA A CA 1
ATOM 3524 C C . ALA A 1 449 ? 5.037 -22.367 7.196 1.00 35.50 449 ALA A C 1
ATOM 3526 O O . ALA A 1 449 ? 5.411 -23.379 7.786 1.00 35.50 449 ALA A O 1
ATOM 3527 N N . LYS A 1 450 ? 5.893 -21.606 6.497 1.00 32.69 450 LYS A N 1
ATOM 3528 C CA . LYS A 1 450 ? 7.346 -21.845 6.417 1.00 32.69 450 LYS A CA 1
ATOM 3529 C C . LYS A 1 450 ? 8.150 -21.114 7.497 1.00 32.69 450 LYS A C 1
ATOM 3531 O O . LYS A 1 450 ? 9.314 -21.453 7.708 1.00 32.69 450 LYS A O 1
ATOM 3536 N N . ALA A 1 451 ? 7.555 -20.152 8.199 1.00 33.25 451 ALA A N 1
ATOM 3537 C CA . ALA A 1 451 ? 8.218 -19.437 9.279 1.00 33.25 451 ALA A CA 1
ATOM 3538 C C . ALA A 1 451 ? 8.133 -20.241 10.593 1.00 33.25 451 ALA A C 1
ATOM 3540 O O . ALA A 1 451 ? 7.140 -20.166 11.314 1.00 33.25 451 ALA A O 1
ATOM 3541 N N . ARG A 1 452 ? 9.242 -20.939 10.896 1.00 29.92 452 ARG A N 1
ATOM 3542 C CA . ARG A 1 452 ? 9.617 -21.723 12.101 1.00 29.92 452 ARG A CA 1
ATOM 3543 C C . ARG A 1 452 ? 9.458 -23.246 11.972 1.00 29.92 452 ARG A C 1
ATOM 3545 O O . ARG A 1 452 ? 8.421 -23.786 12.343 1.00 29.92 452 ARG A O 1
ATOM 3552 N N . PRO A 1 453 ? 10.515 -23.977 11.569 1.00 35.53 453 PRO A N 1
ATOM 3553 C CA . PRO A 1 453 ? 10.712 -25.318 12.091 1.00 35.53 453 PRO A CA 1
ATOM 3554 C C . PRO A 1 453 ? 11.154 -25.206 13.555 1.00 35.53 453 PRO A C 1
ATOM 3556 O O . PRO A 1 453 ? 12.046 -24.426 13.893 1.00 35.53 453 PRO A O 1
ATOM 3559 N N . ASP A 1 454 ? 10.493 -25.973 14.412 1.00 39.72 454 ASP A N 1
ATOM 3560 C CA . ASP A 1 454 ? 10.782 -26.134 15.831 1.00 39.72 454 ASP A CA 1
ATOM 3561 C C . ASP A 1 454 ? 12.288 -26.303 16.101 1.00 39.72 454 ASP A C 1
ATOM 3563 O O . ASP A 1 454 ? 12.867 -27.362 15.857 1.00 39.72 454 ASP A O 1
ATOM 3567 N N . GLN A 1 455 ? 12.924 -25.276 16.664 1.00 34.75 455 GLN A N 1
ATOM 3568 C CA . GLN A 1 455 ? 14.094 -25.477 17.509 1.00 34.75 455 GLN A CA 1
ATOM 3569 C C . GLN A 1 455 ? 13.724 -25.062 18.933 1.00 34.75 455 GLN A C 1
ATOM 3571 O O . GLN A 1 455 ? 13.340 -23.908 19.150 1.00 34.75 455 GLN A O 1
ATOM 3576 N N . PRO A 1 456 ? 13.790 -25.981 19.914 1.00 37.50 456 PRO A N 1
ATOM 3577 C CA . PRO A 1 456 ? 13.646 -25.597 21.306 1.00 37.50 456 PRO A CA 1
ATOM 3578 C C . PRO A 1 456 ? 14.787 -24.638 21.685 1.00 37.50 456 PRO A C 1
ATOM 3580 O O . PRO A 1 456 ? 15.889 -24.751 21.141 1.00 37.50 456 PRO A O 1
ATOM 3583 N N . PRO A 1 457 ? 14.547 -23.687 22.604 1.00 35.50 457 PRO A N 1
ATOM 3584 C CA . PRO A 1 457 ? 15.583 -22.761 23.041 1.00 35.50 457 PRO A CA 1
ATOM 3585 C C . PRO A 1 457 ? 16.778 -23.546 23.609 1.00 35.50 457 PRO A C 1
ATOM 3587 O O . PRO A 1 457 ? 16.555 -24.523 24.332 1.00 35.50 457 PRO A O 1
ATOM 3590 N N . PRO A 1 458 ? 18.030 -23.140 23.324 1.00 36.91 458 PRO A N 1
ATOM 3591 C CA . PRO A 1 458 ? 19.196 -23.808 23.878 1.00 36.91 458 PRO A CA 1
ATOM 3592 C C . PRO A 1 458 ? 19.137 -23.728 25.404 1.00 36.91 458 PRO A C 1
ATOM 3594 O O . PRO A 1 458 ? 19.078 -22.649 26.002 1.00 36.91 458 PRO A O 1
ATOM 3597 N N . THR A 1 459 ? 19.110 -24.891 26.047 1.00 40.66 459 THR A N 1
ATOM 3598 C CA . THR A 1 459 ? 19.235 -24.991 27.494 1.00 40.66 459 THR A CA 1
ATOM 3599 C C . THR A 1 459 ? 20.621 -24.519 27.914 1.00 40.66 459 THR A C 1
ATOM 3601 O O . THR A 1 459 ? 21.621 -24.760 27.246 1.00 40.66 459 THR A O 1
ATOM 3604 N N . ARG A 1 460 ? 20.680 -23.852 29.068 1.00 35.47 460 ARG A N 1
ATOM 3605 C CA . ARG A 1 460 ? 21.861 -23.214 29.678 1.00 35.47 460 ARG A CA 1
ATOM 3606 C C . ARG A 1 460 ? 23.003 -24.188 30.062 1.00 35.47 460 ARG A C 1
ATOM 3608 O O . ARG A 1 460 ? 23.841 -23.836 30.883 1.00 35.47 460 ARG A O 1
ATOM 3615 N N . SER A 1 461 ? 23.024 -25.404 29.524 1.00 37.31 461 SER A N 1
ATOM 3616 C CA . SER A 1 461 ? 24.014 -26.452 29.795 1.00 37.31 461 SER A CA 1
ATOM 3617 C C . SER A 1 461 ? 25.183 -26.488 28.810 1.00 37.31 461 SER A C 1
ATOM 3619 O O . SER A 1 461 ? 26.189 -27.110 29.128 1.00 37.31 461 SER A O 1
ATOM 3621 N N . ASP A 1 462 ? 25.095 -25.810 27.662 1.00 37.28 462 ASP A N 1
ATOM 3622 C CA . ASP A 1 462 ? 26.053 -26.046 26.565 1.00 37.28 462 ASP A CA 1
ATOM 3623 C C . ASP A 1 462 ? 27.180 -25.001 26.492 1.00 37.28 462 ASP A C 1
ATOM 3625 O O . ASP A 1 462 ? 28.014 -25.017 25.592 1.00 37.28 462 ASP A O 1
ATOM 3629 N N . VAL A 1 463 ? 27.276 -24.123 27.496 1.00 42.59 463 VAL A N 1
ATOM 3630 C CA . VAL A 1 463 ? 28.425 -23.226 27.693 1.00 42.59 463 VAL A CA 1
ATOM 3631 C C . VAL A 1 463 ? 29.349 -23.840 28.740 1.00 42.59 463 VAL A C 1
ATOM 3633 O O . VAL A 1 463 ? 29.419 -23.349 29.861 1.00 42.59 463 VAL A O 1
ATOM 3636 N N . GLN A 1 464 ? 29.993 -24.959 28.399 1.00 42.41 464 GLN A N 1
ATOM 3637 C CA . GLN A 1 464 ? 31.257 -25.428 28.990 1.00 42.41 464 GLN A CA 1
ATOM 3638 C C . GLN A 1 464 ? 31.694 -26.744 28.332 1.00 42.41 464 GLN A C 1
ATOM 3640 O O . GLN A 1 464 ? 31.422 -27.825 28.849 1.00 42.41 464 GLN A O 1
ATOM 3645 N N . ARG A 1 465 ? 32.379 -26.642 27.189 1.00 40.12 465 ARG A N 1
ATOM 3646 C CA . ARG A 1 465 ? 33.473 -27.526 26.738 1.00 40.12 465 ARG A CA 1
ATOM 3647 C C . ARG A 1 465 ? 33.792 -27.195 25.287 1.00 40.12 465 ARG A C 1
ATOM 3649 O O . ARG A 1 465 ? 33.045 -27.577 24.402 1.00 40.12 465 ARG A O 1
ATOM 3656 N N . GLU A 1 466 ? 34.882 -26.470 25.087 1.00 33.31 466 GLU A N 1
ATOM 3657 C CA . GLU A 1 466 ? 36.032 -26.921 24.291 1.00 33.31 466 GLU A CA 1
ATOM 3658 C C . GLU A 1 466 ? 37.007 -25.747 24.157 1.00 33.31 466 GLU A C 1
ATOM 3660 O O . GLU A 1 466 ? 37.017 -24.998 23.187 1.00 33.31 466 GLU A O 1
ATOM 3665 N N . ASP A 1 467 ? 37.828 -25.591 25.198 1.00 42.88 467 ASP A N 1
ATOM 3666 C CA . ASP A 1 467 ? 39.206 -25.151 25.016 1.00 42.88 467 ASP A CA 1
ATOM 3667 C C . ASP A 1 467 ? 39.957 -26.309 24.340 1.00 42.88 467 ASP A C 1
ATOM 3669 O O . ASP A 1 467 ? 39.947 -27.426 24.868 1.00 42.88 467 ASP A O 1
ATOM 3673 N N . GLY A 1 468 ? 40.625 -26.068 23.209 1.00 38.03 468 GLY A N 1
ATOM 3674 C CA . GLY A 1 468 ? 41.546 -27.058 22.650 1.00 38.03 468 GLY A CA 1
ATOM 3675 C C . GLY A 1 468 ? 41.949 -26.873 21.188 1.00 38.03 468 GLY A C 1
ATOM 3676 O O . GLY A 1 468 ? 41.343 -27.492 20.320 1.00 38.03 468 GLY A O 1
ATOM 3677 N N . ILE A 1 469 ? 43.096 -26.196 21.013 1.00 37.78 469 ILE A N 1
ATOM 3678 C CA . ILE A 1 469 ? 44.010 -26.134 19.845 1.00 37.78 469 ILE A CA 1
ATOM 3679 C C . ILE A 1 469 ? 43.754 -25.002 18.847 1.00 37.78 469 ILE A C 1
ATOM 3681 O O . ILE A 1 469 ? 42.780 -25.064 18.068 1.00 37.78 469 ILE A O 1
#

Radius of gyration: 26.96 Å; chains: 1; bounding box: 78×61×80 Å

Organism: NCBI:txid652834

Sequence (469 aa):
MQKWRDEYMWKVQKEGEKSRGEVILRAVMQLMFMPGLTFDTTVSTSASPLLWCGGVKVASTIKYGYESENNRLSLARSLLAMMSESLTHSTVPHRSRWVETVVTSERGHLLVLSLLNTVLAYQPNSIGVSFWRAVSSWNATEELFEVSLHLLLVLTDSNLLSDHDSDERTPSLLSVITAEIEQKKESMQFIVKAIGRLLSNFAFGDQSMMAYIAELVEAYQEILSFFFRLLLSSPPLHSYLAEEEDMATIVLPMVGLIETMSASSDWSGSLFVITSFLHLLSSRASFCSRLSTVAKYAPTGSSLPAGKYTIADRLLYSVLNGIGHGGGLQQFQSLVFATLANVVKYTPTWSAAPLDHAVGAMKAMKARIMYARKRAGSHHPSAHSHSHTHTHTHTHTHTHAKNGGENGEEKQSKEEEYEKEAEMMVDVQQQHAAGFLSFFSYFFFCHFAKARPDQPPPTRSDVQREDGI

Foldseek 3Di:
DVVCCCVQAQDDPDPPDGGNVLVVLVVLLDQLQDDPQQHDPVPDDDDAQRASADAQRHNDGRDDDPRNLVSNLVSLVVLCVLLCVCLPDQDALEARPSLVSLLPDPCNLRLLVNLVCLLLVDQLPDPVNLVCVVVHVDDSSLSSNLSSLSVNLSNQQVSNVDDPDDPDDSDRSLNSVQVRCVVDPRNLVSLLLSLLNLLCQQLQVCLDPCVVRRDHNPCNQSSLLSVLSSCLNHVVSLCCCLADLCVCSPLVSLLSCLQVALLAQLCLLVVVSSLLSLLLSLLDPSNLLSQQQWDPDDRDDRPQPDDTDGNLLSSLQSLLVSVLNVHSSVVVVVSNVSSNVSNVVNHPDRDPRSVVSNVVSVVSVVVVVVVVVVVVVPDDDDDDDDDDDDDDDDDDDDDDDDDDDPDPVVVVVVVVVSVVVSVVVSVVVVVVSSVSSSVVSVVVVVVVVPPDDDDDPDDPPPPDDDDDD